Protein AF-V8NLJ4-F1 (afdb_monomer_lite)

Radius of gyration: 92.13 Å; chains: 1; bounding box: 232×98×240 Å

Secondary structure (DSSP, 8-state):
----------------------------------HHHHHHHHHHHHHHHH----HHHHHHHHHHHHHHHHH-PPP---------------------------------------------S-------------------------HHHHHHHHHHHHHHHHHHHHHHHHHHHHHHHHHHHHHHHHHHHHHHHHHHHHHHHHHHHHHHHHHHHHHHHHHHHHHHHHHHHHHHHHHHHHHHHHHHHHHHHHHHHHHHHHHHHHHHHHHHHHHHHHHHHHHHHHS-THHHHHHHHHHHHHHHHHHHHHHHHHHHHHHHHHHHHHHHHHHHHHHHHHHHHHHHHHHHHHHHHHHHHHHHHHHHHHHHHHHHHHHHHHHHHHHHHHHH--

Sequence (386 aa):
MGGFAAVRSSPADSRGRSSLLSRGPESSRASGISSSERLYRAVASVWCKDVPVSPELIHSLLSLFKEEMADFELPVEQDSEETLEPNVAGVGTLSEFNQENVPEFFYMDPIGAQFQQNPEVAGASLGLQDSMTCQDYSAAESQHVDVEDLGERFQQCIEAVEQLEAERDWLIKELTLLRQPALDELQRAHEEILEAYRLHAKVELEKDNLRDEIRQVKQKLFRVTRECVACQYQLETRRYEVTQHVDYRKELENRVGQLSEELSQLRETCEEEKEHFRQRLKAPRHERSSRHLQESRRLSMEFESFVLENRQCLEEHYEPKLMRLLERREASSKALQTTQSEIHRLKETLRPLQGEVSKLLLQNRNLEEQILLIKQKRDEEVLQYK

InterPro domains:
  IPR027702 Syncoilin [PTHR47147] (75-386)
  IPR039008 Intermediate filament, rod domain [PF00038] (146-385)
  IPR039008 Intermediate filament, rod domain [PS51842] (143-386)

Foldseek 3Di:
DDDDDDDDDDDDDDDDDDDDDDDDDPPDDPPCCDPVNVVLVVLCVLCVPPDPDPPVVNVVVVVVVVVVVVVDDDDPDDDDDDDDDDDDDDDDDDDDDDDDDDPDDPPPDPPDPPPPPDPDDDPPPPPPPPPPPDDDDDDDDDPPPDVVNVVVVVVVVVVVVVVVVVVVVVVVVVVCVVCVVVVVVVVVVVVVVVVVVVVVVVVVVVVVVVVVVVVVVSVVVVVVVVVVSVVSVVVVVVVVVVVVVVVVVVVVVVVVVVVVVVVVVVVVVVVVVVVVVVVVVVPPPPVVVVVVVVVVVVVVVVVVVVVVVVVVVVCVVCVVVVVVVVVVVVVVVVVVVVVVVVVVVVVVVVVVVVVVVVVVVVVVVVVVVVVVVVVVVVVVVVVVVD

pLDDT: mean 73.99, std 25.99, range [27.42, 98.75]

Organism: Ophiophagus hannah (NCBI:txid8665)

Structure (mmCIF, N/CA/C/O backbone):
data_AF-V8NLJ4-F1
#
_entry.id   AF-V8NLJ4-F1
#
loop_
_atom_site.group_PDB
_atom_site.id
_atom_site.type_symbol
_atom_site.label_atom_id
_atom_site.label_alt_id
_atom_site.label_comp_id
_atom_site.label_asym_id
_atom_site.label_entity_id
_atom_site.label_seq_id
_atom_site.pdbx_PDB_ins_code
_atom_site.Cartn_x
_atom_site.Cartn_y
_atom_site.Cartn_z
_atom_site.occupancy
_atom_site.B_iso_or_equiv
_atom_site.auth_seq_id
_atom_site.auth_comp_id
_atom_site.auth_asym_id
_atom_site.auth_atom_id
_atom_site.pdbx_PDB_model_num
ATOM 1 N N . MET A 1 1 ? 5.628 -49.639 56.140 1.00 45.34 1 MET A N 1
ATOM 2 C CA . MET A 1 1 ? 6.748 -49.214 55.273 1.00 45.34 1 MET A CA 1
ATOM 3 C C . MET A 1 1 ? 6.342 -47.859 54.712 1.00 45.34 1 MET A C 1
ATOM 5 O O . MET A 1 1 ? 5.399 -47.824 53.946 1.00 45.34 1 MET A O 1
ATOM 9 N N . GLY A 1 2 ? 6.726 -46.718 55.288 1.00 36.97 2 GLY A N 1
ATOM 10 C CA . GLY A 1 2 ? 8.094 -46.221 55.487 1.00 36.97 2 GLY A CA 1
ATOM 11 C C . GLY A 1 2 ? 8.482 -45.446 54.216 1.00 36.97 2 GLY A C 1
ATOM 12 O O . GLY A 1 2 ? 8.573 -46.076 53.178 1.00 36.97 2 GLY A O 1
ATOM 13 N N . GLY A 1 3 ? 8.649 -44.125 54.182 1.00 35.75 3 GLY A N 1
ATOM 14 C CA . GLY A 1 3 ? 8.631 -43.128 55.243 1.00 35.75 3 GLY A CA 1
ATOM 15 C C . GLY A 1 3 ? 8.600 -41.698 54.680 1.00 35.75 3 GLY A C 1
ATOM 16 O O . GLY A 1 3 ? 8.804 -41.462 53.493 1.00 35.75 3 GLY A O 1
ATOM 17 N N . PHE A 1 4 ? 8.314 -40.772 55.591 1.00 42.59 4 PHE A N 1
ATOM 18 C CA . PHE A 1 4 ? 8.502 -39.327 55.499 1.00 42.59 4 PHE A CA 1
ATOM 19 C C . PHE A 1 4 ? 9.963 -38.946 55.212 1.00 42.59 4 PHE A C 1
ATOM 21 O O . PHE A 1 4 ? 10.856 -39.570 55.776 1.00 42.59 4 PHE A O 1
ATOM 28 N N . ALA A 1 5 ? 10.186 -37.829 54.508 1.00 41.62 5 ALA A N 1
ATOM 29 C CA . ALA A 1 5 ? 11.142 -36.799 54.936 1.00 41.62 5 ALA A CA 1
ATOM 30 C C . ALA A 1 5 ? 10.975 -35.502 54.124 1.00 41.62 5 ALA A C 1
ATOM 32 O O . ALA A 1 5 ? 11.255 -35.443 52.931 1.00 41.62 5 ALA A O 1
ATOM 33 N N . ALA A 1 6 ? 10.559 -34.448 54.820 1.00 44.34 6 ALA A N 1
ATOM 34 C CA . ALA A 1 6 ? 10.798 -33.060 54.456 1.00 44.34 6 ALA A CA 1
ATOM 35 C C . ALA A 1 6 ? 12.104 -32.609 55.118 1.00 44.34 6 ALA A C 1
ATOM 37 O O . ALA A 1 6 ? 12.259 -32.896 56.299 1.00 44.34 6 ALA A O 1
ATOM 38 N N . VAL A 1 7 ? 12.965 -31.837 54.443 1.00 40.91 7 VAL A N 1
ATOM 39 C CA . VAL A 1 7 ? 13.899 -30.900 55.101 1.00 40.91 7 VAL A CA 1
ATOM 40 C C . VAL A 1 7 ? 14.161 -29.694 54.187 1.00 40.91 7 VAL A C 1
ATOM 42 O O . VAL A 1 7 ? 14.585 -29.825 53.043 1.00 40.91 7 VAL A O 1
ATOM 45 N N . ARG A 1 8 ? 13.887 -28.510 54.744 1.00 41.91 8 ARG A N 1
ATOM 46 C CA . ARG A 1 8 ? 14.288 -27.169 54.292 1.00 41.91 8 ARG A CA 1
ATOM 47 C C . ARG A 1 8 ? 15.795 -26.967 54.481 1.00 41.91 8 ARG A C 1
ATOM 49 O O . ARG A 1 8 ? 16.311 -27.470 55.471 1.00 41.91 8 ARG A O 1
ATOM 56 N N . SER A 1 9 ? 16.436 -26.097 53.696 1.00 35.47 9 SER A N 1
ATOM 57 C CA . SER A 1 9 ? 17.386 -25.069 54.188 1.00 35.47 9 SER A CA 1
ATOM 58 C C . SER A 1 9 ? 17.804 -24.114 53.062 1.00 35.47 9 SER A C 1
ATOM 60 O O . SER A 1 9 ? 18.196 -24.539 51.984 1.00 35.47 9 SER A O 1
ATOM 62 N N . SER A 1 10 ? 17.680 -22.821 53.354 1.00 37.34 10 SER A N 1
ATOM 63 C CA . SER A 1 10 ? 18.146 -21.646 52.598 1.00 37.34 10 SER A CA 1
ATOM 64 C C . SER A 1 10 ? 19.564 -21.255 53.109 1.00 37.34 10 SER A C 1
ATOM 66 O O . SER A 1 10 ? 20.112 -22.002 53.919 1.00 37.34 10 SER A O 1
ATOM 68 N N . PRO A 1 11 ? 20.091 -20.036 52.888 1.00 59.22 11 PRO A N 1
ATOM 69 C CA . PRO A 1 11 ? 20.731 -19.458 51.699 1.00 59.22 11 PRO A CA 1
ATOM 70 C C . PRO A 1 11 ? 22.237 -19.158 51.930 1.00 59.22 11 PRO A C 1
ATOM 72 O O . PRO A 1 11 ? 22.696 -19.104 53.069 1.00 59.22 11 PRO A O 1
ATOM 75 N N . ALA A 1 12 ? 23.007 -18.859 50.875 1.00 36.72 12 ALA A N 1
ATOM 76 C CA . ALA A 1 12 ? 24.290 -18.165 51.031 1.00 36.72 12 ALA A CA 1
ATOM 77 C C . ALA A 1 12 ? 24.629 -17.271 49.828 1.00 36.72 12 ALA A C 1
ATOM 79 O O . ALA A 1 12 ? 24.696 -17.700 48.680 1.00 36.72 12 ALA A O 1
ATOM 80 N N . ASP A 1 13 ? 24.822 -16.011 50.187 1.00 40.56 13 ASP A N 1
ATOM 81 C CA . ASP A 1 13 ? 25.265 -14.836 49.453 1.00 40.56 13 ASP A CA 1
ATOM 82 C C . ASP A 1 13 ? 26.708 -15.010 48.931 1.00 40.56 13 ASP A C 1
ATOM 84 O O . ASP A 1 13 ? 27.584 -15.463 49.668 1.00 40.56 13 ASP A O 1
ATOM 88 N N . SER A 1 14 ? 26.998 -14.598 47.693 1.00 41.72 14 SER A N 1
ATOM 89 C CA . SER A 1 14 ? 28.359 -14.174 47.341 1.00 41.72 14 SER A CA 1
ATOM 90 C C . SER A 1 14 ? 28.343 -13.061 46.297 1.00 41.72 14 SER A C 1
ATOM 92 O O . SER A 1 14 ? 27.939 -13.195 45.145 1.00 41.72 14 SER A O 1
ATOM 94 N N . ARG A 1 15 ? 28.791 -11.909 46.789 1.00 40.75 15 ARG A N 1
ATOM 95 C CA . ARG A 1 15 ? 29.065 -10.670 46.079 1.00 40.75 15 ARG A CA 1
ATOM 96 C C . ARG A 1 15 ? 30.162 -10.892 45.041 1.00 40.75 15 ARG A C 1
ATOM 98 O O . ARG A 1 15 ? 31.260 -11.315 45.385 1.00 40.75 15 ARG A O 1
ATOM 105 N N . GLY A 1 16 ? 29.899 -10.458 43.815 1.00 35.09 16 GLY A N 1
ATOM 106 C CA . GLY A 1 16 ? 30.901 -10.256 42.773 1.00 35.09 16 GLY A CA 1
ATOM 107 C C . GLY A 1 16 ? 30.633 -8.945 42.048 1.00 35.09 16 GLY A C 1
ATOM 108 O O . GLY A 1 16 ? 30.065 -8.932 40.964 1.00 35.09 16 GLY A O 1
ATOM 109 N N . ARG A 1 17 ? 31.005 -7.823 42.675 1.00 42.97 17 ARG A N 1
ATOM 110 C CA . ARG A 1 17 ? 31.150 -6.533 41.988 1.00 42.97 17 ARG A CA 1
ATOM 111 C C . ARG A 1 17 ? 32.276 -6.658 40.969 1.00 42.97 17 ARG A C 1
ATOM 113 O O . ARG A 1 17 ? 33.380 -7.010 41.370 1.00 42.97 17 ARG A O 1
ATOM 120 N N . SER A 1 18 ? 32.042 -6.274 39.717 1.00 36.72 18 SER A N 1
ATOM 121 C CA . SER A 1 18 ? 33.092 -5.769 38.824 1.00 36.72 18 SER A CA 1
ATOM 122 C C . SER A 1 18 ? 32.507 -4.924 37.689 1.00 36.72 18 SER A C 1
ATOM 124 O O . SER A 1 18 ? 31.821 -5.423 36.806 1.00 36.72 18 SER A O 1
ATOM 126 N N . SER A 1 19 ? 32.812 -3.627 37.777 1.00 37.66 19 SER A N 1
ATOM 127 C CA . SER A 1 19 ? 33.042 -2.666 36.687 1.00 37.66 19 SER A CA 1
ATOM 128 C C . SER A 1 19 ? 32.003 -2.522 35.569 1.00 37.66 19 SER A C 1
ATOM 130 O O . SER A 1 19 ? 32.145 -3.067 34.476 1.00 37.66 19 SER A O 1
ATOM 132 N N . LEU A 1 20 ? 31.075 -1.592 35.796 1.00 36.66 20 LEU A N 1
ATOM 133 C CA . LEU A 1 20 ? 30.581 -0.700 34.751 1.00 36.66 20 LEU A CA 1
ATOM 134 C C . LEU A 1 20 ? 31.760 0.146 34.240 1.00 36.66 20 LEU A C 1
ATOM 136 O O . LEU A 1 20 ? 32.183 1.092 34.904 1.00 36.66 20 LEU A O 1
ATOM 140 N N . LEU A 1 21 ? 32.309 -0.215 33.082 1.00 39.09 21 LEU A N 1
ATOM 141 C CA . LEU A 1 21 ? 33.130 0.679 32.271 1.00 39.09 21 LEU A CA 1
ATOM 142 C C . LEU A 1 21 ? 32.247 1.222 31.151 1.00 39.09 21 LEU A C 1
ATOM 144 O O . LEU A 1 21 ? 31.942 0.529 30.182 1.00 39.09 21 LEU A O 1
ATOM 148 N N . SER A 1 22 ? 31.836 2.477 31.321 1.00 37.97 22 SER A N 1
ATOM 149 C CA . SER A 1 22 ? 31.304 3.329 30.267 1.00 37.97 22 SER A CA 1
ATOM 150 C C . SER A 1 22 ? 32.277 3.350 29.092 1.00 37.97 22 SER A C 1
ATOM 152 O O . SER A 1 22 ? 33.316 4.009 29.144 1.00 37.97 22 SER A O 1
ATOM 154 N N . ARG A 1 23 ? 31.940 2.634 28.021 1.00 35.09 23 ARG A N 1
ATOM 155 C CA . ARG A 1 23 ? 32.541 2.845 26.707 1.00 35.09 23 ARG A CA 1
ATOM 156 C C . ARG A 1 23 ? 31.650 3.854 25.990 1.00 35.09 23 ARG A C 1
ATOM 158 O O . ARG A 1 23 ? 30.488 3.572 25.712 1.00 35.09 23 ARG A O 1
ATOM 165 N N . GLY A 1 24 ? 32.178 5.066 25.833 1.00 30.89 24 GLY A N 1
ATOM 166 C CA . GLY A 1 24 ? 31.519 6.166 25.139 1.00 30.89 24 GLY A CA 1
ATOM 167 C C . GLY A 1 24 ? 31.183 5.824 23.683 1.00 30.89 24 GLY A C 1
ATOM 168 O O . GLY A 1 24 ? 31.627 4.794 23.170 1.00 30.89 24 GLY A O 1
ATOM 169 N N . PRO A 1 25 ? 30.401 6.685 23.014 1.00 36.16 25 PRO A N 1
ATOM 170 C CA . PRO A 1 25 ? 30.037 6.483 21.625 1.00 36.16 25 PRO A CA 1
ATOM 171 C C . PRO A 1 25 ? 31.320 6.517 20.797 1.00 36.16 25 PRO A C 1
ATOM 173 O O . PRO A 1 25 ? 32.032 7.524 20.770 1.00 36.16 25 PRO A O 1
ATOM 176 N N . GLU A 1 26 ? 31.643 5.401 20.149 1.00 32.53 26 GLU A N 1
ATOM 177 C CA . GLU A 1 26 ? 32.667 5.389 19.119 1.00 32.53 26 GLU A CA 1
ATOM 178 C C . GLU A 1 26 ? 32.209 6.338 18.011 1.00 32.53 26 GLU A C 1
ATOM 180 O O . GLU A 1 26 ? 31.291 6.056 17.241 1.00 32.53 26 GLU A O 1
ATOM 185 N N . SER A 1 27 ? 32.856 7.503 17.993 1.00 42.50 27 SER A N 1
ATOM 186 C CA . SER A 1 27 ? 32.918 8.440 16.882 1.00 42.50 27 SER A CA 1
ATOM 187 C C . SER A 1 27 ? 33.430 7.691 15.653 1.00 42.50 27 SER A C 1
ATOM 189 O O . SER A 1 27 ? 34.627 7.636 15.366 1.00 42.50 27 SER A O 1
ATOM 191 N N . SER A 1 28 ? 32.509 7.042 14.946 1.00 37.34 28 SER A N 1
ATOM 192 C CA . SER A 1 28 ? 32.760 6.504 13.622 1.00 37.34 28 SER A CA 1
ATOM 193 C C . SER A 1 28 ? 32.661 7.666 12.655 1.00 37.34 28 SER A C 1
ATOM 195 O O . SER A 1 28 ? 31.572 8.148 12.350 1.00 37.34 28 SER A O 1
ATOM 197 N N . ARG A 1 29 ? 33.841 8.139 12.239 1.00 37.62 29 ARG A N 1
ATOM 198 C CA . ARG A 1 29 ? 34.083 8.987 11.069 1.00 37.62 29 ARG A CA 1
ATOM 199 C C . ARG A 1 29 ? 32.948 8.844 10.054 1.00 37.62 29 ARG A C 1
ATOM 201 O O . ARG A 1 29 ? 32.855 7.827 9.370 1.00 37.62 29 ARG A O 1
ATOM 208 N N . ALA A 1 30 ? 32.123 9.879 9.944 1.00 38.81 30 ALA A N 1
ATOM 209 C CA . ALA A 1 30 ? 31.279 10.087 8.785 1.00 38.81 30 ALA A CA 1
ATOM 210 C C . ALA A 1 30 ? 32.212 10.324 7.591 1.00 38.81 30 ALA A C 1
ATOM 212 O O . ALA A 1 30 ? 32.619 11.451 7.314 1.00 38.81 30 ALA A O 1
ATOM 213 N N . SER A 1 31 ? 32.620 9.248 6.917 1.00 44.38 31 SER A N 1
ATOM 214 C CA . SER A 1 31 ? 33.029 9.366 5.528 1.00 44.38 31 SER A CA 1
ATOM 215 C C . SER A 1 31 ? 31.806 9.870 4.772 1.00 44.38 31 SER A C 1
ATOM 217 O O . SER A 1 31 ? 30.698 9.360 4.952 1.00 44.38 31 SER A O 1
ATOM 219 N N . GLY A 1 32 ? 31.995 10.933 3.994 1.00 42.78 32 GLY A N 1
ATOM 220 C CA . GLY A 1 32 ? 30.983 11.481 3.104 1.00 42.78 32 GLY A CA 1
ATOM 221 C C . GLY A 1 32 ? 30.618 10.452 2.043 1.00 42.78 32 GLY A C 1
ATOM 222 O O . GLY A 1 32 ? 31.119 10.499 0.930 1.00 42.78 32 GLY A O 1
ATOM 223 N N . ILE A 1 33 ? 29.767 9.501 2.412 1.00 44.12 33 ILE A N 1
ATOM 224 C CA . ILE A 1 33 ? 29.104 8.599 1.486 1.00 44.12 33 ILE A CA 1
ATOM 225 C C . ILE A 1 33 ? 28.063 9.471 0.791 1.00 44.12 33 ILE A C 1
ATOM 227 O O . ILE A 1 33 ? 27.050 9.858 1.397 1.00 44.12 33 ILE A O 1
ATOM 231 N N . SER A 1 34 ? 28.376 9.837 -0.454 1.00 54.00 34 SER A N 1
ATOM 232 C CA . SER A 1 34 ? 27.493 10.587 -1.344 1.00 54.00 34 SER A CA 1
ATOM 233 C C . SER A 1 34 ? 26.095 9.965 -1.327 1.00 54.00 34 SER A C 1
ATOM 235 O O . SER A 1 34 ? 25.948 8.747 -1.193 1.00 54.00 34 SER A O 1
ATOM 237 N N . SER A 1 35 ? 25.043 10.775 -1.455 1.00 47.81 35 SER A N 1
ATOM 238 C CA . SER A 1 35 ? 23.662 10.279 -1.554 1.00 47.81 35 SER A CA 1
ATOM 239 C C . SER A 1 35 ? 23.509 9.204 -2.643 1.00 47.81 35 SER A C 1
ATOM 241 O O . SER A 1 35 ? 22.711 8.280 -2.479 1.00 47.81 35 SER A O 1
ATOM 243 N N . SER A 1 36 ? 24.349 9.246 -3.687 1.00 45.25 36 SER A N 1
ATOM 244 C CA . SER A 1 36 ? 24.427 8.208 -4.719 1.00 45.25 36 SER A CA 1
ATOM 245 C C . SER A 1 36 ? 24.875 6.853 -4.162 1.00 45.25 36 SER A C 1
ATOM 247 O O . SER A 1 36 ? 24.298 5.830 -4.495 1.00 45.25 36 SER A O 1
ATOM 249 N N . GLU A 1 37 ? 25.827 6.822 -3.236 1.00 46.44 37 GLU A N 1
ATOM 250 C CA . GLU A 1 37 ? 26.418 5.616 -2.643 1.00 46.44 37 GLU A CA 1
ATOM 251 C C . GLU A 1 37 ? 25.508 4.933 -1.610 1.00 46.44 37 GLU A C 1
ATOM 253 O O . GLU A 1 37 ? 25.554 3.711 -1.439 1.00 46.44 37 GLU A O 1
ATOM 258 N N . ARG A 1 38 ? 24.568 5.685 -1.025 1.00 53.62 38 ARG A N 1
ATOM 259 C CA . ARG A 1 38 ? 23.439 5.121 -0.265 1.00 53.62 38 ARG A CA 1
ATOM 260 C C . ARG A 1 38 ? 22.379 4.494 -1.171 1.00 53.62 38 ARG A C 1
ATOM 262 O O . ARG A 1 38 ? 21.929 3.389 -0.873 1.00 53.62 38 ARG A O 1
ATOM 269 N N . LEU A 1 39 ? 22.040 5.143 -2.286 1.00 49.78 39 LEU A N 1
ATOM 270 C CA . LEU A 1 39 ? 21.152 4.571 -3.305 1.00 49.78 39 LEU A CA 1
ATOM 271 C C . LEU A 1 39 ? 21.776 3.323 -3.952 1.00 49.78 39 LEU A C 1
ATOM 273 O O . LEU A 1 39 ? 21.092 2.313 -4.091 1.00 49.78 39 LEU A O 1
ATOM 277 N N . TYR A 1 40 ? 23.086 3.330 -4.222 1.00 54.97 40 TYR A N 1
ATOM 278 C CA . TYR A 1 40 ? 23.833 2.176 -4.735 1.00 54.97 40 TYR A CA 1
ATOM 279 C C . TYR A 1 40 ? 23.734 0.958 -3.805 1.00 54.97 40 TYR A C 1
ATOM 281 O O . TYR A 1 40 ? 23.449 -0.147 -4.268 1.00 54.97 40 TYR A O 1
ATOM 289 N N . ARG A 1 41 ? 23.911 1.139 -2.487 1.00 55.31 41 ARG A N 1
ATOM 290 C CA . ARG A 1 41 ? 23.756 0.034 -1.521 1.00 55.31 41 ARG A CA 1
ATOM 291 C C . ARG A 1 41 ? 22.309 -0.438 -1.398 1.00 55.31 41 ARG A C 1
ATOM 293 O O . ARG A 1 41 ? 22.090 -1.638 -1.263 1.00 55.31 41 ARG A O 1
ATOM 300 N N . ALA A 1 42 ? 21.339 0.472 -1.467 1.00 55.16 42 ALA A N 1
ATOM 301 C CA . ALA A 1 42 ? 19.922 0.126 -1.410 1.00 55.16 42 ALA A CA 1
ATOM 302 C C . ALA A 1 42 ? 19.499 -0.706 -2.632 1.00 55.16 42 ALA A C 1
ATOM 304 O O . ALA A 1 42 ? 18.951 -1.792 -2.460 1.00 55.16 42 ALA A O 1
ATOM 305 N N . VAL A 1 43 ? 19.845 -0.271 -3.848 1.00 55.66 43 VAL A N 1
ATOM 306 C CA . VAL A 1 43 ? 19.520 -0.980 -5.099 1.00 55.66 43 VAL A CA 1
ATOM 307 C C . VAL A 1 43 ? 20.209 -2.346 -5.158 1.00 55.66 43 VAL A C 1
ATOM 309 O O . VAL A 1 43 ? 19.544 -3.347 -5.426 1.00 55.66 43 VAL A O 1
ATOM 312 N N . ALA A 1 44 ? 21.498 -2.429 -4.805 1.00 56.16 44 ALA A N 1
ATOM 313 C CA . ALA A 1 44 ? 22.214 -3.705 -4.737 1.00 56.16 44 ALA A CA 1
ATOM 314 C C . ALA A 1 44 ? 21.609 -4.664 -3.693 1.00 56.16 44 ALA A C 1
ATOM 316 O O . ALA A 1 44 ? 21.521 -5.866 -3.929 1.00 56.16 44 ALA A O 1
ATOM 317 N N . SER A 1 45 ? 21.140 -4.147 -2.551 1.00 57.16 45 SER A N 1
ATOM 318 C CA . SER A 1 45 ? 20.518 -4.970 -1.503 1.00 57.16 45 SER A CA 1
ATOM 319 C C . SER A 1 45 ? 19.134 -5.513 -1.876 1.00 57.16 45 SER A C 1
ATOM 321 O O . SER A 1 45 ? 18.736 -6.556 -1.358 1.00 57.16 45 SER A O 1
ATOM 323 N N . VAL A 1 46 ? 18.419 -4.819 -2.768 1.00 54.72 46 VAL A N 1
ATOM 324 C CA . VAL A 1 46 ? 17.086 -5.204 -3.257 1.00 54.72 46 VAL A CA 1
ATOM 325 C C . VAL A 1 46 ? 17.204 -6.203 -4.409 1.00 54.72 46 VAL A C 1
ATOM 327 O O . VAL A 1 46 ? 16.457 -7.172 -4.454 1.00 54.72 46 VAL A O 1
ATOM 330 N N . TRP A 1 47 ? 18.178 -6.027 -5.305 1.00 55.00 47 TRP A N 1
ATOM 331 C CA . TRP A 1 47 ? 18.381 -6.927 -6.445 1.00 55.00 47 TRP A CA 1
ATOM 332 C C . TRP A 1 47 ? 19.030 -8.264 -6.057 1.00 55.00 47 TRP A C 1
ATOM 334 O O . TRP A 1 47 ? 18.704 -9.290 -6.646 1.00 55.00 47 TRP A O 1
ATOM 344 N N . CYS A 1 48 ? 19.894 -8.290 -5.035 1.00 54.75 48 CYS A N 1
ATOM 345 C CA . CYS A 1 48 ? 20.593 -9.512 -4.616 1.00 54.75 48 CYS A CA 1
ATOM 346 C C . CYS A 1 48 ? 19.745 -10.506 -3.801 1.00 54.75 48 CYS A C 1
ATOM 348 O O . CYS A 1 48 ? 20.248 -11.585 -3.490 1.00 54.75 48 CYS A O 1
ATOM 350 N N . LYS A 1 49 ? 18.510 -10.167 -3.403 1.00 54.28 49 LYS A N 1
ATOM 351 C CA . LYS A 1 49 ? 17.709 -11.047 -2.532 1.00 54.28 49 LYS A CA 1
ATOM 352 C C . LYS A 1 49 ? 16.848 -12.062 -3.280 1.00 54.28 49 LYS A C 1
ATOM 354 O O . LYS A 1 49 ? 16.722 -13.171 -2.777 1.00 54.28 49 LYS A O 1
ATOM 359 N N . ASP A 1 50 ? 16.349 -11.740 -4.475 1.00 48.47 50 ASP A N 1
ATOM 360 C CA . ASP A 1 50 ? 15.327 -12.577 -5.131 1.00 48.47 50 ASP A CA 1
ATOM 361 C C . ASP A 1 50 ? 15.560 -12.859 -6.627 1.00 48.47 50 ASP A C 1
ATOM 363 O O . ASP A 1 50 ? 14.780 -13.586 -7.242 1.00 48.47 50 ASP A O 1
ATOM 367 N N . VAL A 1 51 ? 16.641 -12.350 -7.234 1.00 47.00 51 VAL A N 1
ATOM 368 C CA . VAL A 1 51 ? 16.995 -12.655 -8.631 1.00 47.00 51 VAL A CA 1
ATOM 369 C C . VAL A 1 51 ? 18.490 -12.984 -8.712 1.00 47.00 51 VAL A C 1
ATOM 371 O O . VAL A 1 51 ? 19.306 -12.158 -8.301 1.00 47.00 51 VAL A O 1
ATOM 374 N N . PRO A 1 52 ? 18.901 -14.153 -9.248 1.00 46.00 52 PRO A N 1
ATOM 375 C CA . PRO A 1 52 ? 20.307 -14.463 -9.474 1.00 46.00 52 PRO A CA 1
ATOM 376 C C . PRO A 1 52 ? 20.778 -13.687 -10.709 1.00 46.00 52 PRO A C 1
ATOM 378 O O . PRO A 1 52 ? 20.970 -14.237 -11.790 1.00 46.00 52 PRO A O 1
ATOM 381 N N . VAL A 1 53 ? 20.901 -12.371 -10.571 1.00 53.69 53 VAL A N 1
ATOM 382 C CA . VAL A 1 53 ? 21.525 -11.528 -11.585 1.00 53.69 53 VAL A CA 1
ATOM 383 C C . VAL A 1 53 ? 23.032 -11.711 -11.436 1.00 53.69 53 VAL A C 1
ATOM 385 O O . VAL A 1 53 ? 23.568 -11.541 -10.341 1.00 53.69 53 VAL A O 1
ATOM 388 N N . SER A 1 54 ? 23.719 -12.091 -12.520 1.00 54.09 54 SER A N 1
ATOM 389 C CA . SER A 1 54 ? 25.182 -12.214 -12.510 1.00 54.09 54 SER A CA 1
ATOM 390 C C . SER A 1 54 ? 25.800 -10.919 -11.958 1.00 54.09 54 SER A C 1
ATOM 392 O O . SER A 1 54 ? 25.401 -9.835 -12.403 1.00 54.09 54 SER A O 1
ATOM 394 N N . PRO A 1 55 ? 26.773 -10.992 -11.028 1.00 55.81 55 PRO A N 1
ATOM 395 C CA . PRO A 1 55 ? 27.483 -9.821 -10.514 1.00 55.81 55 PRO A CA 1
ATOM 396 C C . PRO A 1 55 ? 28.031 -8.924 -11.631 1.00 55.81 55 PRO A C 1
ATOM 398 O O . PRO A 1 55 ? 28.094 -7.709 -11.470 1.00 55.81 55 PRO A O 1
ATOM 401 N N . GLU A 1 56 ? 28.358 -9.509 -12.786 1.00 51.22 56 GLU A N 1
ATOM 402 C CA . GLU A 1 56 ? 28.822 -8.806 -13.983 1.00 51.22 56 GLU A CA 1
ATOM 403 C C . GLU A 1 56 ? 27.740 -7.917 -14.615 1.00 51.22 56 GLU A C 1
ATOM 405 O O . GLU A 1 56 ? 28.038 -6.810 -15.055 1.00 51.22 56 GLU A O 1
ATOM 410 N N . LEU A 1 57 ? 26.473 -8.346 -14.603 1.00 53.19 57 LEU A N 1
ATOM 411 C CA . LEU A 1 57 ? 25.349 -7.571 -15.139 1.00 53.19 57 LEU A CA 1
ATOM 412 C C . LEU A 1 57 ? 25.008 -6.394 -14.217 1.00 53.19 57 LEU A C 1
ATOM 414 O O . LEU A 1 57 ? 24.741 -5.292 -14.687 1.00 53.19 57 LEU A O 1
ATOM 418 N N . ILE A 1 58 ? 25.086 -6.613 -12.899 1.00 61.47 58 ILE A N 1
ATOM 419 C CA . ILE A 1 58 ? 24.940 -5.556 -11.892 1.00 61.47 58 ILE A CA 1
ATOM 420 C C . ILE A 1 58 ? 26.073 -4.540 -12.063 1.00 61.47 58 ILE A C 1
ATOM 422 O O . ILE A 1 58 ? 25.816 -3.346 -12.140 1.00 61.47 58 ILE A O 1
ATOM 426 N N . HIS A 1 59 ? 27.321 -4.994 -12.197 1.00 61.59 59 HIS A N 1
ATOM 427 C CA . HIS A 1 59 ? 28.470 -4.108 -12.376 1.00 61.59 59 HIS A CA 1
ATOM 428 C C . HIS A 1 59 ? 28.442 -3.355 -13.720 1.00 61.59 59 HIS A C 1
ATOM 430 O O . HIS A 1 59 ? 28.860 -2.200 -13.778 1.00 61.59 59 HIS A O 1
ATOM 436 N N . SER A 1 60 ? 27.909 -3.968 -14.783 1.00 62.31 60 SER A N 1
ATOM 437 C CA . SER A 1 60 ? 27.722 -3.340 -16.098 1.00 62.31 60 SER A CA 1
ATOM 438 C C . SER A 1 60 ? 26.605 -2.287 -16.084 1.00 62.31 60 SER A C 1
ATOM 440 O O . SER A 1 60 ? 26.825 -1.165 -16.535 1.00 62.31 60 SER A O 1
ATOM 442 N N . LEU A 1 61 ? 25.456 -2.583 -15.462 1.00 57.22 61 LEU A N 1
ATOM 443 C CA . LEU A 1 61 ? 24.373 -1.614 -15.238 1.00 57.22 61 LEU A CA 1
ATOM 444 C C . LEU A 1 61 ? 24.819 -0.454 -14.335 1.00 57.22 61 LEU A C 1
ATOM 446 O O . LEU A 1 61 ? 24.466 0.693 -14.585 1.00 57.22 61 LEU A O 1
ATOM 450 N N . LEU A 1 62 ? 25.636 -0.736 -13.318 1.00 61.62 62 LEU A N 1
ATOM 451 C CA . LEU A 1 62 ? 26.232 0.273 -12.438 1.00 61.62 62 LEU A CA 1
ATOM 452 C C . LEU A 1 62 ? 27.267 1.148 -13.156 1.00 61.62 62 LEU A C 1
ATOM 454 O O . LEU A 1 62 ? 27.389 2.327 -12.831 1.00 61.62 62 LEU A O 1
ATOM 458 N N . SER A 1 63 ? 28.014 0.586 -14.109 1.00 63.66 63 SER A N 1
ATOM 459 C CA . SER A 1 63 ? 28.955 1.343 -14.941 1.00 63.66 63 SER A CA 1
ATOM 460 C C . SER A 1 63 ? 28.211 2.263 -15.908 1.00 63.66 63 SER A C 1
ATOM 462 O O . SER A 1 63 ? 28.552 3.437 -15.990 1.00 63.66 63 SER A O 1
ATOM 464 N N . LEU A 1 64 ? 27.139 1.765 -16.537 1.00 59.66 64 LEU A N 1
ATOM 465 C CA . LEU A 1 64 ? 26.232 2.556 -17.378 1.00 59.66 64 LEU A CA 1
ATOM 466 C C . LEU A 1 64 ? 25.582 3.702 -16.588 1.00 59.66 64 LEU A C 1
ATOM 468 O O . LEU A 1 64 ? 25.589 4.838 -17.045 1.00 59.66 64 LEU A O 1
ATOM 472 N N . PHE A 1 65 ? 25.113 3.439 -15.363 1.00 60.38 65 PHE A N 1
ATOM 473 C CA . PHE A 1 65 ? 24.574 4.477 -14.475 1.00 60.38 65 PHE A CA 1
ATOM 474 C C . PHE A 1 65 ? 25.615 5.533 -14.072 1.00 60.38 65 PHE A C 1
ATOM 476 O O . PHE A 1 65 ? 25.254 6.685 -13.861 1.00 60.38 65 PHE A O 1
ATOM 483 N N . LYS A 1 66 ? 26.896 5.169 -13.928 1.00 64.62 66 LYS A N 1
ATOM 484 C CA . LYS A 1 66 ? 27.963 6.127 -13.587 1.00 64.62 66 LYS A CA 1
ATOM 485 C C . LYS A 1 66 ? 28.407 6.977 -14.775 1.00 64.62 66 LYS A C 1
ATOM 487 O O . LYS A 1 66 ? 28.693 8.149 -14.562 1.00 64.62 66 LYS A O 1
ATOM 492 N N . GLU A 1 67 ? 28.473 6.404 -15.975 1.00 61.03 67 GLU A N 1
ATOM 493 C CA . GLU A 1 67 ? 28.783 7.139 -17.210 1.00 61.03 67 GLU A CA 1
ATOM 494 C C . GLU A 1 67 ? 27.654 8.110 -17.574 1.00 61.03 67 GLU A C 1
ATOM 496 O O . GLU A 1 67 ? 27.909 9.276 -17.841 1.00 61.03 67 GLU A O 1
ATOM 501 N N . GLU A 1 68 ? 26.395 7.677 -17.498 1.00 55.78 68 GLU A N 1
ATOM 502 C CA . GLU A 1 68 ? 25.261 8.502 -17.930 1.00 55.78 68 GLU A CA 1
ATOM 503 C C . GLU A 1 68 ? 24.932 9.624 -16.927 1.00 55.78 68 GLU A C 1
ATOM 505 O O . GLU A 1 68 ? 24.545 10.715 -17.329 1.00 55.78 68 GLU A O 1
ATOM 510 N N . MET A 1 69 ? 25.180 9.423 -15.624 1.00 47.41 69 MET A N 1
ATOM 511 C CA . MET A 1 69 ? 25.044 10.483 -14.606 1.00 47.41 69 MET A CA 1
ATOM 512 C C . MET A 1 69 ? 26.185 11.516 -14.642 1.00 47.41 69 MET A C 1
ATOM 514 O O . MET A 1 69 ? 26.093 12.525 -13.946 1.00 47.41 69 MET A O 1
ATOM 518 N N . ALA A 1 70 ? 27.260 11.273 -15.405 1.00 54.19 70 ALA A N 1
ATOM 519 C CA . ALA A 1 70 ? 28.306 12.267 -15.652 1.00 54.19 70 ALA A CA 1
ATOM 520 C C . ALA A 1 70 ? 27.940 13.224 -16.804 1.00 54.19 70 ALA A C 1
ATOM 522 O O . ALA A 1 70 ? 28.384 14.369 -16.788 1.00 54.19 70 ALA A O 1
ATOM 523 N N . ASP A 1 71 ? 27.086 12.781 -17.734 1.00 41.69 71 ASP A N 1
ATOM 524 C CA . ASP A 1 71 ? 26.666 13.549 -18.917 1.00 41.69 71 ASP A CA 1
ATOM 525 C C . ASP A 1 71 ? 25.264 14.182 -18.777 1.00 41.69 71 ASP A C 1
ATOM 527 O O . ASP A 1 71 ? 24.858 14.986 -19.616 1.00 41.69 71 ASP A O 1
ATOM 531 N N . PHE A 1 72 ? 24.513 13.850 -17.720 1.00 40.94 72 PHE A N 1
ATOM 532 C CA . PHE A 1 72 ? 23.174 14.389 -17.454 1.00 40.94 72 PHE A CA 1
ATOM 533 C C . PHE A 1 72 ? 23.193 15.392 -16.287 1.00 40.94 72 PHE A C 1
ATOM 535 O O . PHE A 1 72 ? 22.967 15.035 -15.128 1.00 40.94 72 PHE A O 1
ATOM 542 N N . GLU A 1 73 ? 23.408 16.677 -16.585 1.00 38.59 73 GLU A N 1
ATOM 543 C CA . GLU A 1 73 ? 22.919 17.736 -15.696 1.00 38.59 73 GLU A CA 1
ATOM 544 C C . GLU A 1 73 ? 21.382 17.730 -15.735 1.00 38.59 73 GLU A C 1
ATOM 546 O O . GLU A 1 73 ? 20.756 17.856 -16.787 1.00 38.59 73 GLU A O 1
ATOM 551 N N . LEU A 1 74 ? 20.770 17.505 -14.572 1.00 34.69 74 LEU A N 1
ATOM 552 C CA . LEU A 1 74 ? 19.322 17.402 -14.399 1.00 34.69 74 LEU A CA 1
ATOM 553 C C . LEU A 1 74 ? 18.617 18.715 -14.782 1.00 34.69 74 LEU A C 1
ATOM 555 O O . LEU A 1 74 ? 18.902 19.745 -14.165 1.00 34.69 74 LEU A O 1
ATOM 559 N N . PRO A 1 75 ? 17.597 18.692 -15.659 1.00 36.34 75 PRO A N 1
ATOM 560 C CA . PRO A 1 75 ? 16.550 19.695 -15.611 1.00 36.34 75 PRO A CA 1
ATOM 561 C C . PRO A 1 75 ? 15.789 19.505 -14.297 1.00 36.34 75 PRO A C 1
ATOM 563 O O . PRO A 1 75 ? 15.307 18.415 -13.984 1.00 36.34 75 PRO A O 1
ATOM 566 N N . VAL A 1 76 ? 15.716 20.568 -13.504 1.00 34.88 76 VAL A N 1
ATOM 567 C CA . VAL A 1 76 ? 14.833 20.646 -12.342 1.00 34.88 76 VAL A CA 1
ATOM 568 C C . VAL A 1 76 ? 13.395 20.589 -12.858 1.00 34.88 76 VAL A C 1
ATOM 570 O O . VAL A 1 76 ? 12.883 21.575 -13.378 1.00 34.88 76 VAL A O 1
ATOM 573 N N . GLU A 1 77 ? 12.756 19.427 -12.741 1.00 33.31 77 GLU A N 1
ATOM 574 C CA . GLU A 1 77 ? 11.307 19.279 -12.893 1.00 33.31 77 GLU A CA 1
ATOM 575 C C . GLU A 1 77 ? 10.636 20.083 -11.767 1.00 33.31 77 GLU A C 1
ATOM 577 O O . GLU A 1 77 ? 10.743 19.742 -10.586 1.00 33.31 77 GLU A O 1
ATOM 582 N N . GLN A 1 78 ? 10.005 21.203 -12.126 1.00 35.00 78 GLN A N 1
ATOM 583 C CA . GLN A 1 78 ? 9.041 21.880 -11.268 1.00 35.00 78 GLN A CA 1
ATOM 584 C C . GLN A 1 78 ? 7.684 21.208 -11.472 1.00 35.00 78 GLN A C 1
ATOM 586 O O . GLN A 1 78 ? 7.032 21.410 -12.493 1.00 35.00 78 GLN A O 1
ATOM 591 N N . ASP A 1 79 ? 7.262 20.434 -10.477 1.00 34.31 79 ASP A N 1
ATOM 592 C CA . ASP A 1 79 ? 5.872 20.016 -10.323 1.00 34.31 79 ASP A CA 1
ATOM 593 C C . ASP A 1 79 ? 4.970 21.260 -10.235 1.00 34.31 79 ASP A C 1
ATOM 595 O O . ASP A 1 79 ? 5.218 22.171 -9.438 1.00 34.31 79 ASP A O 1
ATOM 599 N N . SER A 1 80 ? 3.901 21.317 -11.028 1.00 35.88 80 SER A N 1
ATOM 600 C CA . SER A 1 80 ? 2.764 22.215 -10.791 1.00 35.88 80 SER A CA 1
ATOM 601 C C . SER A 1 80 ? 1.482 21.583 -11.329 1.00 35.88 80 SER A C 1
ATOM 603 O O . SER A 1 80 ? 1.357 21.306 -12.519 1.00 35.88 80 SER A O 1
ATOM 605 N N . GLU A 1 81 ? 0.570 21.333 -10.393 1.00 34.72 81 GLU A N 1
ATOM 606 C CA . GLU A 1 81 ? -0.745 20.709 -10.528 1.00 34.72 81 GLU A CA 1
ATOM 607 C C . GLU A 1 81 ? -1.698 21.413 -11.512 1.00 34.72 81 GLU A C 1
ATOM 609 O O . GLU A 1 81 ? -1.643 22.621 -11.741 1.00 34.72 81 GLU A O 1
ATOM 614 N N . GLU A 1 82 ? -2.630 20.613 -12.034 1.00 34.03 82 GLU A N 1
ATOM 615 C CA . GLU A 1 82 ? -3.799 20.987 -12.830 1.00 34.03 82 GLU A CA 1
ATOM 616 C C . GLU A 1 82 ? -4.686 22.059 -12.169 1.00 34.03 82 GLU A C 1
ATOM 618 O O . GLU A 1 82 ? -5.073 21.936 -11.008 1.00 34.03 82 GLU A O 1
ATOM 623 N N . THR A 1 83 ? -5.179 23.030 -12.950 1.00 28.09 83 THR A N 1
ATOM 624 C CA . THR A 1 83 ? -6.545 23.569 -12.787 1.00 28.09 83 THR A CA 1
ATOM 625 C C . THR A 1 83 ? -7.102 24.055 -14.138 1.00 28.09 83 THR A C 1
ATOM 627 O O . THR A 1 83 ? -6.386 24.621 -14.958 1.00 28.09 83 THR A O 1
ATOM 630 N N . LEU A 1 84 ? -8.387 23.775 -14.361 1.00 33.03 84 LEU A N 1
ATOM 631 C CA . LEU A 1 84 ? -9.152 23.794 -15.616 1.00 33.03 84 LEU A CA 1
ATOM 632 C C . LEU A 1 84 ? -9.622 25.189 -16.118 1.00 33.03 84 LEU A C 1
ATOM 634 O O . LEU A 1 84 ? -10.233 25.923 -15.347 1.00 33.03 84 LEU A O 1
ATOM 638 N N . GLU A 1 85 ? -9.477 25.399 -17.447 1.00 29.81 85 GLU A N 1
ATOM 639 C CA . GLU A 1 85 ? -10.335 26.134 -18.434 1.00 29.81 85 GLU A CA 1
ATOM 640 C C . GLU A 1 85 ? -10.531 27.680 -18.340 1.00 29.81 85 GLU A C 1
ATOM 642 O O . GLU A 1 85 ? -10.433 28.237 -17.249 1.00 29.81 85 GLU A O 1
ATOM 647 N N . PRO A 1 86 ? -10.958 28.419 -19.412 1.00 41.09 86 PRO A N 1
ATOM 648 C CA . PRO A 1 86 ? -10.967 28.160 -20.870 1.00 41.09 86 PRO A CA 1
ATOM 649 C C . PRO A 1 86 ? -10.437 29.328 -21.773 1.00 41.09 86 PRO A C 1
ATOM 651 O O . PRO A 1 86 ? -10.424 30.496 -21.398 1.00 41.09 86 PRO A O 1
ATOM 654 N N . ASN A 1 87 ? -10.080 28.980 -23.020 1.00 32.22 87 ASN A N 1
ATOM 655 C CA . ASN A 1 87 ? -10.016 29.756 -24.287 1.00 32.22 87 ASN A CA 1
ATOM 656 C C . ASN A 1 87 ? -9.957 31.307 -24.303 1.00 32.22 87 ASN A C 1
ATOM 658 O O . ASN A 1 87 ? -10.973 31.950 -24.054 1.00 32.22 87 ASN A O 1
ATOM 662 N N . VAL A 1 88 ? -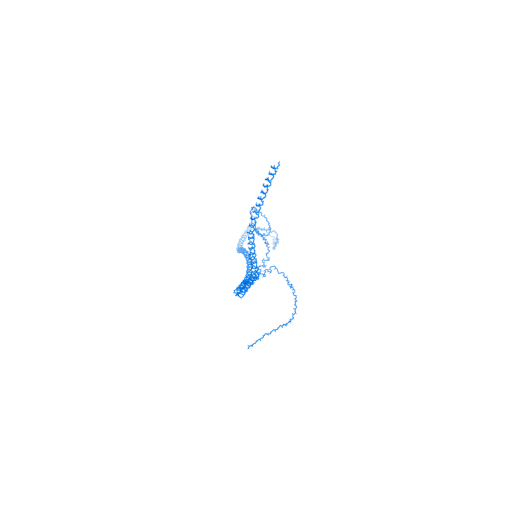8.897 31.871 -24.916 1.00 31.31 88 VAL A N 1
ATOM 663 C CA . VAL A 1 88 ? -8.987 32.981 -25.902 1.00 31.31 88 VAL A CA 1
ATOM 664 C C . VAL A 1 88 ? -7.870 32.846 -26.952 1.00 31.31 88 VAL A C 1
ATOM 666 O O . VAL A 1 88 ? -6.712 32.598 -26.633 1.00 31.31 88 VAL A O 1
ATOM 669 N N . ALA A 1 89 ? -8.256 33.006 -28.216 1.00 30.62 89 ALA A N 1
ATOM 670 C CA . ALA A 1 89 ? -7.419 32.984 -29.408 1.00 30.62 89 ALA A CA 1
ATOM 671 C C . ALA A 1 89 ? -6.360 34.099 -29.464 1.00 30.62 89 ALA A C 1
ATOM 673 O O . ALA A 1 89 ? -6.607 35.217 -29.018 1.00 30.62 89 ALA A O 1
ATOM 674 N N . GLY A 1 90 ? -5.275 33.843 -30.201 1.00 27.84 90 GLY A N 1
ATOM 675 C CA . GLY A 1 90 ? -4.630 34.898 -30.979 1.00 27.84 90 GLY A CA 1
ATOM 676 C C . GLY A 1 90 ? -3.107 34.902 -30.991 1.00 27.84 90 GLY A C 1
ATOM 677 O O . GLY A 1 90 ? -2.477 35.164 -29.979 1.00 27.84 90 GLY A O 1
ATOM 678 N N . VAL A 1 91 ? -2.593 34.799 -32.219 1.00 28.70 91 VAL A N 1
ATOM 679 C CA . VAL A 1 91 ? -1.422 35.523 -32.734 1.00 28.70 91 VAL A CA 1
ATOM 680 C C . VAL A 1 91 ? -0.060 35.017 -32.263 1.00 28.70 91 VAL A C 1
ATOM 682 O O . VAL A 1 91 ? 0.332 35.119 -31.108 1.00 28.70 91 VAL A O 1
ATOM 685 N N . GLY A 1 92 ? 0.680 34.489 -33.239 1.00 33.12 92 GLY A N 1
ATOM 686 C CA . GLY A 1 92 ? 2.074 34.133 -33.074 1.00 33.12 92 GLY A CA 1
ATOM 687 C C . GLY A 1 92 ? 2.974 35.347 -32.896 1.00 33.12 92 GLY A C 1
ATOM 688 O O . GLY A 1 92 ? 2.727 36.415 -33.451 1.00 33.12 92 GLY A O 1
ATOM 689 N N . THR A 1 93 ? 4.083 35.106 -32.213 1.00 29.27 93 THR A N 1
ATOM 690 C CA . THR A 1 93 ? 5.297 35.897 -32.360 1.00 29.27 93 THR A CA 1
ATOM 691 C C . THR A 1 93 ? 6.488 35.003 -32.049 1.00 29.27 93 THR A C 1
ATOM 693 O O . THR A 1 93 ? 6.597 34.423 -30.973 1.00 29.27 93 THR A O 1
ATOM 696 N N . LEU A 1 94 ? 7.355 34.887 -33.050 1.00 33.41 94 LEU A N 1
ATOM 697 C CA . LEU A 1 94 ? 8.762 34.534 -32.925 1.00 33.41 94 LEU A CA 1
ATOM 698 C C . LEU A 1 94 ? 9.466 35.501 -31.958 1.00 33.41 94 LEU A C 1
ATOM 700 O O . LEU A 1 94 ? 9.284 36.708 -32.087 1.00 33.41 94 LEU A O 1
ATOM 704 N N . SER A 1 95 ? 10.303 34.969 -31.067 1.00 29.48 95 SER A N 1
ATOM 705 C CA . SER A 1 95 ? 11.514 35.621 -30.533 1.00 29.48 95 SER A CA 1
ATOM 706 C C . SER A 1 95 ? 12.352 34.526 -29.863 1.00 29.48 95 SER A C 1
ATOM 708 O O . SER A 1 95 ? 11.895 33.885 -28.925 1.00 29.48 95 SER A O 1
ATOM 710 N N . GLU A 1 96 ? 13.402 34.064 -30.541 1.00 29.94 96 GLU A N 1
ATOM 711 C CA . GLU A 1 96 ? 14.807 34.375 -30.223 1.00 29.94 96 GLU A CA 1
ATOM 712 C C . GLU A 1 96 ? 15.316 33.708 -28.942 1.00 29.94 96 GLU A C 1
ATOM 714 O O . GLU A 1 96 ? 14.957 34.117 -27.848 1.00 29.94 96 GLU A O 1
ATOM 719 N N . PHE A 1 97 ? 16.227 32.740 -29.097 1.00 27.42 97 PHE A N 1
ATOM 720 C CA . PHE A 1 97 ? 17.568 32.837 -28.516 1.00 27.42 97 PHE A CA 1
ATOM 721 C C . PHE A 1 97 ? 18.525 31.787 -29.122 1.00 27.42 97 PHE A C 1
ATOM 723 O O . PHE A 1 97 ? 18.213 30.604 -29.199 1.00 27.42 97 PHE A O 1
ATOM 730 N N . ASN A 1 98 ? 19.706 32.296 -29.483 1.00 33.28 98 ASN A N 1
ATOM 731 C CA . ASN A 1 98 ? 21.025 31.660 -29.597 1.00 33.28 98 ASN A CA 1
ATOM 732 C C . ASN A 1 98 ? 21.369 30.747 -30.788 1.00 33.28 98 ASN A C 1
ATOM 734 O O . ASN A 1 98 ? 21.189 29.535 -30.788 1.00 33.28 98 ASN A O 1
ATOM 738 N N . GLN A 1 99 ? 21.992 31.417 -31.764 1.00 41.25 99 GLN A N 1
ATOM 739 C CA . GLN A 1 99 ? 23.260 31.058 -32.410 1.00 41.25 99 GLN A CA 1
ATOM 740 C C . GLN A 1 99 ? 24.101 30.013 -31.658 1.00 41.25 99 GLN A C 1
ATOM 742 O O . GLN A 1 99 ? 24.581 30.295 -30.568 1.00 41.25 99 GLN A O 1
ATOM 747 N N . GLU A 1 100 ? 24.358 28.871 -32.297 1.00 40.34 100 GLU A N 1
ATOM 748 C CA . GLU A 1 100 ? 25.703 28.376 -32.635 1.00 40.34 100 GLU A CA 1
ATOM 749 C C . GLU A 1 100 ? 25.595 27.052 -33.411 1.00 40.34 100 GLU A C 1
ATOM 751 O O . GLU A 1 100 ? 24.661 26.280 -33.218 1.00 40.34 100 GLU A O 1
ATOM 756 N N . ASN A 1 101 ? 26.581 26.805 -34.279 1.00 35.69 101 ASN A N 1
ATOM 757 C CA . ASN A 1 101 ? 26.782 25.623 -35.131 1.00 35.69 101 ASN A CA 1
ATOM 758 C C . ASN A 1 101 ? 25.974 25.546 -36.435 1.00 35.69 101 ASN A C 1
ATOM 760 O O . ASN A 1 101 ? 25.072 24.730 -36.612 1.00 35.69 101 ASN A O 1
ATOM 764 N N . VAL A 1 102 ? 26.417 26.343 -37.410 1.00 33.31 102 VAL A N 1
ATOM 765 C CA . VAL A 1 102 ? 26.259 26.029 -38.836 1.00 33.31 102 VAL A CA 1
ATOM 766 C C . VAL A 1 102 ? 27.439 25.140 -39.253 1.00 33.31 102 VAL A C 1
ATOM 768 O O . VAL A 1 102 ? 28.580 25.579 -39.106 1.00 33.31 102 VAL A O 1
ATOM 771 N N . PRO A 1 103 ? 27.219 23.920 -39.777 1.00 38.75 103 PRO A N 1
ATOM 772 C CA . PRO A 1 103 ? 28.262 23.172 -40.462 1.00 38.75 103 PRO A CA 1
ATOM 773 C C . PRO A 1 103 ? 28.656 23.905 -41.743 1.00 38.75 103 PRO A C 1
ATOM 775 O O . PRO A 1 103 ? 27.811 24.239 -42.576 1.00 38.75 103 PRO A O 1
ATOM 778 N N . GLU A 1 104 ? 29.950 24.165 -41.856 1.00 35.91 104 GLU A N 1
ATOM 779 C CA . GLU A 1 104 ? 30.642 24.741 -42.999 1.00 35.91 104 GLU A CA 1
ATOM 780 C C . GLU A 1 104 ? 30.193 24.053 -44.301 1.00 35.91 104 GLU A C 1
ATOM 782 O O . GLU A 1 104 ? 30.488 22.888 -44.569 1.00 35.91 104 GLU A O 1
ATOM 787 N N . PHE A 1 105 ? 29.399 24.774 -45.094 1.00 33.19 105 PHE A N 1
ATOM 788 C CA . PHE A 1 105 ? 29.043 24.382 -46.451 1.00 33.19 105 PHE A CA 1
ATOM 789 C C . PHE A 1 105 ? 30.339 24.357 -47.269 1.00 33.19 105 PHE A C 1
ATOM 791 O O . PHE A 1 105 ? 30.937 25.407 -47.505 1.00 33.19 105 PHE A O 1
ATOM 798 N N . PHE A 1 106 ? 30.772 23.177 -47.717 1.00 37.16 106 PHE A N 1
ATOM 799 C CA . PHE A 1 106 ? 31.840 23.061 -48.708 1.00 37.16 106 PHE A CA 1
ATOM 800 C C . PHE A 1 106 ? 31.367 23.689 -50.022 1.00 37.16 106 PHE A C 1
ATOM 802 O O . PHE A 1 106 ? 30.699 23.058 -50.842 1.00 37.16 106 PHE A O 1
ATOM 809 N N . TYR A 1 107 ? 31.707 24.962 -50.206 1.00 35.38 107 TYR A N 1
ATOM 810 C CA . TYR A 1 107 ? 31.680 25.626 -51.497 1.00 35.38 107 TYR A CA 1
ATOM 811 C C . TYR A 1 107 ? 32.761 24.955 -52.352 1.00 35.38 107 TYR A C 1
ATOM 813 O O . TYR A 1 107 ? 33.956 25.143 -52.132 1.00 35.38 107 TYR A O 1
ATOM 821 N N . MET A 1 108 ? 32.351 24.087 -53.274 1.00 43.78 108 MET A N 1
ATOM 822 C CA . MET A 1 108 ? 33.238 23.624 -54.336 1.00 43.78 108 MET A CA 1
ATOM 823 C C . MET A 1 108 ? 33.425 24.793 -55.297 1.00 43.78 108 MET A C 1
ATOM 825 O O . MET A 1 108 ? 32.532 25.098 -56.088 1.00 43.78 108 MET A O 1
ATOM 829 N N . ASP A 1 109 ? 34.572 25.462 -55.196 1.00 35.12 109 ASP A N 1
ATOM 830 C CA . ASP A 1 109 ? 35.013 26.397 -56.222 1.00 35.12 109 ASP A CA 1
ATOM 831 C C . ASP A 1 109 ? 35.055 25.661 -57.571 1.00 35.12 109 ASP A C 1
ATOM 833 O O . ASP A 1 109 ? 35.656 24.583 -57.674 1.00 35.12 109 ASP A O 1
ATOM 837 N N . PRO A 1 110 ? 34.438 26.205 -58.633 1.00 41.78 110 PRO A N 1
ATOM 838 C CA . PRO A 1 110 ? 34.664 25.684 -59.963 1.00 41.78 110 PRO A CA 1
ATOM 839 C C . PRO A 1 110 ? 36.132 25.940 -60.301 1.00 41.78 110 PRO A C 1
ATOM 841 O O . PRO A 1 110 ? 36.595 27.080 -60.255 1.00 41.78 110 PRO A O 1
ATOM 844 N N . ILE A 1 111 ? 36.863 24.879 -60.653 1.00 39.00 111 ILE A N 1
ATOM 845 C CA . ILE A 1 111 ? 38.202 24.970 -61.241 1.00 39.00 111 ILE A CA 1
ATOM 846 C C . ILE A 1 111 ? 38.055 25.722 -62.568 1.00 39.00 111 ILE A C 1
ATOM 848 O O . ILE A 1 111 ? 37.846 25.149 -63.636 1.00 39.00 111 ILE A O 1
ATOM 852 N N . GLY A 1 112 ? 38.099 27.048 -62.481 1.00 35.31 112 GLY A N 1
ATOM 853 C CA . GLY A 1 112 ? 38.307 27.930 -63.602 1.00 35.31 112 GLY A CA 1
ATOM 854 C C . GLY A 1 112 ? 39.717 27.685 -64.104 1.00 35.31 112 GLY A C 1
ATOM 855 O O . GLY A 1 112 ? 40.681 27.796 -63.349 1.00 35.31 112 GLY A O 1
ATOM 856 N N . ALA A 1 113 ? 39.821 27.340 -65.383 1.00 47.34 113 ALA A N 1
ATOM 857 C CA . ALA A 1 113 ? 41.059 27.357 -66.135 1.00 47.34 113 ALA A CA 1
ATOM 858 C C . ALA A 1 113 ? 41.701 28.750 -66.024 1.00 47.34 113 ALA A C 1
ATOM 860 O O . ALA A 1 113 ? 41.407 29.657 -66.801 1.00 47.34 113 ALA A O 1
ATOM 861 N N . GLN A 1 114 ? 42.569 28.929 -65.033 1.00 35.19 114 GLN A N 1
ATOM 862 C CA . GLN A 1 114 ? 43.472 30.061 -64.964 1.00 35.19 114 GLN A CA 1
ATOM 863 C C . GLN A 1 114 ? 44.729 29.669 -65.732 1.00 35.19 114 GLN A C 1
ATOM 865 O O . GLN A 1 114 ? 45.625 28.999 -65.223 1.00 35.19 114 GLN A O 1
ATOM 870 N N . PHE A 1 115 ? 44.769 30.087 -66.997 1.00 36.03 115 PHE A N 1
ATOM 871 C CA . PHE A 1 115 ? 46.023 30.304 -67.702 1.00 36.03 115 PHE A CA 1
ATOM 872 C C . PHE A 1 115 ? 46.819 31.344 -66.918 1.00 36.03 115 PHE A C 1
ATOM 874 O O . PHE A 1 115 ? 46.657 32.550 -67.095 1.00 36.03 115 PHE A O 1
ATOM 881 N N . GLN A 1 116 ? 47.668 30.862 -66.021 1.00 33.22 116 GLN A N 1
ATOM 882 C CA . GLN A 1 116 ? 48.658 31.678 -65.356 1.00 33.22 116 GLN A CA 1
ATOM 883 C C . GLN A 1 116 ? 49.799 31.911 -66.347 1.00 33.22 116 GLN A C 1
ATOM 885 O O . GLN A 1 116 ? 50.706 31.095 -66.504 1.00 33.22 116 GLN A O 1
ATOM 890 N N . GLN A 1 117 ? 49.715 33.031 -67.065 1.00 40.12 117 GLN A N 1
ATOM 891 C CA . GLN A 1 117 ? 50.887 33.659 -67.658 1.00 40.12 117 GLN A CA 1
ATOM 892 C C . GLN A 1 117 ? 51.811 34.060 -66.503 1.00 40.12 117 GLN A C 1
ATOM 894 O O . GLN A 1 117 ? 51.597 35.081 -65.857 1.00 40.12 117 GLN A O 1
ATOM 899 N N . ASN A 1 118 ? 52.815 33.232 -66.221 1.00 31.56 118 ASN A N 1
ATOM 900 C CA . ASN A 1 118 ? 54.001 33.665 -65.493 1.00 31.56 118 ASN A CA 1
ATOM 901 C C . ASN A 1 118 ? 54.964 34.290 -66.513 1.00 31.56 118 ASN A C 1
ATOM 903 O O . ASN A 1 118 ? 55.468 33.563 -67.374 1.00 31.56 118 ASN A O 1
ATOM 907 N N . PRO A 1 119 ? 55.238 35.604 -66.454 1.00 46.72 119 PRO A N 1
ATOM 908 C CA . PRO A 1 119 ? 56.446 36.150 -67.033 1.00 46.72 119 PRO A CA 1
ATOM 909 C C . PRO A 1 119 ? 57.603 35.899 -66.053 1.00 46.72 119 PRO A C 1
ATOM 911 O O . PRO A 1 119 ? 57.417 35.884 -64.841 1.00 46.72 119 PRO A O 1
ATOM 914 N N . GLU A 1 120 ? 58.799 35.724 -66.605 1.00 40.75 120 GLU A N 1
ATOM 915 C CA . GLU A 1 120 ? 60.077 35.770 -65.886 1.00 40.75 120 GLU A CA 1
ATOM 916 C C . GLU A 1 120 ? 60.393 34.600 -64.945 1.00 40.75 120 GLU A C 1
ATOM 918 O O . GLU A 1 120 ? 60.294 34.714 -63.733 1.00 40.75 120 GLU A O 1
ATOM 923 N N . VAL A 1 121 ? 60.968 33.528 -65.499 1.00 33.19 121 VAL A N 1
ATOM 924 C CA . VAL A 1 121 ? 62.248 32.998 -65.000 1.00 33.19 121 VAL A CA 1
ATOM 925 C C . VAL A 1 121 ? 63.031 32.449 -66.190 1.00 33.19 121 VAL A C 1
ATOM 927 O O . VAL A 1 121 ? 62.513 31.691 -67.002 1.00 33.19 121 VAL A O 1
ATOM 930 N N . ALA A 1 122 ? 64.307 32.827 -66.230 1.00 39.00 122 ALA A N 1
ATOM 931 C CA . ALA A 1 122 ? 65.350 32.304 -67.096 1.00 39.00 122 ALA A CA 1
ATOM 932 C C . ALA A 1 122 ? 65.191 32.636 -68.586 1.00 39.00 122 ALA A C 1
ATOM 934 O O . ALA A 1 122 ? 64.995 31.775 -69.441 1.00 39.00 122 ALA A O 1
ATOM 935 N N . GLY A 1 123 ? 65.520 33.894 -68.900 1.00 37.34 123 GLY A N 1
ATOM 936 C CA . GLY A 1 123 ? 66.470 34.153 -69.980 1.00 37.34 123 GLY A CA 1
ATOM 937 C C . GLY A 1 123 ? 67.745 33.348 -69.720 1.00 37.34 123 GLY A C 1
ATOM 938 O O . GLY A 1 123 ? 68.737 33.859 -69.204 1.00 37.34 123 GLY A O 1
ATOM 939 N N . ALA A 1 124 ? 67.683 32.050 -70.016 1.00 37.72 124 ALA A N 1
ATOM 940 C CA . ALA A 1 124 ? 68.842 31.217 -70.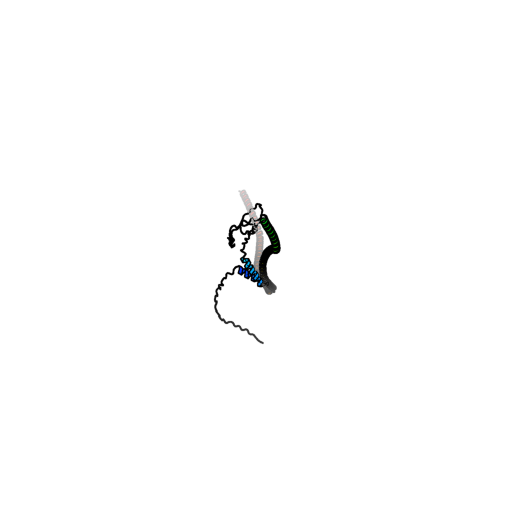204 1.00 37.72 124 ALA A CA 1
ATOM 941 C C . ALA A 1 124 ? 69.497 31.746 -71.472 1.00 37.72 124 ALA A C 1
ATOM 943 O O . ALA A 1 124 ? 69.093 31.448 -72.594 1.00 37.72 124 ALA A O 1
ATOM 944 N N . SER A 1 125 ? 70.478 32.610 -71.237 1.00 44.12 125 SER A N 1
ATOM 945 C CA . SER A 1 125 ? 71.580 32.898 -72.130 1.00 44.12 125 SER A CA 1
ATOM 946 C C . SER A 1 125 ? 72.212 31.566 -72.541 1.00 44.12 125 SER A C 1
ATOM 948 O O . SER A 1 125 ? 73.190 31.106 -71.960 1.00 44.12 125 SER A O 1
ATOM 950 N N . LEU A 1 126 ? 71.606 30.894 -73.515 1.00 39.03 126 LEU A N 1
ATOM 951 C CA . LEU A 1 126 ? 72.296 29.937 -74.353 1.00 39.03 126 LEU A CA 1
ATOM 952 C C . LEU A 1 126 ? 72.919 30.774 -75.455 1.00 39.03 126 LEU A C 1
ATOM 954 O O . LEU A 1 126 ? 72.381 30.925 -76.550 1.00 39.03 126 LEU A O 1
ATOM 958 N N . GLY A 1 127 ? 74.066 31.359 -75.105 1.00 36.66 127 GLY A N 1
ATOM 959 C CA . GLY A 1 127 ? 75.093 31.627 -76.085 1.00 36.66 127 GLY A CA 1
ATOM 960 C C . GLY A 1 127 ? 75.343 30.321 -76.823 1.00 36.66 127 GLY A C 1
ATOM 961 O O . GLY A 1 127 ? 76.046 29.441 -76.326 1.00 36.66 127 GLY A O 1
ATOM 962 N N . LEU A 1 128 ? 74.724 30.190 -77.993 1.00 40.00 128 LEU A N 1
ATOM 963 C CA . LEU A 1 128 ? 75.276 29.389 -79.063 1.00 40.00 128 LEU A CA 1
ATOM 964 C C . LEU A 1 128 ? 76.657 29.984 -79.311 1.00 40.00 128 LEU A C 1
ATOM 966 O O . LEU A 1 128 ? 76.813 31.050 -79.902 1.00 40.00 128 LEU A O 1
ATOM 970 N N . GLN A 1 129 ? 77.649 29.329 -78.717 1.00 38.81 129 GLN A N 1
ATOM 971 C CA . GLN A 1 129 ? 79.024 29.427 -79.146 1.00 38.81 129 GLN A CA 1
ATOM 972 C C . GLN A 1 129 ? 79.014 29.048 -80.623 1.00 38.81 129 GLN A C 1
ATOM 974 O O . GLN A 1 129 ? 78.961 27.869 -80.968 1.00 38.81 129 GLN A O 1
ATOM 979 N N . ASP A 1 130 ? 79.037 30.062 -81.481 1.00 36.88 130 ASP A N 1
ATOM 980 C CA . ASP A 1 130 ? 79.539 29.948 -82.840 1.00 36.88 130 ASP A CA 1
ATOM 981 C C . ASP A 1 130 ? 81.017 29.555 -82.722 1.00 36.88 130 ASP A C 1
ATOM 983 O O . ASP A 1 130 ? 81.933 30.374 -82.689 1.00 36.88 130 ASP A O 1
ATOM 987 N N . SER A 1 131 ? 81.245 28.257 -82.553 1.00 43.72 131 SER A N 1
ATOM 988 C CA . SER A 1 131 ? 82.538 27.621 -82.727 1.00 43.72 131 SER A CA 1
ATOM 989 C C . SER A 1 131 ? 82.560 27.032 -84.129 1.00 43.72 131 SER A C 1
ATOM 991 O O . SER A 1 131 ? 82.562 25.815 -84.300 1.00 43.72 131 SER A O 1
ATOM 993 N N . MET A 1 132 ? 82.589 27.903 -85.139 1.00 38.09 132 MET A N 1
ATOM 994 C CA . MET A 1 132 ? 83.017 27.516 -86.479 1.00 38.09 132 MET A CA 1
ATOM 995 C C . MET A 1 132 ? 84.416 28.077 -86.714 1.00 38.09 132 MET A C 1
ATOM 997 O O . MET A 1 132 ? 84.625 29.150 -87.271 1.00 38.09 132 MET A O 1
ATOM 1001 N N . THR A 1 133 ? 85.400 27.320 -86.235 1.00 40.44 133 THR A N 1
ATOM 1002 C CA . THR A 1 133 ? 86.757 27.377 -86.765 1.00 40.44 133 THR A CA 1
ATOM 1003 C C . THR A 1 133 ? 86.728 26.742 -88.150 1.00 40.44 133 THR A C 1
ATOM 1005 O O . THR A 1 133 ? 86.822 25.527 -88.280 1.00 40.44 133 THR A O 1
ATOM 1008 N N . CYS A 1 134 ? 86.618 27.556 -89.196 1.00 38.31 134 CYS A N 1
ATOM 1009 C CA . CYS A 1 134 ? 87.040 27.143 -90.528 1.00 38.31 134 CYS A CA 1
ATOM 1010 C C . CYS A 1 134 ? 88.016 28.176 -91.077 1.00 38.31 134 CYS A C 1
ATOM 1012 O O . CYS A 1 134 ? 87.685 29.332 -91.317 1.00 38.31 134 CYS A O 1
ATOM 1014 N N . GLN A 1 135 ? 89.246 27.687 -91.170 1.00 40.53 135 GLN A N 1
ATOM 1015 C CA . GLN A 1 135 ? 90.439 28.279 -91.741 1.00 40.53 135 GLN A CA 1
ATOM 1016 C C . GLN A 1 135 ? 90.188 29.091 -93.010 1.00 40.53 135 GLN A C 1
ATOM 1018 O O . GLN A 1 135 ? 89.422 28.697 -93.888 1.00 40.53 135 GLN A O 1
ATOM 1023 N N . ASP A 1 136 ? 90.954 30.173 -93.089 1.00 35.72 136 ASP A N 1
ATOM 1024 C CA . ASP A 1 136 ? 91.398 30.862 -94.292 1.00 35.72 136 ASP A CA 1
ATOM 1025 C C . ASP A 1 136 ? 91.375 29.983 -95.554 1.00 35.72 136 ASP A C 1
ATOM 1027 O O . ASP A 1 136 ? 92.238 29.128 -95.751 1.00 35.72 136 ASP A O 1
ATOM 1031 N N . TYR A 1 137 ? 90.448 30.275 -96.464 1.00 47.03 137 TYR A N 1
ATOM 1032 C CA . TYR A 1 137 ? 90.656 30.052 -97.890 1.00 47.03 137 TYR A CA 1
ATOM 1033 C C . TYR A 1 137 ? 90.397 31.367 -98.618 1.00 47.03 137 TYR A C 1
ATOM 1035 O O . TYR A 1 137 ? 89.270 31.793 -98.840 1.00 47.03 137 TYR A O 1
ATOM 1043 N N . SER A 1 138 ? 91.520 32.034 -98.875 1.00 36.88 138 SER A N 1
ATOM 1044 C CA . SER A 1 138 ? 91.821 32.919 -99.998 1.00 36.88 138 SER A CA 1
ATOM 1045 C C . SER A 1 138 ? 90.654 33.388 -100.872 1.00 36.88 138 SER A C 1
ATOM 1047 O O . SER A 1 138 ? 90.019 32.606 -101.576 1.00 36.88 138 SER A O 1
ATOM 1049 N N . ALA A 1 139 ? 90.521 34.710 -100.942 1.00 44.31 139 ALA A N 1
ATOM 1050 C CA . ALA A 1 139 ? 89.828 35.425 -101.998 1.00 44.31 139 ALA A CA 1
ATOM 1051 C C . ALA A 1 139 ? 90.214 34.918 -103.400 1.00 44.31 139 ALA A C 1
ATOM 1053 O O . ALA A 1 139 ? 91.369 35.048 -103.806 1.00 44.31 139 ALA A O 1
ATOM 1054 N N . ALA A 1 140 ? 89.225 34.426 -104.144 1.00 40.22 140 ALA A N 1
ATOM 1055 C CA . ALA A 1 140 ? 89.184 34.461 -105.598 1.00 40.22 140 ALA A CA 1
ATOM 1056 C C . ALA A 1 140 ? 87.741 34.208 -106.073 1.00 40.22 140 ALA A C 1
ATOM 1058 O O . ALA A 1 140 ? 87.136 33.206 -105.716 1.00 40.22 140 ALA A O 1
ATOM 1059 N N . GLU A 1 141 ? 87.254 35.124 -106.913 1.00 37.84 141 GLU A N 1
ATOM 1060 C CA . GLU A 1 141 ? 86.258 34.894 -107.970 1.00 37.84 141 GLU A CA 1
ATOM 1061 C C . GLU A 1 141 ? 84.764 34.849 -107.597 1.00 37.84 141 GLU A C 1
ATOM 1063 O O . GLU A 1 141 ? 84.254 33.991 -106.886 1.00 37.84 141 GLU A O 1
ATOM 1068 N N . SER A 1 142 ? 84.036 35.800 -108.184 1.00 51.78 142 SER A N 1
ATOM 1069 C CA . SER A 1 142 ? 82.585 35.839 -108.311 1.00 51.78 142 SER A CA 1
ATOM 1070 C C . SER A 1 142 ? 82.029 34.516 -108.856 1.00 51.78 142 SER A C 1
ATOM 1072 O O . SER A 1 142 ? 82.031 34.294 -110.066 1.00 51.78 142 SER A O 1
ATOM 1074 N N . GLN A 1 143 ? 81.492 33.659 -107.988 1.00 51.25 143 GLN A N 1
ATOM 1075 C CA . GLN A 1 143 ? 80.593 32.589 -108.410 1.00 51.25 143 GLN A CA 1
ATOM 1076 C C . GLN A 1 143 ? 79.187 33.179 -108.522 1.00 51.25 143 GLN A C 1
ATOM 1078 O O . GLN A 1 143 ? 78.473 33.335 -107.533 1.00 51.25 143 GLN A O 1
ATOM 1083 N N . HIS A 1 144 ? 78.796 33.544 -109.742 1.00 48.31 144 HIS A N 1
ATOM 1084 C CA . HIS A 1 144 ? 77.386 33.535 -110.106 1.00 48.31 144 HIS A CA 1
ATOM 1085 C C . HIS A 1 144 ? 76.887 32.104 -109.870 1.00 48.31 144 HIS A C 1
ATOM 1087 O O . HIS A 1 144 ? 77.116 31.238 -110.707 1.00 48.31 144 HIS A O 1
ATOM 1093 N N . VAL A 1 145 ? 76.284 31.841 -108.707 1.00 58.94 145 VAL A N 1
ATOM 1094 C CA . VAL A 1 145 ? 75.450 30.648 -108.531 1.00 58.94 145 VAL A CA 1
ATOM 1095 C C . VAL A 1 145 ? 74.348 30.783 -109.567 1.00 58.94 145 VAL A C 1
ATOM 1097 O O . VAL A 1 145 ? 73.664 31.813 -109.599 1.00 58.94 145 VAL A O 1
ATOM 1100 N N . ASP A 1 146 ? 74.241 29.801 -110.455 1.00 74.88 146 ASP A N 1
ATOM 1101 C CA . ASP A 1 146 ? 73.180 29.792 -111.445 1.00 74.88 146 ASP A CA 1
ATOM 1102 C C . ASP A 1 146 ? 71.835 29.799 -110.706 1.00 74.88 146 ASP A C 1
ATOM 1104 O O . ASP A 1 146 ? 71.674 29.164 -109.659 1.00 74.88 146 ASP A O 1
ATOM 1108 N N . VAL A 1 147 ? 70.865 30.566 -111.199 1.00 81.25 147 VAL A N 1
ATOM 1109 C CA . VAL A 1 147 ? 69.537 30.652 -110.563 1.00 81.25 147 VAL A CA 1
ATOM 1110 C C . VAL A 1 147 ? 68.892 29.261 -110.510 1.00 81.25 147 VAL A C 1
ATOM 1112 O O . VAL A 1 147 ? 68.130 28.966 -109.589 1.00 81.25 147 VAL A O 1
ATOM 1115 N N . GLU A 1 148 ? 69.261 28.400 -111.458 1.00 83.69 148 GLU A N 1
ATOM 1116 C CA . GLU A 1 148 ? 68.892 26.989 -111.535 1.00 83.69 148 GLU A CA 1
ATOM 1117 C C . GLU A 1 148 ? 69.460 26.180 -110.349 1.00 83.69 148 GLU A C 1
ATOM 1119 O O . GLU A 1 148 ? 68.680 25.560 -109.626 1.00 83.69 148 GLU A O 1
ATOM 1124 N N . ASP A 1 149 ? 70.759 26.291 -110.035 1.00 86.12 149 ASP A N 1
ATOM 1125 C CA . ASP A 1 149 ? 71.392 25.619 -108.881 1.00 86.12 149 ASP A CA 1
ATOM 1126 C C . ASP A 1 149 ? 70.782 26.053 -107.537 1.00 86.12 149 ASP A C 1
ATOM 1128 O O . ASP A 1 149 ? 70.637 25.263 -106.597 1.00 86.12 149 ASP A O 1
ATOM 1132 N N . LEU A 1 150 ? 70.440 27.339 -107.411 1.00 88.81 150 LEU A N 1
ATOM 1133 C CA . LEU A 1 150 ? 69.769 27.860 -106.221 1.00 88.81 150 LEU A CA 1
ATOM 1134 C C . LEU A 1 150 ? 68.332 27.323 -106.114 1.00 88.81 150 LEU A C 1
ATOM 1136 O O . LEU A 1 150 ? 67.885 26.981 -105.017 1.00 88.81 150 LEU A O 1
ATOM 1140 N N . GLY A 1 151 ? 67.628 27.219 -107.244 1.00 89.00 151 GLY A N 1
ATOM 1141 C CA . GLY A 1 151 ? 66.305 26.607 -107.337 1.00 89.00 151 GLY A CA 1
ATOM 1142 C C . GLY A 1 151 ? 66.306 25.137 -106.913 1.00 89.00 151 GLY A C 1
ATOM 1143 O O . GLY A 1 151 ? 65.464 24.740 -106.111 1.00 89.00 151 GLY A O 1
ATOM 1144 N N . GLU A 1 152 ? 67.288 24.350 -107.360 1.00 91.38 152 GLU A N 1
ATOM 1145 C CA . GLU A 1 152 ? 67.448 22.946 -106.956 1.00 91.38 152 GLU A CA 1
ATOM 1146 C C . GLU A 1 152 ? 67.705 22.798 -105.452 1.00 91.38 152 GLU A C 1
ATOM 1148 O O . GLU A 1 152 ? 67.119 21.931 -104.804 1.00 91.38 152 GLU A O 1
ATOM 1153 N N . ARG A 1 153 ? 68.522 23.678 -104.860 1.00 92.69 153 ARG A N 1
ATOM 1154 C CA . ARG A 1 153 ? 68.746 23.693 -103.405 1.00 92.69 153 ARG A CA 1
ATOM 1155 C C . ARG A 1 153 ? 67.472 24.026 -102.633 1.00 92.69 153 ARG A C 1
ATOM 1157 O O . ARG A 1 153 ? 67.203 23.391 -101.618 1.00 92.69 153 ARG A O 1
ATOM 1164 N N . PHE A 1 154 ? 66.678 24.993 -103.096 1.00 95.38 154 PHE A N 1
ATOM 1165 C CA . PHE A 1 154 ? 65.382 25.282 -102.476 1.00 95.38 154 PHE A CA 1
ATOM 1166 C C . PHE A 1 154 ? 64.418 24.106 -102.603 1.00 95.38 154 PHE A C 1
ATOM 1168 O O . PHE A 1 154 ? 63.756 23.778 -101.623 1.00 95.38 154 PHE A O 1
ATOM 1175 N N . GLN A 1 155 ? 64.381 23.439 -103.756 1.00 95.94 155 GLN A N 1
ATOM 1176 C CA . GLN A 1 155 ? 63.550 22.258 -103.961 1.00 95.94 155 GLN A CA 1
ATOM 1177 C C . GLN A 1 155 ? 63.954 21.108 -103.023 1.00 95.94 155 GLN A C 1
ATOM 1179 O O . GLN A 1 155 ? 63.096 20.540 -102.354 1.00 95.94 155 GLN A O 1
ATOM 1184 N N . GLN A 1 156 ? 65.255 20.838 -102.875 1.00 95.56 156 GLN A N 1
ATOM 1185 C CA . GLN A 1 156 ? 65.774 19.857 -101.912 1.00 95.56 156 GLN A CA 1
ATOM 1186 C C . GLN A 1 156 ? 65.405 20.216 -100.465 1.00 95.56 156 GLN A C 1
ATOM 1188 O O . GLN A 1 156 ? 65.040 19.341 -99.682 1.00 95.56 156 GLN A O 1
ATOM 1193 N N . CYS A 1 157 ? 65.466 21.501 -100.100 1.00 96.81 157 CYS A N 1
ATOM 1194 C CA . CYS A 1 157 ? 65.031 21.966 -98.784 1.00 96.81 157 CYS A CA 1
ATOM 1195 C C . CYS A 1 157 ? 63.522 21.783 -98.572 1.00 96.81 157 CYS A C 1
ATOM 1197 O O . CYS A 1 157 ? 63.118 21.384 -97.484 1.00 96.81 157 CYS A O 1
ATOM 1199 N N . ILE A 1 158 ? 62.694 22.063 -99.583 1.00 96.44 158 ILE A N 1
ATOM 1200 C CA . ILE A 1 158 ? 61.238 21.871 -99.515 1.00 96.44 158 ILE A CA 1
ATOM 1201 C C . ILE A 1 158 ? 60.920 20.390 -99.305 1.00 96.44 158 ILE A C 1
ATOM 1203 O O . ILE A 1 158 ? 60.217 20.055 -98.359 1.00 96.44 158 ILE A O 1
ATOM 1207 N N . GLU A 1 159 ? 61.506 19.502 -100.108 1.00 97.12 159 GLU A N 1
ATOM 1208 C CA . GLU A 1 159 ? 61.306 18.052 -99.986 1.00 97.12 159 GLU A CA 1
ATOM 1209 C C . GLU A 1 159 ? 61.781 17.512 -98.629 1.00 97.12 159 GLU A C 1
ATOM 1211 O O . GLU A 1 159 ? 61.118 16.667 -98.029 1.00 97.12 159 GLU A O 1
ATOM 1216 N N . ALA A 1 160 ? 62.901 18.021 -98.105 1.00 97.00 160 ALA A N 1
ATOM 1217 C CA . ALA A 1 160 ? 63.384 17.656 -96.776 1.00 97.00 160 ALA A CA 1
ATOM 1218 C C . ALA A 1 160 ? 62.425 18.117 -95.666 1.00 97.00 160 ALA A C 1
ATOM 1220 O O . ALA A 1 160 ? 62.174 17.373 -94.719 1.00 97.00 160 ALA A O 1
ATOM 1221 N N . VAL A 1 161 ? 61.860 19.323 -95.778 1.00 97.88 161 VAL A N 1
ATOM 1222 C CA . VAL A 1 161 ? 60.852 19.812 -94.828 1.00 97.88 161 VAL A CA 1
ATOM 1223 C C . VAL A 1 161 ? 59.577 18.976 -94.921 1.00 97.88 161 VAL A C 1
ATOM 1225 O O . VAL A 1 161 ? 59.084 18.546 -93.886 1.00 97.88 161 VAL A O 1
ATOM 1228 N N . GLU A 1 162 ? 59.087 18.662 -96.121 1.00 97.12 162 GLU A N 1
ATOM 1229 C CA . GLU A 1 162 ? 57.911 17.799 -96.309 1.00 97.12 162 GLU A CA 1
ATOM 1230 C C . GLU A 1 162 ? 58.104 16.410 -95.675 1.00 97.12 162 GLU A C 1
ATOM 1232 O O . GLU A 1 162 ? 57.205 15.895 -95.005 1.00 97.12 162 GLU A O 1
ATOM 1237 N N . GLN A 1 163 ? 59.294 15.814 -95.820 1.00 97.44 163 GLN A N 1
ATOM 1238 C CA . GLN A 1 163 ? 59.638 14.550 -95.160 1.00 97.44 163 GLN A CA 1
ATOM 1239 C C . GLN A 1 163 ? 59.624 14.683 -93.632 1.00 97.44 163 GLN A C 1
ATOM 1241 O O . GLN A 1 163 ? 59.026 13.850 -92.952 1.00 97.44 163 GLN A O 1
ATOM 1246 N N . LEU A 1 164 ? 60.206 15.753 -93.085 1.00 97.88 164 LEU A N 1
ATOM 1247 C CA . LEU A 1 164 ? 60.196 16.014 -91.642 1.00 97.88 164 LEU A CA 1
ATOM 1248 C C . LEU A 1 164 ? 58.784 16.268 -91.098 1.00 97.88 164 LEU A C 1
ATOM 1250 O O . LEU A 1 164 ? 58.475 15.875 -89.973 1.00 97.88 164 LEU A O 1
ATOM 1254 N N . GLU A 1 165 ? 57.906 16.910 -91.867 1.00 97.81 165 GLU A N 1
ATOM 1255 C CA . GLU A 1 165 ? 56.504 17.086 -91.489 1.00 97.81 165 GLU A CA 1
ATOM 1256 C C . GLU A 1 165 ? 55.759 15.752 -91.459 1.00 97.81 165 GLU A C 1
ATOM 1258 O O . GLU A 1 165 ? 55.039 15.480 -90.495 1.00 97.81 165 GLU A O 1
ATOM 1263 N N . ALA A 1 166 ? 55.995 14.887 -92.448 1.00 97.56 166 ALA A N 1
ATOM 1264 C CA . ALA A 1 166 ? 55.436 13.541 -92.471 1.00 97.56 166 ALA A CA 1
ATOM 1265 C C . ALA A 1 166 ? 55.937 12.688 -91.291 1.00 97.56 166 ALA A C 1
ATOM 1267 O O . ALA A 1 166 ? 55.138 12.008 -90.640 1.00 97.56 166 ALA A O 1
ATOM 1268 N N . GLU A 1 167 ? 57.233 12.753 -90.972 1.00 97.69 167 GLU A N 1
ATOM 1269 C CA . GLU A 1 167 ? 57.820 12.082 -89.806 1.00 97.69 167 GLU A CA 1
ATOM 1270 C C . GLU A 1 167 ? 57.246 12.621 -88.493 1.00 97.69 167 GLU A C 1
ATOM 1272 O O . GLU A 1 167 ? 56.872 11.845 -87.615 1.00 97.69 167 GLU A O 1
ATOM 1277 N N . ARG A 1 168 ? 57.101 13.942 -88.361 1.00 97.94 168 ARG A N 1
ATOM 1278 C CA . ARG A 1 168 ? 56.486 14.576 -87.189 1.00 97.94 168 ARG A CA 1
ATOM 1279 C C . ARG A 1 168 ? 55.034 14.140 -87.016 1.00 97.94 168 ARG A C 1
ATOM 1281 O O . ARG A 1 168 ? 54.642 13.788 -85.906 1.00 97.94 168 ARG A O 1
ATOM 1288 N N . ASP A 1 169 ? 54.244 14.117 -88.083 1.00 98.25 169 ASP A N 1
ATOM 1289 C CA . ASP A 1 169 ? 52.850 13.672 -88.026 1.00 98.25 169 ASP A CA 1
ATOM 1290 C C . ASP A 1 169 ? 52.736 12.177 -87.694 1.00 98.25 169 ASP A C 1
ATOM 1292 O O . ASP A 1 169 ? 51.808 11.761 -86.992 1.00 98.25 169 ASP A O 1
ATOM 1296 N N . TRP A 1 170 ? 53.685 11.359 -88.156 1.00 98.12 170 TRP A N 1
ATOM 1297 C CA . TRP A 1 170 ? 53.783 9.951 -87.778 1.00 98.12 170 TRP A CA 1
ATOM 1298 C C . TRP A 1 170 ? 54.140 9.786 -86.294 1.00 98.12 170 TRP A C 1
ATOM 1300 O O . TRP A 1 170 ? 53.430 9.081 -85.575 1.00 98.12 170 TRP A O 1
ATOM 1310 N N . LEU A 1 171 ? 55.151 10.511 -85.807 1.00 97.81 171 LEU A N 1
ATOM 1311 C CA . LEU A 1 171 ? 55.552 10.513 -84.398 1.00 97.81 171 LEU A CA 1
ATOM 1312 C C . LEU A 1 171 ? 54.431 11.014 -83.482 1.00 97.81 171 LEU A C 1
ATOM 1314 O O . LEU A 1 171 ? 54.233 10.466 -82.401 1.00 97.81 171 LEU A O 1
ATOM 1318 N N . ILE A 1 172 ? 53.652 12.016 -83.902 1.00 97.38 172 ILE A N 1
ATOM 1319 C CA . ILE A 1 172 ? 52.477 12.480 -83.151 1.00 97.38 172 ILE A CA 1
ATOM 1320 C C . ILE A 1 172 ? 51.451 11.351 -83.016 1.00 97.38 172 ILE A C 1
ATOM 1322 O O . ILE A 1 172 ? 50.942 11.135 -81.918 1.00 97.38 172 ILE A O 1
ATOM 1326 N N . LYS A 1 173 ? 51.163 10.613 -84.095 1.00 97.38 173 LYS A N 1
ATOM 1327 C CA . LYS A 1 173 ? 50.224 9.477 -84.065 1.00 97.38 173 LYS A CA 1
ATOM 1328 C C . LYS A 1 173 ? 50.729 8.332 -83.192 1.00 97.38 173 LYS A C 1
ATOM 1330 O O . LYS A 1 173 ? 49.951 7.745 -82.447 1.00 97.38 173 LYS A O 1
ATOM 1335 N N . GLU A 1 174 ? 52.014 8.002 -83.263 1.00 97.38 174 GLU A N 1
ATOM 1336 C CA . GLU A 1 174 ? 52.587 6.961 -82.410 1.00 97.38 174 GLU A CA 1
ATOM 1337 C C . GLU A 1 174 ? 52.558 7.380 -80.934 1.00 97.38 174 GLU A C 1
ATOM 1339 O O . GLU A 1 174 ? 52.119 6.613 -80.079 1.00 97.38 174 GLU A O 1
ATOM 1344 N N . LEU A 1 175 ? 52.927 8.628 -80.626 1.00 97.56 175 LEU A N 1
ATOM 1345 C CA . LEU A 1 175 ? 52.874 9.157 -79.264 1.00 97.56 175 LEU A CA 1
ATOM 1346 C C . LEU A 1 175 ? 51.452 9.196 -78.700 1.00 97.56 175 LEU A C 1
ATOM 1348 O O . LEU A 1 175 ? 51.274 8.924 -77.512 1.00 97.56 175 LEU A O 1
ATOM 1352 N N . THR A 1 176 ? 50.435 9.526 -79.500 1.00 96.50 176 THR A N 1
ATOM 1353 C CA . THR A 1 176 ? 49.042 9.472 -79.031 1.00 96.50 176 THR A CA 1
ATOM 1354 C C . THR A 1 176 ? 48.600 8.036 -78.776 1.00 96.50 176 THR A C 1
ATOM 1356 O O . THR A 1 176 ? 48.026 7.775 -77.722 1.00 96.50 176 THR A O 1
ATOM 1359 N N . LEU A 1 177 ? 48.942 7.092 -79.660 1.00 96.75 177 LEU A N 1
ATOM 1360 C CA . LEU A 1 177 ? 48.647 5.668 -79.465 1.00 96.75 177 LEU A CA 1
ATOM 1361 C C . LEU A 1 177 ? 49.330 5.090 -78.220 1.00 96.75 177 LEU A C 1
ATOM 1363 O O . LEU A 1 177 ? 48.702 4.337 -77.484 1.00 96.75 177 LEU A O 1
ATOM 1367 N N . LEU A 1 178 ? 50.583 5.465 -77.947 1.00 96.69 178 LEU A N 1
ATOM 1368 C CA . LEU A 1 178 ? 51.309 5.015 -76.756 1.00 96.69 178 LEU A CA 1
ATOM 1369 C C . LEU A 1 178 ? 50.776 5.645 -75.460 1.00 96.69 178 LEU A C 1
ATOM 1371 O O . LEU A 1 178 ? 50.831 5.013 -74.407 1.00 96.69 178 LEU A O 1
ATOM 1375 N N . ARG A 1 179 ? 50.257 6.880 -75.512 1.00 96.94 179 ARG A N 1
ATOM 1376 C CA . ARG A 1 179 ? 49.692 7.578 -74.340 1.00 96.94 179 ARG A CA 1
ATOM 1377 C C . ARG A 1 179 ? 48.256 7.170 -74.023 1.00 96.94 179 ARG A C 1
ATOM 1379 O O . ARG A 1 179 ? 47.873 7.236 -72.857 1.00 96.94 179 ARG A O 1
ATOM 1386 N N . GLN A 1 180 ? 47.473 6.762 -75.022 1.00 96.88 180 GLN A N 1
ATOM 1387 C CA . GLN A 1 180 ? 46.051 6.461 -74.850 1.00 96.88 180 GLN A CA 1
ATOM 1388 C C . GLN A 1 180 ? 45.767 5.424 -73.741 1.00 96.88 180 GLN A C 1
ATOM 1390 O O . GLN A 1 180 ? 44.926 5.718 -72.895 1.00 96.88 180 GLN A O 1
ATOM 1395 N N . PRO A 1 181 ? 46.498 4.293 -73.625 1.00 96.44 181 PRO A N 1
ATOM 1396 C CA . PRO A 1 181 ? 46.250 3.313 -72.565 1.00 96.44 181 PRO A CA 1
ATOM 1397 C C . PRO A 1 181 ? 46.424 3.890 -71.156 1.00 96.44 181 PRO A C 1
ATOM 1399 O O . PRO A 1 181 ? 45.617 3.613 -70.274 1.00 96.44 181 PRO A O 1
ATOM 1402 N N . ALA A 1 182 ? 47.438 4.738 -70.954 1.00 96.12 182 ALA A N 1
ATOM 1403 C CA . ALA A 1 182 ? 47.681 5.383 -69.666 1.00 96.12 182 ALA A CA 1
ATOM 1404 C C . ALA A 1 182 ? 46.579 6.398 -69.314 1.00 96.12 182 ALA A C 1
ATOM 1406 O O . ALA A 1 182 ? 46.212 6.533 -68.148 1.00 96.12 182 ALA A O 1
ATOM 1407 N N . LEU A 1 183 ? 46.024 7.097 -70.313 1.00 96.88 183 LEU A N 1
ATOM 1408 C CA . LEU A 1 183 ? 44.881 7.993 -70.114 1.00 96.88 183 LEU A CA 1
ATOM 1409 C C . LEU A 1 183 ? 43.600 7.214 -69.783 1.00 96.88 183 LEU A C 1
ATOM 1411 O O . LEU A 1 183 ? 42.884 7.606 -68.864 1.00 96.88 183 LEU A O 1
ATOM 1415 N N . ASP A 1 184 ? 43.342 6.098 -70.466 1.00 97.38 184 ASP A N 1
ATOM 1416 C CA . ASP A 1 184 ? 42.179 5.242 -70.204 1.00 97.38 184 ASP A CA 1
ATOM 1417 C C . ASP A 1 184 ? 42.268 4.565 -68.822 1.00 97.38 184 ASP A C 1
ATOM 1419 O O . ASP A 1 184 ? 41.261 4.371 -68.141 1.00 97.38 184 ASP A O 1
ATOM 1423 N N . GLU A 1 185 ? 43.471 4.183 -68.383 1.00 97.69 185 GLU A N 1
ATOM 1424 C CA . GLU A 1 185 ? 43.726 3.704 -67.017 1.00 97.69 185 GLU A CA 1
ATOM 1425 C C . GLU A 1 185 ? 43.488 4.798 -65.975 1.00 97.69 185 GLU A C 1
ATOM 1427 O O . GLU A 1 185 ? 42.829 4.541 -64.968 1.00 97.69 185 GLU A O 1
ATOM 1432 N N . LEU A 1 186 ? 43.961 6.023 -66.229 1.00 97.88 186 LEU A N 1
ATOM 1433 C CA . LEU A 1 186 ? 43.739 7.157 -65.334 1.00 97.88 186 LEU A CA 1
ATOM 1434 C C . LEU A 1 186 ? 42.247 7.491 -65.196 1.00 97.88 186 LEU A C 1
ATOM 1436 O O . LEU A 1 186 ? 41.782 7.753 -64.088 1.00 97.88 186 LEU A O 1
ATOM 1440 N N . GLN A 1 187 ? 41.494 7.459 -66.298 1.00 98.00 187 GLN A N 1
ATOM 1441 C CA . GLN A 1 187 ? 40.047 7.685 -66.288 1.00 98.00 187 GLN A CA 1
ATOM 1442 C C . GLN A 1 187 ? 39.312 6.603 -65.492 1.00 98.00 187 GLN A C 1
ATOM 1444 O O . GLN A 1 187 ? 38.530 6.936 -64.605 1.00 98.00 187 GLN A O 1
ATOM 1449 N N . ARG A 1 188 ? 39.623 5.322 -65.728 1.00 98.31 188 ARG A N 1
ATOM 1450 C CA . ARG A 1 188 ? 39.038 4.211 -64.959 1.00 98.31 188 ARG A CA 1
ATOM 1451 C C . ARG A 1 188 ? 39.355 4.312 -63.470 1.00 98.31 188 ARG A C 1
ATOM 1453 O O . ARG A 1 188 ? 38.452 4.203 -62.650 1.00 98.31 188 ARG A O 1
ATOM 1460 N N . ALA A 1 189 ? 40.608 4.593 -63.111 1.00 98.31 189 ALA A N 1
ATOM 1461 C CA . ALA A 1 189 ? 40.994 4.786 -61.716 1.00 98.31 189 ALA A CA 1
ATOM 1462 C C . ALA A 1 189 ? 40.250 5.972 -61.076 1.00 98.31 189 ALA A C 1
ATOM 1464 O O . ALA A 1 189 ? 39.838 5.897 -59.921 1.00 98.31 189 ALA A O 1
ATOM 1465 N N . HIS A 1 190 ? 40.040 7.061 -61.820 1.00 98.44 190 HIS A N 1
ATOM 1466 C CA . HIS A 1 190 ? 39.259 8.198 -61.340 1.00 98.44 190 HIS A CA 1
ATOM 1467 C C . HIS A 1 190 ? 37.792 7.824 -61.077 1.00 98.44 190 HIS A C 1
ATOM 1469 O O . HIS A 1 190 ? 37.259 8.162 -60.021 1.00 98.44 190 HIS A O 1
ATOM 1475 N N . GLU A 1 191 ? 37.154 7.089 -61.990 1.00 98.50 191 GLU A N 1
ATOM 1476 C CA . GLU A 1 191 ? 35.786 6.581 -61.814 1.00 98.50 191 GLU A CA 1
ATOM 1477 C C . GLU A 1 191 ? 35.676 5.634 -60.609 1.00 98.50 191 GLU A C 1
ATOM 1479 O O . GLU A 1 191 ? 34.759 5.771 -59.796 1.00 98.50 191 GLU A O 1
ATOM 1484 N N . GLU A 1 192 ? 36.640 4.726 -60.440 1.00 98.50 192 GLU A N 1
ATOM 1485 C CA . GLU A 1 192 ? 36.717 3.822 -59.286 1.00 98.50 192 GLU A CA 1
ATOM 1486 C C . GLU A 1 192 ? 36.858 4.592 -57.964 1.00 98.50 192 GLU A C 1
ATOM 1488 O O . GLU A 1 192 ? 36.192 4.261 -56.981 1.00 98.50 192 GLU A O 1
ATOM 1493 N N . ILE A 1 193 ? 37.671 5.653 -57.938 1.00 98.50 193 ILE A N 1
ATOM 1494 C CA . ILE A 1 193 ? 37.821 6.531 -56.770 1.00 98.50 193 ILE A CA 1
ATOM 1495 C C . ILE A 1 193 ? 36.497 7.233 -56.445 1.00 98.50 193 ILE A C 1
ATOM 1497 O O . ILE A 1 193 ? 36.095 7.267 -55.281 1.00 98.50 193 ILE A O 1
ATOM 1501 N N . LEU A 1 194 ? 35.799 7.776 -57.447 1.00 98.56 194 LEU A N 1
ATOM 1502 C CA . LEU A 1 194 ? 34.507 8.437 -57.239 1.00 98.56 194 LEU A CA 1
ATOM 1503 C C . LEU A 1 194 ? 33.454 7.469 -56.689 1.00 98.56 194 LEU A C 1
ATOM 1505 O O . LEU A 1 194 ? 32.735 7.810 -55.745 1.00 98.56 194 LEU A O 1
ATOM 1509 N N . GLU A 1 195 ? 33.387 6.251 -57.226 1.00 98.56 195 GLU A N 1
ATOM 1510 C CA . GLU A 1 195 ? 32.465 5.228 -56.732 1.00 98.56 195 GLU A CA 1
ATOM 1511 C C . GLU A 1 195 ? 32.825 4.787 -55.306 1.00 98.56 195 GLU A C 1
ATOM 1513 O O . GLU A 1 195 ? 31.939 4.653 -54.456 1.00 98.56 195 GLU A O 1
ATOM 1518 N N . ALA A 1 196 ? 34.117 4.652 -54.995 1.00 98.50 196 ALA A N 1
ATOM 1519 C CA . ALA A 1 196 ? 34.580 4.377 -53.639 1.00 98.50 196 ALA A CA 1
ATOM 1520 C C . ALA A 1 196 ? 34.176 5.491 -52.657 1.00 98.50 196 ALA A C 1
ATOM 1522 O O . ALA A 1 196 ? 33.675 5.188 -51.571 1.00 98.50 196 ALA A O 1
ATOM 1523 N N . TYR A 1 197 ? 34.307 6.768 -53.035 1.00 98.56 197 TYR A N 1
ATOM 1524 C CA . TYR A 1 197 ? 33.845 7.894 -52.214 1.00 98.56 197 TYR A CA 1
ATOM 1525 C C . TYR A 1 197 ? 32.329 7.877 -52.001 1.00 98.56 197 TYR A C 1
ATOM 1527 O O . TYR A 1 197 ? 31.862 8.101 -50.882 1.00 98.56 197 TYR A O 1
ATOM 1535 N N . ARG A 1 198 ? 31.549 7.565 -53.042 1.00 98.62 198 ARG A N 1
ATOM 1536 C CA . ARG A 1 198 ? 30.086 7.455 -52.947 1.00 98.62 198 ARG A CA 1
ATOM 1537 C C . ARG A 1 198 ? 29.667 6.348 -51.979 1.00 98.62 198 ARG A C 1
ATOM 1539 O O . ARG A 1 198 ? 28.779 6.550 -51.149 1.00 98.62 198 ARG A O 1
ATOM 1546 N N . LEU A 1 199 ? 30.305 5.182 -52.075 1.00 98.69 199 LEU A N 1
ATOM 1547 C CA . LEU A 1 199 ? 30.061 4.060 -51.170 1.00 98.69 199 LEU A CA 1
ATOM 1548 C C . LEU A 1 199 ? 30.492 4.389 -49.739 1.00 98.69 199 LEU A C 1
ATOM 1550 O O . LEU A 1 199 ? 29.749 4.095 -48.804 1.00 98.69 199 LEU A O 1
ATOM 1554 N N . HIS A 1 200 ? 31.639 5.047 -49.560 1.00 98.50 200 HIS A N 1
ATOM 1555 C CA . HIS A 1 200 ? 32.112 5.471 -48.246 1.00 98.50 200 HIS A CA 1
ATOM 1556 C C . HIS A 1 200 ? 31.134 6.443 -47.575 1.00 98.50 200 HIS A C 1
ATOM 1558 O O . HIS A 1 200 ? 30.734 6.207 -46.438 1.00 98.50 200 HIS A O 1
ATOM 1564 N N . ALA A 1 201 ? 30.668 7.467 -48.295 1.00 98.50 201 ALA A N 1
ATOM 1565 C CA . ALA A 1 201 ? 29.675 8.409 -47.784 1.00 98.50 201 ALA A CA 1
ATOM 1566 C C . ALA A 1 201 ? 28.374 7.706 -47.360 1.00 98.50 201 ALA A C 1
ATOM 1568 O O . ALA A 1 201 ? 27.798 8.030 -46.323 1.00 98.50 201 ALA A O 1
ATOM 1569 N N . LYS A 1 202 ? 27.928 6.698 -48.122 1.00 98.62 202 LYS A N 1
ATOM 1570 C CA . LYS A 1 202 ? 26.751 5.898 -47.763 1.00 98.62 202 LYS A CA 1
ATOM 1571 C C . LYS A 1 202 ? 26.960 5.116 -46.460 1.00 98.62 202 LYS A C 1
ATOM 1573 O O . LYS A 1 202 ? 26.087 5.141 -45.598 1.00 98.62 202 LYS A O 1
ATOM 1578 N N . VAL A 1 203 ? 28.102 4.446 -46.310 1.00 98.75 203 VAL A N 1
ATOM 1579 C CA . VAL A 1 203 ? 28.426 3.677 -45.095 1.00 98.75 203 VAL A CA 1
ATOM 1580 C C . VAL A 1 203 ? 28.551 4.591 -43.875 1.00 98.75 203 VAL A C 1
ATOM 1582 O O . VAL A 1 203 ? 28.098 4.227 -42.793 1.00 98.75 203 VAL A O 1
ATOM 1585 N N . GLU A 1 204 ? 29.121 5.785 -44.034 1.00 98.44 204 GLU A N 1
ATOM 1586 C CA . GLU A 1 204 ? 29.217 6.768 -42.951 1.00 98.44 204 GLU A CA 1
ATOM 1587 C C . GLU A 1 204 ? 27.831 7.222 -42.466 1.00 98.44 204 GLU A C 1
ATOM 1589 O O . GLU A 1 204 ? 27.581 7.219 -41.261 1.00 98.44 204 GLU A O 1
ATOM 1594 N N . LEU A 1 205 ? 26.893 7.486 -43.383 1.00 98.50 205 LEU A N 1
ATOM 1595 C CA . LEU A 1 205 ? 25.504 7.801 -43.025 1.00 98.50 205 LEU A CA 1
ATOM 1596 C C . LEU A 1 205 ? 24.797 6.632 -42.323 1.00 98.50 205 LEU A C 1
ATOM 1598 O O . LEU A 1 205 ? 24.093 6.840 -41.337 1.00 98.50 205 LEU A O 1
ATOM 1602 N N . GLU A 1 206 ? 24.984 5.398 -42.800 1.00 98.44 206 GLU A N 1
ATOM 1603 C CA . GLU A 1 206 ? 24.418 4.205 -42.153 1.00 98.44 206 GLU A CA 1
ATOM 1604 C C . GLU A 1 206 ? 24.995 4.001 -40.744 1.00 98.44 206 GLU A C 1
ATOM 1606 O O . GLU A 1 206 ? 24.256 3.685 -39.810 1.00 98.44 206 GLU A O 1
ATOM 1611 N N . LYS A 1 207 ? 26.298 4.236 -40.561 1.00 98.38 207 LYS A N 1
ATOM 1612 C CA . LYS A 1 207 ? 26.958 4.187 -39.251 1.00 98.38 207 LYS A CA 1
ATOM 1613 C C . LYS A 1 207 ? 26.368 5.216 -38.291 1.00 98.38 207 LYS A C 1
ATOM 1615 O O . LYS A 1 207 ? 26.117 4.876 -37.134 1.00 98.38 207 LYS A O 1
ATOM 1620 N N . ASP A 1 208 ? 26.155 6.448 -38.740 1.00 98.19 208 ASP A N 1
ATOM 1621 C CA . ASP A 1 208 ? 25.578 7.493 -37.895 1.00 98.19 208 ASP A CA 1
ATOM 1622 C C . ASP A 1 208 ? 24.104 7.213 -37.571 1.00 98.19 208 ASP A C 1
ATOM 1624 O O . ASP A 1 208 ? 23.711 7.316 -36.409 1.00 98.19 208 ASP A O 1
ATOM 1628 N N . ASN A 1 209 ? 23.320 6.700 -38.525 1.00 98.38 209 ASN A N 1
ATOM 1629 C CA . ASN A 1 209 ? 21.955 6.244 -38.252 1.00 98.38 209 ASN A CA 1
ATOM 1630 C C . ASN A 1 209 ? 21.917 5.124 -37.192 1.00 98.38 209 ASN A C 1
ATOM 1632 O O . ASN A 1 209 ? 21.144 5.186 -36.237 1.00 98.38 209 ASN A O 1
ATOM 1636 N N . LEU A 1 210 ? 22.801 4.125 -37.296 1.00 98.31 210 LEU A N 1
ATOM 1637 C CA . LEU A 1 210 ? 22.901 3.056 -36.296 1.00 98.31 210 LEU A CA 1
ATOM 1638 C C . LEU A 1 210 ? 23.343 3.580 -34.923 1.00 98.31 210 LEU A C 1
ATOM 1640 O O . LEU A 1 210 ? 22.862 3.102 -33.895 1.00 98.31 210 LEU A O 1
ATOM 1644 N N . ARG A 1 211 ? 24.243 4.570 -34.871 1.00 98.00 211 ARG A N 1
ATOM 1645 C CA . ARG A 1 211 ? 24.628 5.227 -33.609 1.00 98.00 211 ARG A CA 1
ATOM 1646 C C . ARG A 1 211 ? 23.426 5.896 -32.949 1.00 98.00 211 ARG A C 1
ATOM 1648 O O . ARG A 1 211 ? 23.276 5.791 -31.731 1.00 98.00 211 ARG A O 1
ATOM 1655 N N . ASP A 1 212 ? 22.557 6.526 -33.728 1.00 97.94 212 ASP A N 1
ATOM 1656 C CA . ASP A 1 212 ? 21.349 7.184 -33.230 1.00 97.94 212 ASP A CA 1
ATOM 1657 C C . ASP A 1 212 ? 20.320 6.179 -32.722 1.00 97.94 212 ASP A C 1
ATOM 1659 O O . ASP A 1 212 ? 19.800 6.337 -31.614 1.00 97.94 212 ASP A O 1
ATOM 1663 N N . GLU A 1 213 ? 20.092 5.097 -33.464 1.00 98.38 213 GLU A N 1
ATOM 1664 C CA . GLU A 1 213 ? 19.242 3.989 -33.027 1.00 98.38 213 GLU A CA 1
ATOM 1665 C C . GLU A 1 213 ? 19.751 3.377 -31.713 1.00 98.38 213 GLU A C 1
ATOM 1667 O O . GLU A 1 213 ? 18.975 3.186 -30.773 1.00 98.38 213 GLU A O 1
ATOM 1672 N N . ILE A 1 214 ? 21.065 3.149 -31.590 1.00 96.69 214 ILE A N 1
ATOM 1673 C CA . ILE A 1 214 ? 21.682 2.656 -30.351 1.00 96.69 214 ILE A CA 1
ATOM 1674 C C . ILE A 1 214 ? 21.443 3.636 -29.197 1.00 96.69 214 ILE A C 1
ATOM 1676 O O . ILE A 1 214 ? 21.074 3.202 -28.103 1.00 96.69 214 ILE A O 1
ATOM 1680 N N . ARG A 1 215 ? 21.622 4.947 -29.411 1.00 97.31 215 ARG A N 1
ATOM 1681 C CA . ARG A 1 215 ? 21.351 5.966 -28.381 1.00 97.31 215 ARG A CA 1
ATOM 1682 C C . ARG A 1 215 ? 19.889 5.930 -27.931 1.00 97.31 215 ARG A C 1
ATOM 1684 O O . ARG A 1 215 ? 19.626 5.907 -26.731 1.00 97.31 215 ARG A O 1
ATOM 1691 N N . GLN A 1 216 ? 18.943 5.844 -28.863 1.00 98.06 216 GLN A N 1
ATOM 1692 C CA . GLN A 1 216 ? 17.516 5.764 -28.540 1.00 98.06 216 GLN A CA 1
ATOM 1693 C C . GLN A 1 216 ? 17.159 4.485 -27.773 1.00 98.06 216 GLN A C 1
ATOM 1695 O O . GLN A 1 216 ? 16.386 4.531 -26.815 1.00 98.06 216 GLN A O 1
ATOM 1700 N N . VAL A 1 217 ? 17.714 3.336 -28.172 1.00 97.38 217 VAL A N 1
ATOM 1701 C CA . VAL A 1 217 ? 17.502 2.063 -27.467 1.00 97.38 217 VAL A CA 1
ATOM 1702 C C . VAL A 1 217 ? 18.066 2.135 -26.049 1.00 97.38 217 VAL A C 1
ATOM 1704 O O . VAL A 1 217 ? 17.375 1.730 -25.115 1.00 97.38 217 VAL A O 1
ATOM 1707 N N . LYS A 1 218 ? 19.264 2.705 -25.861 1.00 92.31 218 LYS A N 1
ATOM 1708 C CA . LYS A 1 218 ? 19.852 2.926 -24.529 1.00 92.31 218 LYS A CA 1
ATOM 1709 C C . LYS A 1 218 ? 18.947 3.786 -23.645 1.00 92.31 218 LYS A C 1
ATOM 1711 O O . LYS A 1 218 ? 18.608 3.361 -22.544 1.00 92.31 218 LYS A O 1
ATOM 1716 N N . GLN A 1 219 ? 18.467 4.922 -24.151 1.00 95.06 219 GLN A N 1
ATOM 1717 C CA . GLN A 1 219 ? 17.556 5.807 -23.413 1.00 95.06 219 GLN A CA 1
ATOM 1718 C C . GLN A 1 219 ? 16.242 5.110 -23.029 1.00 95.06 219 GLN A C 1
ATOM 1720 O O . GLN A 1 219 ? 15.769 5.234 -21.896 1.00 95.06 219 GLN A O 1
ATOM 1725 N N . LYS A 1 220 ? 15.644 4.347 -23.956 1.00 97.62 220 LYS A N 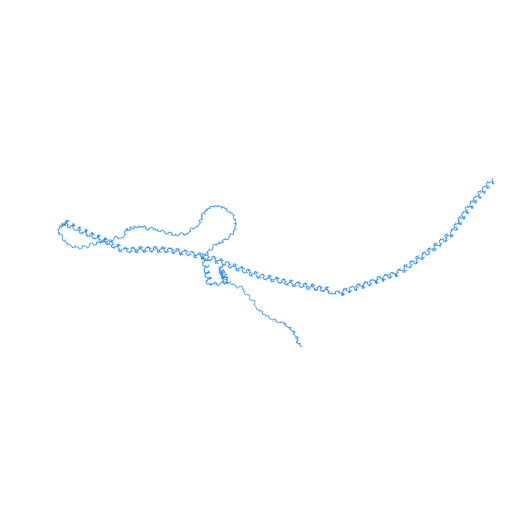1
ATOM 1726 C CA . LYS A 1 220 ? 14.431 3.558 -23.682 1.00 97.62 220 LYS A CA 1
ATOM 1727 C C . LYS A 1 220 ? 14.690 2.499 -22.612 1.00 97.62 220 LYS A C 1
ATOM 1729 O O . LYS A 1 220 ? 13.887 2.365 -21.691 1.00 97.62 220 LYS A O 1
ATOM 1734 N N . LEU A 1 221 ? 15.814 1.788 -22.700 1.00 95.50 221 LEU A N 1
ATOM 1735 C CA . LEU A 1 221 ? 16.203 0.782 -21.717 1.00 95.50 221 LEU A CA 1
ATOM 1736 C C . LEU A 1 221 ? 16.417 1.404 -20.334 1.00 95.50 221 LEU A C 1
ATOM 1738 O O . LEU A 1 221 ? 15.943 0.845 -19.346 1.00 95.50 221 LEU A O 1
ATOM 1742 N N . PHE A 1 222 ? 17.067 2.566 -20.256 1.00 92.50 222 PHE A N 1
ATOM 1743 C CA . PHE A 1 222 ? 17.265 3.285 -19.000 1.00 92.50 222 PHE A CA 1
ATOM 1744 C C . PHE A 1 222 ? 15.931 3.697 -18.368 1.00 92.50 222 PHE A C 1
ATOM 1746 O O . PHE A 1 222 ? 15.703 3.434 -17.186 1.00 92.50 222 PHE A O 1
ATOM 1753 N N . ARG A 1 223 ? 15.009 4.264 -19.161 1.00 96.62 223 ARG A N 1
ATOM 1754 C CA . ARG A 1 223 ? 13.663 4.637 -18.697 1.00 96.62 223 ARG A CA 1
ATOM 1755 C C . ARG A 1 223 ? 12.907 3.436 -18.126 1.00 96.62 223 ARG A C 1
ATOM 1757 O O . ARG A 1 223 ? 12.469 3.493 -16.981 1.00 96.62 223 ARG A O 1
ATOM 1764 N N . VAL A 1 224 ? 12.825 2.342 -18.885 1.00 94.94 224 VAL A N 1
ATOM 1765 C CA . VAL A 1 224 ? 12.141 1.115 -18.442 1.00 94.94 224 VAL A CA 1
ATOM 1766 C C . VAL A 1 224 ? 12.819 0.533 -17.202 1.00 94.94 224 VAL A C 1
ATOM 1768 O O . VAL A 1 224 ? 12.142 0.156 -16.255 1.00 94.94 224 VAL A O 1
ATOM 1771 N N . THR A 1 225 ? 14.153 0.515 -17.148 1.00 92.25 225 THR A N 1
ATOM 1772 C CA . THR A 1 225 ? 14.892 0.019 -15.975 1.00 92.25 225 THR A CA 1
ATOM 1773 C C . THR A 1 225 ? 14.593 0.862 -14.734 1.00 92.25 225 THR A C 1
ATOM 1775 O O . THR A 1 225 ? 14.337 0.309 -13.664 1.00 92.25 225 THR A O 1
ATOM 1778 N N . ARG A 1 226 ? 14.566 2.195 -14.864 1.00 93.50 226 ARG A N 1
ATOM 1779 C CA . ARG A 1 226 ? 14.199 3.116 -13.780 1.00 93.50 226 ARG A CA 1
ATOM 1780 C C . ARG A 1 226 ? 12.772 2.863 -13.289 1.00 93.50 226 ARG A C 1
ATOM 1782 O O . ARG A 1 226 ? 12.559 2.780 -12.081 1.00 93.50 226 ARG A O 1
ATOM 1789 N N . GLU A 1 227 ? 11.816 2.715 -14.204 1.00 93.94 227 GLU A N 1
ATOM 1790 C CA . GLU A 1 227 ? 10.422 2.391 -13.880 1.00 93.94 227 GLU A CA 1
ATOM 1791 C C . GLU A 1 227 ? 10.312 1.027 -13.182 1.00 93.94 227 GLU A C 1
ATOM 1793 O O . GLU A 1 227 ? 9.685 0.931 -12.128 1.00 93.94 227 GLU A O 1
ATOM 1798 N N . CYS A 1 228 ? 11.000 -0.008 -13.675 1.00 91.38 228 CYS A N 1
ATOM 1799 C CA . CYS A 1 228 ? 11.041 -1.325 -13.036 1.00 91.38 228 CYS A CA 1
ATOM 1800 C C . CYS A 1 228 ? 11.597 -1.262 -11.608 1.00 91.38 228 CYS A C 1
ATOM 1802 O O . CYS A 1 228 ? 11.030 -1.876 -10.706 1.00 91.38 228 CYS A O 1
ATOM 1804 N N . VAL A 1 229 ? 12.675 -0.505 -11.375 1.00 92.81 229 VAL A N 1
ATOM 1805 C CA . VAL A 1 229 ? 13.236 -0.313 -10.026 1.00 92.81 229 VAL A CA 1
ATOM 1806 C C . VAL A 1 229 ? 12.236 0.404 -9.113 1.00 92.81 229 VAL A C 1
ATOM 1808 O O . VAL A 1 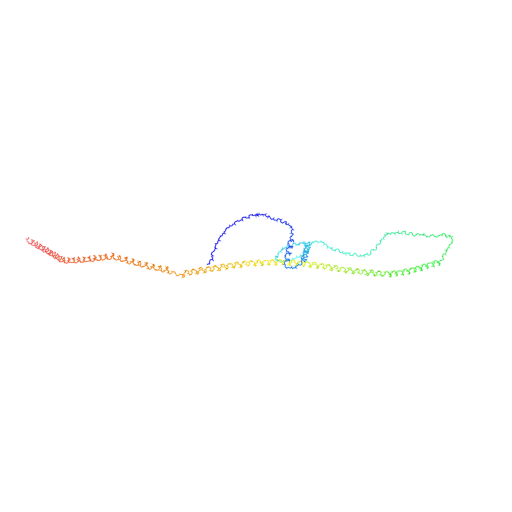229 ? 12.062 -0.009 -7.965 1.00 92.81 229 VAL A O 1
ATOM 1811 N N . ALA A 1 230 ? 11.542 1.433 -9.609 1.00 88.75 230 ALA A N 1
ATOM 1812 C CA . ALA A 1 230 ? 10.512 2.137 -8.847 1.00 88.75 230 ALA A CA 1
ATOM 1813 C C . ALA A 1 230 ? 9.331 1.215 -8.490 1.00 88.75 230 ALA A C 1
ATOM 1815 O O . ALA A 1 230 ? 8.912 1.171 -7.332 1.00 88.75 230 ALA A O 1
ATOM 1816 N N . CYS A 1 231 ? 8.839 0.425 -9.448 1.00 93.38 231 CYS A N 1
ATOM 1817 C CA . CYS A 1 231 ? 7.789 -0.565 -9.215 1.00 93.38 231 CYS A CA 1
ATOM 1818 C C . CYS A 1 231 ? 8.226 -1.641 -8.212 1.00 93.38 231 CYS A C 1
ATOM 1820 O O . CYS A 1 231 ? 7.453 -1.989 -7.321 1.00 93.38 231 CYS A O 1
ATOM 1822 N N . GLN A 1 232 ? 9.465 -2.134 -8.306 1.00 91.19 232 GLN A N 1
ATOM 1823 C CA . GLN A 1 232 ? 10.002 -3.121 -7.367 1.00 91.19 232 GLN A CA 1
ATOM 1824 C C . GLN A 1 232 ? 10.063 -2.562 -5.943 1.00 91.19 232 GLN A C 1
ATOM 1826 O O . GLN A 1 232 ? 9.656 -3.228 -4.994 1.00 91.19 232 GLN A O 1
ATOM 1831 N N . TYR A 1 233 ? 10.523 -1.320 -5.787 1.00 94.06 233 TYR A N 1
ATOM 1832 C CA . TYR A 1 233 ? 10.544 -0.652 -4.489 1.00 94.06 233 TYR A CA 1
ATOM 1833 C C . TYR A 1 233 ? 9.136 -0.506 -3.891 1.00 94.06 233 TYR A C 1
ATOM 1835 O O . TYR A 1 233 ? 8.921 -0.805 -2.712 1.00 94.06 233 TYR A O 1
ATOM 1843 N N . GLN A 1 234 ? 8.159 -0.090 -4.702 1.00 95.38 234 GLN A N 1
ATOM 1844 C CA . GLN A 1 234 ? 6.766 0.018 -4.264 1.00 95.38 234 GLN A CA 1
ATOM 1845 C C . GLN A 1 234 ? 6.195 -1.345 -3.860 1.00 95.38 234 GLN A C 1
ATOM 1847 O O . GLN A 1 234 ? 5.553 -1.446 -2.816 1.00 95.38 234 GLN A O 1
ATOM 1852 N N . LEU A 1 235 ? 6.460 -2.400 -4.635 1.00 97.31 235 LEU A N 1
ATOM 1853 C CA . LEU A 1 235 ? 6.012 -3.756 -4.325 1.00 97.31 235 LEU A CA 1
ATOM 1854 C C . LEU A 1 235 ? 6.565 -4.244 -2.983 1.00 97.31 235 LEU A C 1
ATOM 1856 O O . LEU A 1 235 ? 5.801 -4.747 -2.161 1.00 97.31 235 LEU A O 1
ATOM 1860 N N . GLU A 1 236 ? 7.863 -4.070 -2.738 1.00 94.75 236 GLU A N 1
ATOM 1861 C CA . GLU A 1 236 ? 8.480 -4.471 -1.470 1.00 94.75 236 GLU A CA 1
ATOM 1862 C C . GLU A 1 236 ? 7.946 -3.664 -0.284 1.00 94.75 236 GLU A C 1
ATOM 1864 O O . GLU A 1 236 ? 7.673 -4.223 0.779 1.00 94.75 236 GLU A O 1
ATOM 1869 N N . THR A 1 237 ? 7.689 -2.371 -0.483 1.00 96.00 237 THR A N 1
ATOM 1870 C CA . THR A 1 237 ? 7.045 -1.531 0.536 1.00 96.00 237 THR A CA 1
ATOM 1871 C C . THR A 1 237 ? 5.648 -2.059 0.876 1.00 96.00 237 THR A C 1
ATOM 1873 O O . THR A 1 237 ? 5.331 -2.259 2.047 1.00 96.00 237 THR A O 1
ATOM 1876 N N . ARG A 1 238 ? 4.831 -2.382 -0.137 1.00 97.69 238 ARG A N 1
ATOM 1877 C CA . ARG A 1 238 ? 3.494 -2.966 0.070 1.00 97.69 238 ARG A CA 1
ATOM 1878 C C . ARG A 1 238 ? 3.551 -4.343 0.727 1.00 97.69 238 ARG A C 1
ATOM 1880 O O . ARG A 1 238 ? 2.732 -4.632 1.594 1.00 97.69 238 ARG A O 1
ATOM 1887 N N . ARG A 1 239 ? 4.509 -5.198 0.352 1.00 97.38 239 ARG A N 1
ATOM 1888 C CA . ARG A 1 239 ? 4.722 -6.507 0.997 1.00 97.38 239 ARG A CA 1
ATOM 1889 C C . ARG A 1 239 ? 5.015 -6.338 2.482 1.00 97.38 239 ARG A C 1
ATOM 1891 O O . ARG A 1 239 ? 4.399 -7.019 3.297 1.00 97.38 239 ARG A O 1
ATOM 1898 N N . TYR A 1 240 ? 5.890 -5.398 2.827 1.00 97.88 240 TYR A N 1
ATOM 1899 C CA . TYR A 1 240 ? 6.198 -5.078 4.214 1.00 97.88 240 TYR A CA 1
ATOM 1900 C C . TYR A 1 240 ? 4.960 -4.590 4.984 1.00 97.88 240 TYR A C 1
ATOM 1902 O O . TYR A 1 240 ? 4.649 -5.139 6.040 1.00 97.88 240 TYR A O 1
ATOM 1910 N N . GLU A 1 241 ? 4.191 -3.645 4.434 1.00 98.25 241 GLU A N 1
ATOM 1911 C CA . GLU A 1 241 ? 2.925 -3.184 5.033 1.00 98.25 241 GLU A CA 1
ATOM 1912 C C . GLU A 1 241 ? 1.952 -4.348 5.284 1.00 98.25 241 GLU A C 1
ATOM 1914 O O . GLU A 1 241 ? 1.390 -4.476 6.371 1.00 98.25 241 GLU A O 1
ATOM 1919 N N . VAL A 1 242 ? 1.788 -5.247 4.307 1.00 98.62 242 VAL A N 1
ATOM 1920 C CA . VAL A 1 242 ? 0.931 -6.434 4.449 1.00 98.62 242 VAL A CA 1
ATOM 1921 C C . VAL A 1 242 ? 1.425 -7.342 5.574 1.00 98.62 242 VAL A C 1
ATOM 1923 O O . VAL A 1 242 ? 0.611 -7.788 6.381 1.00 98.62 242 VAL A O 1
ATOM 1926 N N . THR A 1 243 ? 2.735 -7.596 5.674 1.00 98.12 243 THR A N 1
ATOM 1927 C CA . THR A 1 243 ? 3.282 -8.410 6.775 1.00 98.12 243 THR A CA 1
ATOM 1928 C C . THR A 1 243 ? 3.019 -7.777 8.140 1.00 98.12 243 THR A C 1
ATOM 1930 O O . THR A 1 243 ? 2.538 -8.465 9.037 1.00 98.12 243 THR A O 1
ATOM 1933 N N . GLN A 1 244 ? 3.197 -6.458 8.272 1.00 98.31 244 GLN A N 1
ATOM 1934 C CA . GLN A 1 244 ? 2.865 -5.745 9.505 1.00 98.31 244 GLN A CA 1
ATOM 1935 C C . GLN A 1 244 ? 1.377 -5.860 9.851 1.00 98.31 244 GLN A C 1
ATOM 1937 O O . GLN A 1 244 ? 1.024 -6.103 11.001 1.00 98.31 244 GLN A O 1
ATOM 1942 N N . HIS A 1 245 ? 0.483 -5.720 8.869 1.00 98.44 245 HIS A N 1
ATOM 1943 C CA . HIS A 1 245 ? -0.955 -5.875 9.097 1.00 98.44 245 HIS A CA 1
ATOM 1944 C C . HIS A 1 245 ? -1.341 -7.289 9.537 1.00 98.44 245 HIS A C 1
ATOM 1946 O O . HIS A 1 245 ? -2.249 -7.438 10.356 1.00 98.44 245 HIS A O 1
ATOM 1952 N N . VAL A 1 246 ? -0.668 -8.322 9.024 1.00 98.69 246 VAL A N 1
ATOM 1953 C CA . VAL A 1 246 ? -0.860 -9.705 9.480 1.00 98.69 246 VAL A CA 1
ATOM 1954 C C . VAL A 1 246 ? -0.444 -9.853 10.944 1.00 98.69 246 VAL A C 1
ATOM 1956 O O . VAL A 1 246 ? -1.195 -10.445 11.723 1.00 98.69 246 VAL A O 1
ATOM 1959 N N . ASP A 1 247 ? 0.687 -9.267 11.340 1.00 98.56 247 ASP A N 1
ATOM 1960 C CA . ASP A 1 247 ? 1.149 -9.283 12.731 1.00 98.56 247 ASP A CA 1
ATOM 1961 C C . ASP A 1 247 ? 0.168 -8.551 13.661 1.00 98.56 247 ASP A C 1
ATOM 1963 O O . ASP A 1 247 ? -0.297 -9.131 14.644 1.00 98.56 247 ASP A O 1
ATOM 1967 N N . TYR A 1 248 ? -0.260 -7.334 13.304 1.00 98.44 248 TYR A N 1
ATOM 1968 C CA . TYR A 1 248 ? -1.264 -6.583 14.072 1.00 98.44 248 TYR A CA 1
ATOM 1969 C C . TYR A 1 248 ? -2.601 -7.319 14.179 1.00 98.44 248 TYR A C 1
ATOM 1971 O O . TYR A 1 248 ? -3.242 -7.328 15.232 1.00 98.44 248 TYR A O 1
ATOM 1979 N N . ARG A 1 249 ? -3.045 -7.961 13.094 1.00 98.62 249 ARG A N 1
ATOM 1980 C CA . ARG A 1 249 ? -4.266 -8.768 13.109 1.00 98.62 249 ARG A CA 1
ATOM 1981 C C . ARG A 1 249 ? -4.137 -9.932 14.087 1.00 98.62 249 ARG A C 1
ATOM 1983 O O . ARG A 1 249 ? -5.069 -10.179 14.847 1.00 98.62 249 ARG A O 1
ATOM 1990 N N . LYS A 1 250 ? -2.993 -10.615 14.100 1.00 98.75 250 LYS A N 1
ATOM 1991 C CA . LYS A 1 250 ? -2.719 -11.712 15.032 1.00 98.75 250 LYS A CA 1
ATOM 1992 C C . LYS A 1 250 ? -2.713 -11.234 16.486 1.00 98.75 250 LYS A C 1
ATOM 1994 O O . LYS A 1 250 ? -3.263 -11.910 17.350 1.00 98.75 250 LYS A O 1
ATOM 1999 N N . GLU A 1 251 ? -2.134 -10.068 16.771 1.00 98.69 251 GLU A N 1
ATOM 2000 C CA . GLU A 1 251 ? -2.195 -9.455 18.105 1.00 98.69 251 GLU A CA 1
ATOM 2001 C C . GLU A 1 251 ? -3.639 -9.181 18.542 1.00 98.69 251 GLU A C 1
ATOM 2003 O O . GLU A 1 251 ? -4.020 -9.495 19.674 1.00 98.69 251 GLU A O 1
ATOM 2008 N N . LEU A 1 252 ? -4.464 -8.655 17.634 1.00 98.69 252 LEU A N 1
ATOM 2009 C CA . LEU A 1 252 ? -5.874 -8.398 17.907 1.00 98.69 252 LEU A CA 1
ATOM 2010 C C . LEU A 1 252 ? -6.663 -9.697 18.121 1.00 98.69 252 LEU A C 1
ATOM 2012 O O . LEU A 1 252 ? -7.443 -9.782 19.066 1.00 98.69 252 LEU A O 1
ATOM 2016 N N . GLU A 1 253 ? -6.437 -10.718 17.293 1.00 98.75 253 GLU A N 1
ATOM 2017 C CA . GLU A 1 253 ? -7.041 -12.047 17.447 1.00 98.75 253 GLU A CA 1
ATOM 2018 C C . GLU A 1 253 ? -6.664 -12.676 18.797 1.00 98.75 253 GLU A C 1
ATOM 2020 O O . GLU A 1 253 ? -7.542 -13.172 19.503 1.00 98.75 253 GLU A O 1
ATOM 2025 N N . ASN A 1 254 ? -5.400 -12.562 19.220 1.00 98.62 254 ASN A N 1
ATOM 2026 C CA . ASN A 1 254 ? -4.962 -13.003 20.546 1.00 98.62 254 ASN A CA 1
ATOM 2027 C C . ASN A 1 254 ? -5.693 -12.248 21.665 1.00 98.62 254 ASN A C 1
ATOM 2029 O O . ASN A 1 254 ? -6.123 -12.861 22.642 1.00 98.62 254 ASN A O 1
ATOM 2033 N N . ARG A 1 255 ? -5.865 -10.925 21.537 1.00 98.62 255 ARG A N 1
ATOM 2034 C CA . ARG A 1 255 ? -6.571 -10.117 22.544 1.00 98.62 255 ARG A CA 1
ATOM 2035 C C . ARG A 1 255 ? -8.055 -10.463 22.621 1.00 98.62 255 ARG A C 1
ATOM 2037 O O . ARG A 1 255 ? -8.605 -10.531 23.718 1.00 98.62 255 ARG A O 1
ATOM 2044 N N . VAL A 1 256 ? -8.696 -10.696 21.479 1.00 98.75 256 VAL A N 1
ATOM 2045 C CA . VAL A 1 256 ? -10.083 -11.176 21.413 1.00 98.75 256 VAL A CA 1
ATOM 2046 C C . VAL A 1 256 ? -10.196 -12.558 22.055 1.00 98.75 256 VAL A C 1
ATOM 2048 O O . VAL A 1 256 ? -11.107 -12.767 22.854 1.00 98.75 256 VAL A O 1
ATOM 2051 N N . GLY A 1 257 ? -9.250 -13.461 21.779 1.00 98.69 257 GLY A N 1
ATOM 2052 C CA . GLY A 1 257 ? -9.147 -14.767 22.432 1.00 98.69 257 GLY A CA 1
ATOM 2053 C C . GLY A 1 257 ? -9.090 -14.643 23.956 1.00 98.69 257 GLY A C 1
ATOM 2054 O O . GLY A 1 257 ? -9.969 -15.165 24.638 1.00 98.69 257 GLY A O 1
ATOM 2055 N N . GLN A 1 258 ? -8.154 -13.847 24.484 1.00 98.69 258 GLN A N 1
ATOM 2056 C CA . GLN A 1 258 ? -8.020 -13.581 25.926 1.00 98.69 258 GLN A CA 1
ATOM 2057 C C . GLN A 1 258 ? -9.313 -13.044 26.551 1.00 98.69 258 GLN A C 1
ATOM 2059 O O . GLN A 1 258 ? -9.783 -13.568 27.554 1.00 98.69 258 GLN A O 1
ATOM 2064 N N . LEU A 1 259 ? -9.926 -12.024 25.943 1.00 98.69 259 LEU A N 1
ATOM 2065 C CA . LEU A 1 259 ? -11.174 -11.446 26.451 1.00 98.69 259 LEU A CA 1
ATOM 2066 C C . LEU A 1 259 ? -12.334 -12.448 26.397 1.00 98.69 259 LEU A C 1
ATOM 2068 O O . LEU A 1 259 ? -13.199 -12.440 27.269 1.00 98.69 259 LEU A O 1
ATOM 2072 N N . SER A 1 260 ? -12.371 -13.318 25.385 1.00 98.69 260 SER A N 1
ATOM 2073 C CA . SER A 1 260 ? -13.387 -14.367 25.292 1.00 98.69 260 SER A CA 1
ATOM 2074 C C . SER A 1 260 ? -13.229 -15.420 26.393 1.00 98.69 260 SER A C 1
ATOM 2076 O O . SER A 1 260 ? -14.229 -15.833 26.984 1.00 98.69 260 SER A O 1
ATOM 2078 N N . GLU A 1 261 ? -11.989 -15.785 26.728 1.00 98.69 261 GLU A N 1
ATOM 2079 C CA . GLU A 1 261 ? -11.671 -16.678 27.841 1.00 98.69 261 GLU A CA 1
ATOM 2080 C C . GLU A 1 261 ? -12.063 -16.039 29.179 1.00 98.69 261 GLU A C 1
ATOM 2082 O O . GLU A 1 261 ? -12.811 -16.650 29.941 1.00 98.69 261 GLU A O 1
ATOM 2087 N N . GLU A 1 262 ? -11.674 -14.784 29.428 1.00 98.62 262 GLU A N 1
ATOM 2088 C CA . GLU A 1 262 ? -12.065 -14.025 30.628 1.00 98.62 262 GLU A CA 1
ATOM 2089 C C . GLU A 1 262 ? -13.595 -13.932 30.773 1.00 98.62 262 GLU A C 1
ATOM 2091 O O . GLU A 1 262 ? -14.143 -14.166 31.852 1.00 98.62 262 GLU A O 1
ATOM 2096 N N . LEU A 1 263 ? -14.317 -13.652 29.681 1.00 98.69 263 LEU A N 1
ATOM 2097 C CA . LEU A 1 263 ? -15.783 -13.623 29.683 1.00 98.69 263 LEU A CA 1
ATOM 2098 C C . LEU A 1 263 ? -16.392 -14.995 29.979 1.00 98.69 263 LEU A C 1
ATOM 2100 O O . LEU A 1 263 ? -17.419 -15.070 30.657 1.00 98.69 263 LEU A O 1
ATOM 2104 N N . SER A 1 264 ? -15.802 -16.074 29.463 1.00 98.56 264 SER A N 1
ATOM 2105 C CA . SER A 1 264 ? -16.275 -17.432 29.736 1.00 98.56 264 SER A CA 1
ATOM 2106 C C . SER A 1 264 ? -16.083 -17.812 31.209 1.00 98.56 264 SER A C 1
ATOM 2108 O O . SER A 1 264 ? -17.038 -18.264 31.840 1.00 98.56 264 SER A O 1
ATOM 2110 N N . GLN A 1 265 ? -14.918 -17.499 31.787 1.00 98.62 265 GLN A N 1
ATOM 2111 C CA . GLN A 1 265 ? -14.611 -17.707 33.206 1.00 98.62 265 GLN A CA 1
ATOM 2112 C C . GLN A 1 265 ? -15.535 -16.881 34.107 1.00 98.62 265 GLN A C 1
ATOM 2114 O O . GLN A 1 265 ? -16.055 -17.373 35.108 1.00 98.62 265 GLN A O 1
ATOM 2119 N N . LEU A 1 266 ? -15.806 -15.624 33.744 1.00 98.50 266 LEU A N 1
ATOM 2120 C CA . LEU A 1 266 ? -16.722 -14.776 34.506 1.00 98.50 266 LEU A CA 1
ATOM 2121 C C . LEU A 1 266 ? -18.165 -15.306 34.466 1.00 98.50 266 LEU A C 1
ATOM 2123 O O . LEU A 1 266 ? -18.886 -15.245 35.459 1.00 98.50 266 LEU A O 1
ATOM 2127 N N . ARG A 1 267 ? -18.605 -15.841 33.321 1.00 98.62 267 ARG A N 1
ATOM 2128 C CA . ARG A 1 267 ? -19.925 -16.477 33.203 1.00 98.62 267 ARG A CA 1
ATOM 2129 C C . ARG A 1 267 ? -20.019 -17.744 34.043 1.00 98.62 267 ARG A C 1
ATOM 2131 O O . ARG A 1 267 ? -21.034 -17.929 34.705 1.00 98.62 267 ARG A O 1
ATOM 2138 N N . GLU A 1 268 ? -18.989 -18.584 34.015 1.00 98.62 268 GLU A N 1
ATOM 2139 C CA . GLU A 1 268 ? -18.920 -19.805 34.820 1.00 98.62 268 GLU A CA 1
ATOM 2140 C C . GLU A 1 268 ? -18.964 -19.481 36.314 1.00 98.62 268 GLU A C 1
ATOM 2142 O O . GLU A 1 268 ? -19.864 -19.949 37.004 1.00 98.62 268 GLU A O 1
ATOM 2147 N N . THR A 1 269 ? -18.098 -18.584 36.791 1.00 98.44 269 THR A N 1
ATOM 2148 C CA . THR A 1 269 ? -18.086 -18.159 38.203 1.00 98.44 269 THR A CA 1
ATOM 2149 C C . THR A 1 269 ? -19.423 -17.547 38.635 1.00 98.44 269 THR A C 1
ATOM 2151 O O . THR A 1 269 ? -19.938 -17.873 39.702 1.00 98.44 269 THR A O 1
ATOM 2154 N N . CYS A 1 270 ? -20.055 -16.724 37.792 1.00 98.06 270 CYS A N 1
ATOM 2155 C CA . CYS A 1 270 ? -21.387 -16.185 38.073 1.00 98.06 270 CYS A CA 1
ATOM 2156 C C . CYS A 1 270 ? -22.467 -17.284 38.144 1.00 98.06 270 CYS A C 1
ATOM 2158 O O . CYS A 1 270 ? -23.352 -17.236 39.003 1.00 98.06 270 CYS A O 1
ATOM 2160 N N . GLU A 1 271 ? -22.412 -18.284 37.261 1.00 98.44 271 GLU A N 1
ATOM 2161 C CA . GLU A 1 271 ? -23.338 -19.420 37.266 1.00 98.44 271 GLU A CA 1
ATOM 2162 C C . GLU A 1 271 ? -23.142 -20.299 38.511 1.00 98.44 271 GLU A C 1
ATOM 2164 O O . GLU A 1 271 ? -24.128 -20.679 39.149 1.00 98.44 271 GLU A O 1
ATOM 2169 N N . GLU A 1 272 ? -21.893 -20.556 38.904 1.00 98.38 272 GLU A N 1
ATOM 2170 C CA . GLU A 1 272 ? -21.531 -21.268 40.133 1.00 98.38 272 GLU A CA 1
ATOM 2171 C C . GLU A 1 272 ? -22.043 -20.541 41.379 1.00 98.38 272 GLU A C 1
ATOM 2173 O O . GLU A 1 272 ? -22.698 -21.149 42.229 1.00 98.38 272 GLU A O 1
ATOM 2178 N N . GLU A 1 273 ? -21.816 -19.228 41.481 1.00 97.94 273 GLU A N 1
ATOM 2179 C CA . GLU A 1 273 ? -22.328 -18.408 42.580 1.00 97.94 273 GLU A CA 1
ATOM 2180 C C . GLU A 1 273 ? -23.859 -18.437 42.631 1.00 97.94 273 GLU A C 1
ATOM 2182 O O . GLU A 1 273 ? -24.455 -18.636 43.699 1.00 97.94 273 GLU A O 1
ATOM 2187 N N . LYS A 1 274 ? -24.516 -18.289 41.473 1.00 98.06 274 LYS A N 1
ATOM 2188 C CA . LYS A 1 274 ? -25.976 -18.362 41.352 1.00 98.06 274 LYS A CA 1
ATOM 2189 C C . LYS A 1 274 ? -26.500 -19.716 41.827 1.00 98.06 274 LYS A C 1
ATOM 2191 O O . LYS A 1 274 ? -27.484 -19.759 42.575 1.00 98.06 274 LYS A O 1
ATOM 2196 N N . GLU A 1 275 ? -25.867 -20.815 41.427 1.00 97.25 275 GLU A N 1
ATOM 2197 C CA . GLU A 1 275 ? -26.281 -22.153 41.843 1.00 97.25 275 GLU A CA 1
ATOM 2198 C C . GLU A 1 275 ? -25.990 -22.401 43.328 1.00 97.25 275 GLU A C 1
ATOM 2200 O O . GLU A 1 275 ? -26.846 -22.937 44.032 1.00 97.25 275 GLU A O 1
ATOM 2205 N N . HIS A 1 276 ? -24.871 -21.904 43.857 1.00 96.69 276 HIS A N 1
ATOM 2206 C CA . HIS A 1 276 ? -24.568 -21.934 45.287 1.00 96.69 276 HIS A CA 1
ATOM 2207 C C . HIS A 1 276 ? -25.643 -21.206 46.118 1.00 96.69 276 HIS A C 1
ATOM 2209 O O . HIS A 1 276 ? -26.149 -21.751 47.107 1.00 96.69 276 HIS A O 1
ATOM 2215 N N . PHE A 1 277 ? -26.079 -20.006 45.714 1.00 94.88 277 PHE A N 1
ATOM 2216 C CA . PHE A 1 277 ? -27.187 -19.314 46.385 1.00 94.88 277 PHE A CA 1
ATOM 2217 C C . PHE A 1 277 ? -28.516 -20.062 46.244 1.00 94.88 277 PHE A C 1
ATOM 2219 O O . PHE A 1 277 ? -29.273 -20.157 47.218 1.00 94.88 277 PHE A O 1
ATOM 2226 N N . ARG A 1 278 ? -28.799 -20.636 45.069 1.00 94.62 278 ARG A N 1
ATOM 2227 C CA . ARG A 1 278 ? -29.997 -21.457 44.848 1.00 94.62 278 ARG A CA 1
ATOM 2228 C C . ARG A 1 278 ? -30.008 -22.681 45.766 1.00 94.62 278 ARG A C 1
ATOM 2230 O O . ARG A 1 278 ? -31.044 -22.971 46.365 1.00 94.62 278 ARG A O 1
ATOM 2237 N N . GLN A 1 279 ? -28.879 -23.364 45.935 1.00 93.00 279 GLN A N 1
ATOM 2238 C CA . GLN A 1 279 ? -28.735 -24.487 46.863 1.00 93.00 279 GLN A CA 1
ATOM 2239 C C . GLN A 1 279 ? -28.924 -24.045 48.320 1.00 93.00 279 GLN A C 1
ATOM 2241 O O . GLN A 1 279 ? -29.689 -24.675 49.048 1.00 93.00 279 GLN A O 1
ATOM 2246 N N . ARG A 1 280 ? -28.334 -22.915 48.738 1.00 90.12 280 ARG A N 1
ATOM 2247 C CA . ARG A 1 280 ? -28.543 -22.341 50.084 1.00 90.12 280 ARG A CA 1
ATOM 2248 C C . ARG A 1 280 ? -30.001 -21.974 50.371 1.00 90.12 280 ARG A C 1
ATOM 2250 O O . ARG A 1 280 ? -30.424 -22.032 51.524 1.00 90.12 280 ARG A O 1
ATOM 2257 N N . LEU A 1 281 ? -30.759 -21.566 49.353 1.00 86.44 281 LEU A N 1
ATOM 2258 C CA . LEU A 1 281 ? -32.195 -21.295 49.472 1.00 86.44 281 LEU A CA 1
ATOM 2259 C C . LEU A 1 281 ? -33.032 -22.580 49.517 1.00 86.44 281 LEU A C 1
ATOM 2261 O O . LEU A 1 281 ? -34.006 -22.629 50.264 1.00 86.44 281 LEU A O 1
ATOM 2265 N N . LYS A 1 282 ? -32.653 -23.606 48.742 1.00 85.06 282 LYS A N 1
ATOM 2266 C CA . LYS A 1 282 ? -33.298 -24.931 48.743 1.00 85.06 282 LYS A CA 1
ATOM 2267 C C . LYS A 1 282 ? -32.989 -25.745 50.006 1.00 85.06 282 LYS A C 1
ATOM 2269 O O . LYS A 1 282 ? -33.784 -26.611 50.362 1.00 85.06 282 LYS A O 1
ATOM 2274 N N . ALA A 1 283 ? -31.866 -25.482 50.681 1.00 78.50 283 ALA A N 1
ATOM 2275 C CA . ALA A 1 283 ? -31.532 -26.108 51.955 1.00 78.50 283 ALA A CA 1
ATOM 2276 C C . ALA A 1 283 ? -32.670 -25.858 52.967 1.00 78.50 283 ALA A C 1
ATOM 2278 O O . ALA A 1 283 ? -33.073 -24.701 53.143 1.00 78.50 283 ALA A O 1
ATOM 2279 N N . PRO A 1 284 ? -33.216 -26.898 53.628 1.00 66.81 284 PRO A N 1
ATOM 2280 C CA . PRO A 1 284 ? -34.384 -26.745 54.483 1.00 66.81 284 PRO A CA 1
ATOM 2281 C C . PRO A 1 284 ? -34.140 -25.697 55.576 1.00 66.81 284 PRO A C 1
ATOM 2283 O O . PRO A 1 284 ? -33.446 -25.946 56.557 1.00 66.81 284 PRO A O 1
ATOM 2286 N N . ARG A 1 285 ? -34.790 -24.529 55.481 1.00 65.19 285 ARG A N 1
ATOM 2287 C CA . ARG A 1 285 ? -34.868 -23.540 56.581 1.00 65.19 285 ARG A CA 1
ATOM 2288 C C . ARG A 1 285 ? -35.760 -24.022 57.745 1.00 65.19 285 ARG A C 1
ATOM 2290 O O . ARG A 1 285 ? -36.214 -23.219 58.561 1.00 65.19 285 ARG A O 1
ATOM 2297 N N . HIS A 1 286 ? -36.044 -25.324 57.796 1.00 59.03 286 HIS A N 1
ATOM 2298 C CA . HIS A 1 286 ? -37.132 -25.927 58.555 1.00 59.03 286 HIS A CA 1
ATOM 2299 C C . HIS A 1 286 ? -36.930 -25.800 60.069 1.00 59.03 286 HIS A C 1
ATOM 2301 O O . HIS A 1 286 ? -37.886 -25.491 60.770 1.00 59.03 286 HIS A O 1
ATOM 2307 N N . GLU A 1 287 ? -35.696 -25.897 60.573 1.00 62.19 287 GLU A N 1
ATOM 2308 C CA . GLU A 1 287 ? -35.433 -25.759 62.015 1.00 62.19 287 GLU A CA 1
ATOM 2309 C C . GLU A 1 287 ? -35.732 -24.355 62.550 1.00 62.19 287 GLU A C 1
ATOM 2311 O O . GLU A 1 287 ? -36.426 -24.214 63.555 1.00 62.19 287 GLU A O 1
ATOM 2316 N N . ARG A 1 288 ? -35.269 -23.297 61.869 1.00 64.06 288 ARG A N 1
ATOM 2317 C CA . ARG A 1 288 ? -35.515 -21.916 62.324 1.00 64.06 288 ARG A CA 1
ATOM 2318 C C . ARG A 1 288 ? -36.987 -21.547 62.190 1.00 64.06 288 ARG A C 1
ATOM 2320 O O . ARG A 1 288 ? -37.564 -20.996 63.119 1.00 64.06 288 ARG A O 1
ATOM 2327 N N . SER A 1 289 ? -37.614 -21.895 61.065 1.00 73.56 289 SER A N 1
ATOM 2328 C CA . SER A 1 289 ? -39.030 -21.586 60.854 1.00 73.56 289 SER A CA 1
ATOM 2329 C C . SER A 1 289 ? -39.947 -22.376 61.794 1.00 73.56 289 SER A C 1
ATOM 2331 O O . SER A 1 289 ? -40.904 -21.804 62.306 1.00 73.56 289 SER A O 1
ATOM 2333 N N . SER A 1 290 ? -39.654 -23.652 62.067 1.00 76.88 290 SER A N 1
ATOM 2334 C CA . SER A 1 290 ? -40.412 -24.461 63.030 1.00 76.88 290 SER A CA 1
ATOM 2335 C C . SER A 1 290 ? -40.249 -23.936 64.456 1.00 76.88 290 SER A C 1
ATOM 2337 O O . SER A 1 290 ? -41.236 -23.814 65.179 1.00 76.88 290 SER A O 1
ATOM 2339 N N . ARG A 1 291 ? -39.028 -23.551 64.850 1.00 83.50 291 ARG A N 1
ATOM 2340 C CA . ARG A 1 291 ? -38.762 -22.974 66.172 1.00 83.50 291 ARG A CA 1
ATOM 2341 C C . ARG A 1 291 ? -39.493 -21.646 66.381 1.00 83.50 291 ARG A C 1
ATOM 2343 O O . ARG A 1 291 ? -40.143 -21.483 67.407 1.00 83.50 291 ARG A O 1
ATOM 2350 N N . HIS A 1 292 ? -39.468 -20.740 65.402 1.00 84.38 292 HIS A N 1
ATOM 2351 C CA . HIS A 1 292 ? -40.213 -19.478 65.485 1.00 84.38 292 HIS A CA 1
ATOM 2352 C C . HIS A 1 292 ? -41.730 -19.696 65.559 1.00 84.38 292 HIS A C 1
ATOM 2354 O O . HIS A 1 292 ? -42.411 -19.025 66.331 1.00 84.38 292 HIS A O 1
ATOM 2360 N N . LEU A 1 293 ? -42.270 -20.662 64.807 1.00 88.00 293 LEU A N 1
ATOM 2361 C CA . LEU A 1 293 ? -43.688 -21.020 64.895 1.00 88.00 293 LEU A CA 1
ATOM 2362 C C . LEU A 1 293 ? -44.047 -21.631 66.259 1.00 88.00 293 LEU A C 1
ATOM 2364 O O . LEU A 1 293 ? -45.131 -21.369 66.775 1.00 88.00 293 LEU A O 1
ATOM 2368 N N . GLN A 1 294 ? -43.159 -22.428 66.855 1.00 88.12 294 GLN A N 1
ATOM 2369 C CA . GLN A 1 294 ? -43.365 -23.010 68.182 1.00 88.12 294 GLN A CA 1
ATOM 2370 C C . GLN A 1 294 ? -43.285 -21.953 69.295 1.00 88.12 294 GLN A C 1
ATOM 2372 O O . GLN A 1 294 ? -44.135 -21.945 70.183 1.00 88.12 294 GLN A O 1
ATOM 2377 N N . GLU A 1 295 ? -42.320 -21.033 69.225 1.00 91.75 295 GLU A N 1
ATOM 2378 C CA . GLU A 1 295 ? -42.196 -19.890 70.143 1.00 91.75 295 GLU A CA 1
ATOM 2379 C C . GLU A 1 295 ? -43.409 -18.956 70.033 1.00 91.75 295 GLU A C 1
ATOM 2381 O O . GLU A 1 295 ? -43.973 -18.565 71.052 1.00 91.75 295 GLU A O 1
ATOM 2386 N N . SER A 1 296 ? -43.878 -18.678 68.811 1.00 91.94 296 SER A N 1
ATOM 2387 C CA . SER A 1 296 ? -45.098 -17.899 68.583 1.00 91.94 296 SER A CA 1
ATOM 2388 C C . SER A 1 296 ? -46.323 -18.559 69.216 1.00 91.94 296 SER A C 1
ATOM 2390 O O . SER A 1 296 ? -47.055 -17.883 69.933 1.00 91.94 296 SER A O 1
ATOM 2392 N N . ARG A 1 297 ? -46.524 -19.873 69.024 1.00 93.38 297 ARG A N 1
ATOM 2393 C CA . ARG A 1 297 ? -47.638 -20.595 69.667 1.00 93.38 297 ARG A CA 1
ATOM 2394 C C . ARG A 1 297 ? -47.552 -20.548 71.189 1.00 93.38 297 ARG A C 1
ATOM 2396 O O . ARG A 1 297 ? -48.570 -20.334 71.837 1.00 93.38 297 ARG A O 1
ATOM 2403 N N . ARG A 1 298 ? -46.356 -20.740 71.753 1.00 96.19 298 ARG A N 1
ATOM 2404 C CA . ARG A 1 298 ? -46.137 -20.693 73.203 1.00 96.19 298 ARG A CA 1
ATOM 2405 C C . ARG A 1 298 ? -46.501 -19.321 73.775 1.00 96.19 298 ARG A C 1
ATOM 2407 O O . ARG A 1 298 ? -47.264 -19.259 74.731 1.00 96.19 298 ARG A O 1
ATOM 2414 N N . LEU A 1 299 ? -46.000 -18.243 73.171 1.00 96.06 299 LEU A N 1
ATOM 2415 C CA . LEU A 1 299 ? -46.301 -16.878 73.611 1.00 96.06 299 LEU A CA 1
ATOM 2416 C C . LEU A 1 299 ? -47.799 -16.574 73.514 1.00 96.06 299 LEU A C 1
ATOM 2418 O O . LEU A 1 299 ? -48.356 -15.979 74.429 1.00 96.06 299 LEU A O 1
ATOM 2422 N N . SER A 1 300 ? -48.470 -17.016 72.445 1.00 95.69 300 SER A N 1
ATOM 2423 C CA . SER A 1 300 ? -49.923 -16.856 72.318 1.00 95.69 300 SER A CA 1
ATOM 2424 C C . SER A 1 300 ? -50.690 -17.521 73.465 1.00 95.69 300 SER A C 1
ATOM 2426 O O . SER A 1 300 ? -51.595 -16.897 74.009 1.00 95.69 300 SER A O 1
ATOM 2428 N N . MET A 1 301 ? -50.305 -18.736 73.874 1.00 95.62 301 MET A N 1
ATOM 2429 C CA . MET A 1 301 ? -50.932 -19.420 75.015 1.00 95.62 301 MET A CA 1
ATOM 2430 C C . MET A 1 301 ? -50.664 -18.701 76.346 1.00 95.62 301 MET A C 1
ATOM 2432 O O . MET A 1 301 ? -51.567 -18.581 77.168 1.00 95.62 301 MET A O 1
ATOM 2436 N N . GLU A 1 302 ? -49.444 -18.193 76.558 1.00 96.75 302 GLU A N 1
ATOM 2437 C CA . GLU A 1 302 ? -49.096 -17.421 77.763 1.00 96.75 302 GLU A CA 1
ATOM 2438 C C . GLU A 1 302 ? -49.924 -16.124 77.855 1.00 96.75 302 GLU A C 1
ATOM 2440 O O . GLU A 1 302 ? -50.451 -15.799 78.920 1.00 96.75 302 GLU A O 1
ATOM 2445 N N . PHE A 1 303 ? -50.117 -15.421 76.732 1.00 97.38 303 PHE A N 1
ATOM 2446 C CA . PHE A 1 303 ? -50.987 -14.242 76.674 1.00 97.38 303 PHE A CA 1
ATOM 2447 C C . PHE A 1 303 ? -52.455 -14.577 76.944 1.00 97.38 303 PHE A C 1
ATOM 2449 O O . PHE A 1 303 ? -53.125 -13.835 77.660 1.00 97.38 303 PHE A O 1
ATOM 2456 N N . GLU A 1 304 ? -52.959 -15.677 76.385 1.00 97.06 304 GLU A N 1
ATOM 2457 C CA . GLU A 1 304 ? -54.335 -16.119 76.614 1.00 97.06 304 GLU A CA 1
ATOM 2458 C C . GLU A 1 304 ? -54.582 -16.442 78.096 1.00 97.06 304 GLU A C 1
ATOM 2460 O O . GLU A 1 304 ? -55.555 -15.946 78.668 1.00 97.06 304 GLU A O 1
ATOM 2465 N N . SER A 1 305 ? -53.664 -17.174 78.743 1.00 96.25 305 SER A N 1
ATOM 2466 C CA . SER A 1 305 ? -53.721 -17.457 80.188 1.00 96.25 305 SER A CA 1
ATOM 2467 C C . SER A 1 305 ? -53.718 -16.170 81.006 1.00 96.25 305 SER A C 1
ATOM 2469 O O . SER A 1 305 ? -54.595 -15.965 81.840 1.00 96.25 305 SER A O 1
ATOM 2471 N N . PHE A 1 306 ? -52.794 -15.252 80.708 1.00 97.50 306 PHE A N 1
ATOM 2472 C CA . PHE A 1 306 ? -52.691 -13.976 81.411 1.00 97.50 306 PHE A CA 1
ATOM 2473 C C . PHE A 1 306 ? -53.977 -13.146 81.304 1.00 97.50 306 PHE A C 1
ATOM 2475 O O . PHE A 1 306 ? -54.441 -12.581 82.295 1.00 97.50 306 PHE A O 1
ATOM 2482 N N . VAL A 1 307 ? -54.585 -13.054 80.118 1.00 97.12 307 VAL A N 1
ATOM 2483 C CA . VAL A 1 307 ? -55.848 -12.319 79.934 1.00 97.12 307 VAL A CA 1
ATOM 2484 C C . VAL A 1 307 ? -56.985 -12.984 80.709 1.00 97.12 307 VAL A C 1
ATOM 2486 O O . VAL A 1 307 ? -57.792 -12.289 81.332 1.00 97.12 307 VAL A O 1
ATOM 2489 N N . LEU A 1 308 ? -57.042 -14.315 80.701 1.00 97.75 308 LEU A N 1
ATOM 2490 C CA . LEU A 1 308 ? -58.058 -15.077 81.415 1.00 97.75 308 LEU A CA 1
ATOM 2491 C C . LEU A 1 308 ? -57.933 -14.909 82.937 1.00 97.75 308 LEU A C 1
ATOM 2493 O O . LEU A 1 308 ? -58.940 -14.644 83.592 1.00 97.75 308 LEU A O 1
ATOM 2497 N N . GLU A 1 309 ? -56.715 -14.970 83.475 1.00 96.88 309 GLU A N 1
ATOM 2498 C CA . GLU A 1 309 ? -56.412 -14.720 84.890 1.00 96.88 309 GLU A CA 1
ATOM 2499 C C . GLU A 1 309 ? -56.773 -13.287 85.305 1.00 96.88 309 GLU A C 1
ATOM 2501 O O . GLU A 1 309 ? -57.436 -13.080 86.319 1.00 96.88 309 GLU A O 1
ATOM 2506 N N . ASN A 1 310 ? -56.412 -12.279 84.502 1.00 96.38 310 ASN A N 1
ATOM 2507 C CA . ASN A 1 310 ? -56.790 -10.890 84.788 1.00 96.38 310 ASN A CA 1
ATOM 2508 C C . ASN A 1 310 ? -58.307 -10.700 84.803 1.00 96.38 310 ASN A C 1
ATOM 2510 O O . ASN A 1 310 ? -58.831 -10.010 85.678 1.00 96.38 310 ASN A O 1
ATOM 2514 N N . ARG A 1 311 ? -59.019 -11.310 83.847 1.00 96.56 311 ARG A N 1
ATOM 2515 C CA . ARG A 1 311 ? -60.483 -11.272 83.813 1.00 96.56 311 ARG A CA 1
ATOM 2516 C C . ARG A 1 311 ? -61.072 -11.879 85.087 1.00 96.56 311 ARG A C 1
ATOM 2518 O O . ARG A 1 311 ? -61.922 -11.241 85.697 1.00 96.56 311 ARG A O 1
ATOM 2525 N N . GLN A 1 312 ? -60.589 -13.048 85.511 1.00 96.94 312 GLN A N 1
ATOM 2526 C CA . GLN A 1 312 ? -61.040 -13.709 86.741 1.00 96.94 312 GLN A CA 1
ATOM 2527 C C . GLN A 1 312 ? -60.766 -12.857 87.989 1.00 96.94 312 GLN A C 1
ATOM 2529 O O . GLN A 1 312 ? -61.686 -12.607 88.758 1.00 96.94 312 GLN A O 1
ATOM 2534 N N . CYS A 1 313 ? -59.556 -12.313 88.153 1.00 96.81 313 CYS A N 1
ATOM 2535 C CA . CYS A 1 313 ? -59.223 -11.423 89.273 1.00 96.81 313 CYS A CA 1
ATOM 2536 C C . CYS A 1 313 ? -60.127 -10.179 89.332 1.00 96.81 313 CYS A C 1
ATOM 2538 O O . CYS A 1 313 ? -60.513 -9.721 90.411 1.00 96.81 313 CYS A O 1
ATOM 2540 N N . LEU A 1 314 ? -60.458 -9.604 88.170 1.00 97.00 314 LEU A N 1
ATOM 2541 C CA . LEU A 1 314 ? -61.388 -8.479 88.089 1.00 97.00 314 LEU A CA 1
ATOM 2542 C C . LEU A 1 314 ? -62.805 -8.901 88.490 1.00 97.00 314 LEU A C 1
ATOM 2544 O O . LEU A 1 314 ? -63.439 -8.199 89.279 1.00 97.00 314 LEU A O 1
ATOM 2548 N N . GLU A 1 315 ? -63.289 -10.033 87.983 1.00 96.19 315 GLU A N 1
ATOM 2549 C CA . GLU A 1 315 ? -64.590 -10.601 88.352 1.00 96.19 315 GLU A CA 1
ATOM 2550 C C . GLU A 1 315 ? -64.670 -10.825 89.871 1.00 96.19 315 GLU A C 1
ATOM 2552 O O . GLU A 1 315 ? -65.530 -10.233 90.526 1.00 96.19 315 GLU A O 1
ATOM 2557 N N . GLU A 1 316 ? -63.696 -11.525 90.457 1.00 96.06 316 GLU A N 1
ATOM 2558 C CA . GLU A 1 316 ? -63.606 -11.783 91.900 1.00 96.06 316 GLU A CA 1
ATOM 2559 C C . 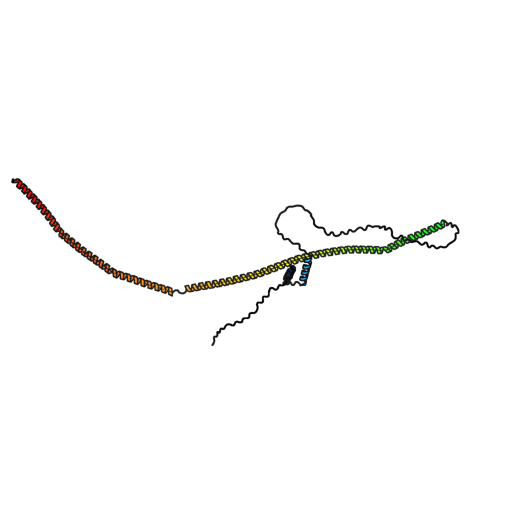GLU A 1 316 ? -63.597 -10.497 92.746 1.00 96.06 316 GLU A C 1
ATOM 2561 O O . GLU A 1 316 ? -64.180 -10.448 93.834 1.00 96.06 316 GLU A O 1
ATOM 2566 N N . HIS A 1 317 ? -62.955 -9.424 92.270 1.00 96.06 317 HIS A N 1
ATOM 2567 C CA . HIS A 1 317 ? -62.857 -8.174 93.025 1.00 96.06 317 HIS A CA 1
ATOM 2568 C C . HIS A 1 317 ? -64.130 -7.316 92.972 1.00 96.06 317 HIS A C 1
ATOM 2570 O O . HIS A 1 317 ? -64.458 -6.616 93.943 1.00 96.06 317 HIS A O 1
ATOM 2576 N N . TYR A 1 318 ? -64.825 -7.308 91.833 1.00 97.50 318 TYR A N 1
ATOM 2577 C CA . TYR A 1 318 ? -65.951 -6.404 91.592 1.00 97.50 318 TYR A CA 1
ATOM 2578 C C . TYR A 1 318 ? -67.316 -7.058 91.799 1.00 97.50 318 TYR A C 1
ATOM 2580 O O . TYR A 1 318 ? -68.228 -6.374 92.272 1.00 97.50 318 TYR A O 1
ATOM 2588 N N . GLU A 1 319 ? -67.463 -8.357 91.544 1.00 97.56 319 GLU A N 1
ATOM 2589 C CA . GLU A 1 319 ? -68.730 -9.074 91.708 1.00 97.56 319 GLU A CA 1
ATOM 2590 C C . GLU A 1 319 ? -69.289 -8.965 93.143 1.00 97.56 319 GLU A C 1
ATOM 2592 O O . GLU A 1 319 ? -70.426 -8.507 93.299 1.00 97.56 319 GLU A O 1
ATOM 2597 N N . PRO A 1 320 ? -68.514 -9.188 94.227 1.00 95.81 320 PRO A N 1
ATOM 2598 C CA . PRO A 1 320 ? -69.031 -9.048 95.592 1.00 95.81 320 PRO A CA 1
ATOM 2599 C C . PRO A 1 320 ? -69.405 -7.606 95.960 1.00 95.81 320 PRO A C 1
ATOM 2601 O O . PRO A 1 320 ? -70.218 -7.365 96.856 1.00 95.81 320 PRO A O 1
ATOM 2604 N N . LYS A 1 321 ? -68.783 -6.608 95.320 1.00 96.06 321 LYS A N 1
ATOM 2605 C CA . LYS A 1 321 ? -69.133 -5.193 95.529 1.00 96.06 321 LYS A CA 1
ATOM 2606 C C . LYS A 1 321 ? -70.453 -4.867 94.844 1.00 96.06 321 LYS A C 1
ATOM 2608 O O . LYS A 1 321 ? -71.286 -4.192 95.446 1.00 96.06 321 LYS A O 1
ATOM 2613 N N . LEU A 1 322 ? -70.648 -5.367 93.624 1.00 96.62 322 LEU A N 1
ATOM 2614 C CA . LEU A 1 322 ? -71.902 -5.223 92.897 1.00 96.62 322 LEU A CA 1
ATOM 2615 C C . LEU A 1 322 ? -73.047 -5.908 93.652 1.00 96.62 322 LEU A C 1
ATOM 2617 O O . LEU A 1 322 ? -74.081 -5.281 93.866 1.00 96.62 322 LEU A O 1
ATOM 2621 N N . MET A 1 323 ? -72.826 -7.128 94.151 1.00 97.19 323 MET A N 1
ATOM 2622 C CA . MET A 1 323 ? -73.809 -7.853 94.962 1.00 97.19 323 MET A CA 1
ATOM 2623 C C . MET A 1 323 ? -74.204 -7.077 96.222 1.00 97.19 323 MET A C 1
ATOM 2625 O O . MET A 1 323 ? -75.389 -6.836 96.441 1.00 97.19 323 MET A O 1
ATOM 2629 N N . ARG A 1 324 ? -73.239 -6.553 96.990 1.00 96.81 324 ARG A N 1
ATOM 2630 C CA . ARG A 1 324 ? -73.539 -5.717 98.171 1.00 96.81 324 ARG A CA 1
ATOM 2631 C C . ARG A 1 324 ? -74.302 -4.432 97.831 1.00 96.81 324 ARG A C 1
ATOM 2633 O O . ARG A 1 324 ? -75.146 -3.989 98.610 1.00 96.81 324 ARG A O 1
ATOM 2640 N N . LEU A 1 325 ? -74.016 -3.804 96.687 1.00 97.19 325 LEU A N 1
ATOM 2641 C CA . LEU A 1 325 ? -74.766 -2.630 96.224 1.00 97.19 325 LEU A CA 1
ATOM 2642 C C . LEU A 1 325 ? -76.210 -2.989 95.855 1.00 97.19 325 LEU A C 1
ATOM 2644 O O . LEU A 1 325 ? -77.124 -2.231 96.187 1.00 97.19 325 LEU A O 1
ATOM 2648 N N . LEU A 1 326 ? -76.421 -4.138 95.209 1.00 97.06 326 LEU A N 1
ATOM 2649 C CA . LEU A 1 326 ? -77.752 -4.649 94.884 1.00 97.06 326 LEU A CA 1
ATOM 2650 C C . LEU A 1 326 ? -78.548 -4.985 96.151 1.00 97.06 326 LEU A C 1
ATOM 2652 O O . LEU A 1 326 ? -79.676 -4.513 96.287 1.00 97.06 326 LEU A O 1
ATOM 2656 N N . GLU A 1 327 ? -77.946 -5.681 97.116 1.00 96.44 327 GLU A N 1
ATOM 2657 C CA . GLU A 1 327 ? -78.563 -5.977 98.416 1.00 96.44 327 GLU A CA 1
ATOM 2658 C C . GLU A 1 327 ? -78.946 -4.695 99.170 1.00 96.44 327 GLU A C 1
ATOM 2660 O O . GLU A 1 327 ? -80.070 -4.558 99.657 1.00 96.44 327 GLU A O 1
ATOM 2665 N N . ARG A 1 328 ? -78.050 -3.696 99.219 1.00 97.00 328 ARG A N 1
ATOM 2666 C CA . ARG A 1 328 ? -78.333 -2.394 99.846 1.00 97.00 328 ARG A CA 1
ATOM 2667 C C . ARG A 1 328 ? -79.475 -1.656 99.149 1.00 97.00 328 ARG A C 1
ATOM 2669 O O . ARG A 1 328 ? -80.298 -1.033 99.829 1.00 97.00 328 ARG A O 1
ATOM 2676 N N . ARG A 1 329 ? -79.5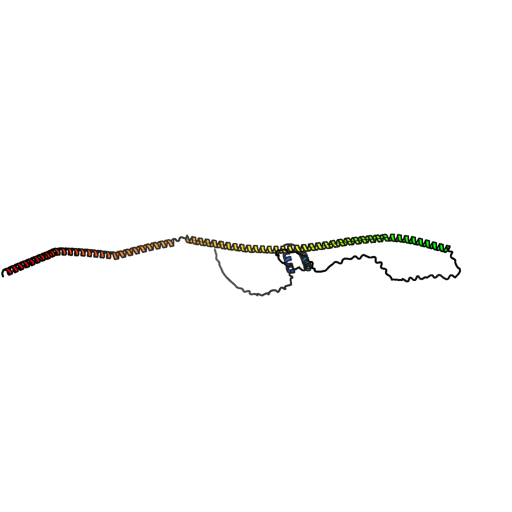28 -1.695 97.813 1.00 96.88 329 ARG A N 1
ATOM 2677 C CA . ARG A 1 329 ? -80.624 -1.110 97.027 1.00 96.88 329 ARG A CA 1
ATOM 2678 C C . ARG A 1 329 ? -81.941 -1.798 97.372 1.00 96.88 329 ARG A C 1
ATOM 2680 O O . ARG A 1 329 ? -82.931 -1.110 97.608 1.00 96.88 329 ARG A O 1
ATOM 2687 N N . GLU A 1 330 ? -81.955 -3.126 97.427 1.00 96.50 330 GLU A N 1
ATOM 2688 C CA . GLU A 1 330 ? -83.151 -3.896 97.762 1.00 96.50 330 GLU A CA 1
ATOM 2689 C C . GLU A 1 330 ? -83.623 -3.612 99.194 1.00 96.50 330 GLU A C 1
ATOM 2691 O O . GLU A 1 330 ? -84.803 -3.336 99.409 1.00 96.50 330 GLU A O 1
ATOM 2696 N N . ALA A 1 331 ? -82.706 -3.574 100.165 1.00 95.88 331 ALA A N 1
ATOM 2697 C CA . ALA A 1 331 ? -83.011 -3.206 101.547 1.00 95.88 331 ALA A CA 1
ATOM 2698 C C . ALA A 1 331 ? -83.591 -1.785 101.652 1.00 95.88 331 ALA A C 1
ATOM 2700 O O . ALA A 1 331 ? -84.610 -1.577 102.309 1.00 95.88 331 ALA A O 1
ATOM 2701 N N . SER A 1 332 ? -82.995 -0.817 100.947 1.00 95.94 332 SER A N 1
ATOM 2702 C CA . SER A 1 332 ? -83.508 0.561 100.868 1.00 95.94 332 SER A CA 1
ATOM 2703 C C . SER A 1 332 ? -84.906 0.613 100.247 1.00 95.94 332 SER A C 1
ATOM 2705 O O . SER A 1 332 ? -85.773 1.331 100.739 1.00 95.94 332 SER A O 1
ATOM 2707 N N . SER A 1 333 ? -85.149 -0.175 99.195 1.00 96.00 333 SER A N 1
ATOM 2708 C CA . SER A 1 333 ? -86.460 -0.276 98.548 1.00 96.00 333 SER A CA 1
ATOM 2709 C C . SER A 1 333 ? -87.515 -0.861 99.491 1.00 96.00 333 SER A C 1
ATOM 2711 O O . SER A 1 333 ? -88.623 -0.333 99.559 1.00 96.00 333 SER A O 1
ATOM 2713 N N . LYS A 1 334 ? -87.176 -1.912 100.252 1.00 95.69 334 LYS A N 1
ATOM 2714 C CA . LYS A 1 334 ? -88.063 -2.506 101.266 1.00 95.69 334 LYS A CA 1
ATOM 2715 C C . LYS A 1 334 ? -88.388 -1.504 102.378 1.00 95.69 334 LYS A C 1
ATOM 2717 O O . LYS A 1 334 ? -89.555 -1.337 102.712 1.00 95.69 334 LYS A O 1
ATOM 2722 N N . ALA A 1 335 ? -87.391 -0.780 102.892 1.00 94.12 335 ALA A N 1
ATOM 2723 C CA . ALA A 1 335 ? -87.596 0.266 103.900 1.00 94.12 335 ALA A CA 1
ATOM 2724 C C . ALA A 1 335 ? -88.447 1.444 103.378 1.00 94.12 335 ALA A C 1
ATOM 2726 O O . ALA A 1 335 ? -89.282 2.001 104.092 1.00 94.12 335 ALA A O 1
ATOM 2727 N N . LEU A 1 336 ? -88.281 1.824 102.108 1.00 95.12 336 LEU A N 1
ATOM 2728 C CA . LEU A 1 336 ? -89.136 2.833 101.485 1.00 95.12 336 LEU A CA 1
ATOM 2729 C C . LEU A 1 336 ? -90.585 2.336 101.363 1.00 95.12 336 LEU A C 1
ATOM 2731 O O . LEU A 1 336 ? -91.519 3.087 101.626 1.00 95.12 336 LEU A O 1
ATOM 2735 N N . GLN A 1 337 ? -90.788 1.065 101.014 1.00 95.00 337 GLN A N 1
ATOM 2736 C CA . GLN A 1 337 ? -92.121 0.473 100.935 1.00 95.00 337 GLN A CA 1
ATOM 2737 C C . GLN A 1 337 ? -92.816 0.431 102.306 1.00 95.00 337 GLN A C 1
ATOM 2739 O O . GLN A 1 337 ? -93.994 0.783 102.399 1.00 95.00 337 GLN A O 1
ATOM 2744 N N . THR A 1 338 ? -92.106 0.059 103.379 1.00 93.44 338 THR A N 1
ATOM 2745 C CA . THR A 1 338 ? -92.681 0.048 104.736 1.00 93.44 338 THR A CA 1
ATOM 2746 C C . THR A 1 338 ? -93.070 1.454 105.181 1.00 93.44 338 THR A C 1
ATOM 2748 O O . THR A 1 338 ? -94.218 1.668 105.566 1.00 93.44 338 THR A O 1
ATOM 2751 N N . THR A 1 339 ? -92.183 2.440 105.030 1.00 92.88 339 THR A N 1
ATOM 2752 C CA . THR A 1 339 ? -92.488 3.841 105.377 1.00 92.88 339 THR A CA 1
ATOM 2753 C C . THR A 1 339 ? -93.650 4.402 104.554 1.00 92.88 339 THR A C 1
ATOM 2755 O O . THR A 1 339 ? -94.526 5.068 105.102 1.00 92.88 339 THR A O 1
ATOM 2758 N N . GLN A 1 340 ? -93.741 4.084 103.258 1.00 94.56 340 GLN A N 1
ATOM 2759 C CA . GLN A 1 340 ? -94.902 4.451 102.442 1.00 94.56 340 GLN A CA 1
ATOM 2760 C C . GLN A 1 340 ? -96.198 3.811 102.952 1.00 94.56 340 GLN A C 1
ATOM 2762 O O . GLN A 1 340 ? -97.226 4.491 102.986 1.00 94.56 340 GLN A O 1
ATOM 2767 N N . SER A 1 341 ? -96.169 2.539 103.362 1.00 92.38 341 SER A N 1
ATOM 2768 C CA . SER A 1 341 ? -97.339 1.863 103.937 1.00 92.38 341 SER A CA 1
ATOM 2769 C C . SER A 1 341 ? -97.758 2.467 105.287 1.00 92.38 341 SER A C 1
ATOM 2771 O O . SER A 1 341 ? -98.945 2.684 105.521 1.00 92.38 341 SER A O 1
ATOM 2773 N N . GLU A 1 342 ? -96.799 2.851 106.134 1.00 93.00 342 GLU A N 1
ATOM 2774 C CA . GLU A 1 342 ? -97.053 3.549 107.399 1.00 93.00 342 GLU A CA 1
ATOM 2775 C C . GLU A 1 342 ? -97.641 4.945 107.171 1.00 93.00 342 GLU A C 1
ATOM 2777 O O . GLU A 1 342 ? -98.611 5.312 107.833 1.00 93.00 342 GLU A O 1
ATOM 2782 N N . ILE A 1 343 ? -97.120 5.704 106.196 1.00 92.81 343 ILE A N 1
ATOM 2783 C CA . ILE A 1 343 ? -97.686 6.998 105.783 1.00 92.81 343 ILE A CA 1
ATOM 2784 C C . ILE A 1 343 ? -99.128 6.822 105.299 1.00 92.81 343 ILE A C 1
ATOM 2786 O O . ILE A 1 343 ? -99.986 7.627 105.661 1.00 92.81 343 ILE A O 1
ATOM 2790 N N . HIS A 1 344 ? -99.420 5.790 104.499 1.00 93.62 344 HIS A N 1
ATOM 2791 C CA . HIS A 1 344 ? -100.792 5.500 104.069 1.00 93.62 344 HIS A CA 1
ATOM 2792 C C . HIS A 1 344 ? -101.697 5.184 105.263 1.00 93.62 344 HIS A C 1
ATOM 2794 O O . HIS A 1 344 ? -102.757 5.796 105.383 1.00 93.62 344 HIS A O 1
ATOM 2800 N N . ARG A 1 345 ? -101.250 4.339 106.200 1.00 91.81 345 ARG A N 1
ATOM 2801 C CA . ARG A 1 345 ? -101.993 4.036 107.433 1.00 91.81 345 ARG A CA 1
ATOM 2802 C C . ARG A 1 345 ? -102.255 5.290 108.271 1.00 91.81 345 ARG A C 1
ATOM 2804 O O . ARG A 1 345 ? -103.372 5.510 108.727 1.00 91.81 345 ARG A O 1
ATOM 2811 N N . LEU A 1 346 ? -101.248 6.146 108.457 1.00 90.88 346 LEU A N 1
ATOM 2812 C CA . LEU A 1 346 ? -101.402 7.408 109.187 1.00 90.88 346 LEU A CA 1
ATOM 2813 C C . LEU A 1 346 ? -102.387 8.350 108.480 1.00 90.88 346 LEU A C 1
ATOM 2815 O O . LEU A 1 346 ? -103.247 8.935 109.138 1.00 90.88 346 LEU A O 1
ATOM 2819 N N . LYS A 1 347 ? -102.332 8.451 107.145 1.00 91.94 347 LYS A N 1
ATOM 2820 C CA . LYS A 1 347 ? -103.319 9.205 106.352 1.00 91.94 347 LYS A CA 1
ATOM 2821 C C . LYS A 1 347 ? -104.740 8.665 106.533 1.00 91.94 347 LYS A C 1
ATOM 2823 O O . LYS A 1 347 ? -105.672 9.459 106.639 1.00 91.94 347 LYS A O 1
ATOM 2828 N N . GLU A 1 348 ? -104.914 7.347 106.592 1.00 89.31 348 GLU A N 1
ATOM 2829 C CA . GLU A 1 348 ? -106.212 6.724 106.873 1.00 89.31 348 GLU A CA 1
ATOM 2830 C C . GLU A 1 348 ? -106.716 7.058 108.280 1.00 89.31 348 GLU A C 1
ATOM 2832 O O . GLU A 1 348 ? -107.882 7.417 108.416 1.00 89.31 348 GLU A O 1
ATOM 2837 N N . THR A 1 349 ? -105.853 7.041 109.304 1.00 89.25 349 THR A N 1
ATOM 2838 C CA . THR A 1 349 ? -106.227 7.453 110.675 1.00 89.25 349 THR A CA 1
ATOM 2839 C C . THR A 1 349 ? -106.502 8.952 110.811 1.00 89.25 349 THR A C 1
ATOM 2841 O O . THR A 1 349 ? -107.333 9.358 111.619 1.00 89.25 349 THR A O 1
ATOM 2844 N N . LEU A 1 350 ? -105.849 9.790 110.002 1.00 90.69 350 LEU A N 1
ATOM 2845 C CA . LEU A 1 350 ? -106.055 11.238 109.999 1.00 90.69 350 LEU A CA 1
ATOM 2846 C C . LEU A 1 350 ? -107.398 11.631 109.357 1.00 90.69 350 LEU A C 1
ATOM 2848 O O . LEU A 1 350 ? -107.998 12.623 109.763 1.00 90.69 350 LEU A O 1
ATOM 2852 N N . ARG A 1 351 ? -107.897 10.858 108.383 1.00 90.56 351 ARG A N 1
ATOM 2853 C CA . ARG A 1 351 ? -109.156 11.126 107.664 1.00 90.56 351 ARG A CA 1
ATOM 2854 C C . ARG A 1 351 ? -110.396 11.255 108.579 1.00 90.56 351 ARG A C 1
ATOM 2856 O O . ARG A 1 351 ? -111.114 12.242 108.417 1.00 90.56 351 ARG A O 1
ATOM 2863 N N . PRO A 1 352 ? -110.688 10.338 109.527 1.00 88.25 352 PRO A N 1
ATOM 2864 C CA . PRO A 1 352 ? -111.816 10.497 110.447 1.00 88.25 352 PRO A CA 1
ATOM 2865 C C . PRO A 1 352 ? -111.619 11.671 111.409 1.00 88.25 352 PRO A C 1
ATOM 2867 O O . PRO A 1 352 ? -112.565 12.420 111.612 1.00 88.25 352 PRO A O 1
ATOM 2870 N N . LEU A 1 353 ? -110.398 11.906 111.909 1.00 86.75 353 LEU A N 1
ATOM 2871 C CA . LEU A 1 353 ? -110.086 13.067 112.756 1.00 86.75 353 LEU A CA 1
ATOM 2872 C C . LEU A 1 353 ? -110.326 14.394 112.015 1.00 86.75 353 LEU A C 1
ATOM 2874 O O . LEU A 1 353 ? -110.920 15.314 112.565 1.00 86.75 353 LEU A O 1
ATOM 2878 N N . GLN A 1 354 ? -109.929 14.495 110.742 1.00 87.19 354 GLN A N 1
ATOM 2879 C CA . GLN A 1 354 ? -110.260 15.645 109.889 1.00 87.19 354 GLN A CA 1
ATOM 2880 C C . GLN A 1 354 ? -111.777 15.798 109.684 1.00 87.19 354 GLN A C 1
ATOM 2882 O O . GLN A 1 354 ? -112.291 16.921 109.672 1.00 87.19 354 GLN A O 1
ATOM 2887 N N . GLY A 1 355 ? -112.503 14.684 109.551 1.00 86.69 355 GLY A N 1
ATOM 2888 C CA . GLY A 1 355 ? -113.966 14.664 109.519 1.00 86.69 355 GLY A CA 1
ATOM 2889 C C . GLY A 1 355 ? -114.597 15.165 110.823 1.00 86.69 355 GLY A C 1
ATOM 2890 O O . GLY A 1 355 ? -115.515 15.984 110.787 1.00 86.69 355 GLY A O 1
ATOM 2891 N N . GLU A 1 356 ? -114.073 14.741 111.974 1.00 87.38 356 GLU A N 1
ATOM 2892 C CA . GLU A 1 356 ? -114.493 15.204 113.300 1.00 87.38 356 GLU A CA 1
ATOM 2893 C C . GLU A 1 356 ? -114.216 16.695 113.500 1.00 87.38 356 GLU A C 1
ATOM 2895 O O . GLU A 1 356 ? -115.114 17.417 113.926 1.00 87.38 356 GLU A O 1
ATOM 2900 N N . VAL A 1 357 ? -113.033 17.189 113.118 1.00 89.00 357 VAL A N 1
ATOM 2901 C CA . VAL A 1 357 ? -112.710 18.627 113.148 1.00 89.00 357 VAL A CA 1
ATOM 2902 C C . VAL A 1 357 ? -113.690 19.419 112.281 1.00 89.00 357 VAL A C 1
ATOM 2904 O O . VAL A 1 357 ? -114.219 20.435 112.727 1.00 89.00 357 VAL A O 1
ATOM 2907 N N . SER A 1 358 ? -114.000 18.942 111.072 1.00 86.94 358 SER A N 1
ATOM 2908 C CA . SER A 1 358 ? -114.968 19.599 110.179 1.00 86.94 358 SER A CA 1
ATOM 2909 C C . SER A 1 358 ? -116.382 19.621 110.774 1.00 86.94 358 SER A C 1
ATOM 2911 O O . SER A 1 358 ? -117.075 20.636 110.694 1.00 86.94 358 SER A O 1
ATOM 2913 N N . LYS A 1 359 ? -116.803 18.525 111.420 1.00 89.94 359 LYS A N 1
ATOM 2914 C CA . LYS A 1 359 ? -118.092 18.426 112.118 1.00 89.94 359 LYS A CA 1
ATOM 2915 C C . LYS A 1 359 ? -118.159 19.369 113.319 1.00 89.94 359 LYS A C 1
ATOM 2917 O O . LYS A 1 359 ? -119.152 20.077 113.465 1.00 89.94 359 LYS A O 1
ATOM 2922 N N . LEU A 1 360 ? -117.118 19.398 114.151 1.00 89.44 360 LEU A N 1
ATOM 2923 C CA . LEU A 1 360 ? -117.020 20.292 115.305 1.00 89.44 360 LEU A CA 1
ATOM 2924 C C . LEU A 1 360 ? -117.034 21.758 114.874 1.00 89.44 360 LEU A C 1
ATOM 2926 O O . LEU A 1 360 ? -117.743 22.545 115.484 1.00 89.44 360 LEU A O 1
ATOM 2930 N N . LEU A 1 361 ? -116.329 22.127 113.800 1.00 91.56 361 LEU A N 1
ATOM 2931 C CA . LEU A 1 361 ? -116.375 23.485 113.246 1.00 91.56 361 LEU A CA 1
ATOM 2932 C C . LEU A 1 361 ? -117.787 23.879 112.788 1.00 91.56 361 LEU A C 1
ATOM 2934 O O . LEU A 1 361 ? -118.217 25.002 113.046 1.00 91.56 361 LEU A O 1
ATOM 2938 N N . LEU A 1 362 ? -118.526 22.970 112.142 1.00 89.75 362 LEU A N 1
ATOM 2939 C CA . LEU A 1 362 ? -119.913 23.219 111.735 1.00 89.75 362 LEU A CA 1
ATOM 2940 C C . LEU A 1 362 ? -120.850 23.339 112.945 1.00 89.75 362 LEU A C 1
ATOM 2942 O O . LEU A 1 362 ? -121.699 24.225 112.974 1.00 89.75 362 LEU A O 1
ATOM 2946 N N . GLN A 1 363 ? -120.681 22.476 113.951 1.00 89.00 363 GLN A N 1
ATOM 2947 C CA . GLN A 1 363 ? -121.418 22.571 115.212 1.00 89.00 363 GLN A CA 1
ATOM 2948 C C . GLN A 1 363 ? -121.123 23.888 115.930 1.00 89.00 363 GLN A C 1
ATOM 2950 O O . GLN A 1 363 ? -122.053 24.526 116.405 1.00 89.00 363 GLN A O 1
ATOM 2955 N N . ASN A 1 364 ? -119.859 24.317 115.968 1.00 90.06 364 ASN A N 1
ATOM 2956 C CA . ASN A 1 364 ? -119.460 25.575 116.587 1.00 90.06 364 ASN A CA 1
ATOM 2957 C C . ASN A 1 364 ? -120.099 26.766 115.859 1.00 90.06 364 ASN A C 1
ATOM 2959 O O . ASN A 1 364 ? -120.730 27.583 116.510 1.00 90.06 364 ASN A O 1
ATOM 2963 N N . ARG A 1 365 ? -120.081 26.793 114.515 1.00 89.81 365 ARG A N 1
ATOM 2964 C CA . ARG A 1 365 ? -120.816 27.802 113.725 1.00 89.81 365 ARG A CA 1
ATOM 2965 C C . ARG A 1 365 ? -122.323 27.789 113.987 1.00 89.81 365 ARG A C 1
ATOM 2967 O O . ARG A 1 365 ? -122.919 28.847 114.124 1.00 89.81 365 ARG A O 1
ATOM 2974 N N . ASN A 1 366 ? -122.948 26.614 114.084 1.00 87.31 366 ASN A N 1
ATOM 2975 C CA . ASN A 1 366 ? -124.386 26.512 114.355 1.00 87.31 366 ASN A CA 1
ATOM 2976 C C . ASN A 1 366 ? -124.740 27.007 115.768 1.00 87.31 366 ASN A C 1
ATOM 2978 O O . ASN A 1 366 ? -125.733 27.704 115.952 1.00 87.31 366 ASN A O 1
ATOM 2982 N N . LEU A 1 367 ? -123.904 26.688 116.761 1.00 89.75 367 LEU A N 1
ATOM 2983 C CA . LEU A 1 367 ? -124.032 27.206 118.122 1.00 89.75 367 LEU A CA 1
ATOM 2984 C C . LEU A 1 367 ? -123.774 28.716 118.176 1.00 89.75 367 LEU A C 1
ATOM 2986 O O . LEU A 1 367 ? -124.508 29.421 118.860 1.00 89.75 367 LEU A O 1
ATOM 2990 N N . GLU A 1 368 ? -122.779 29.228 117.447 1.00 88.94 368 GLU A N 1
ATOM 2991 C CA . GLU A 1 368 ? -122.520 30.664 117.288 1.00 88.94 368 GLU A CA 1
ATOM 2992 C C . GLU A 1 368 ? -123.737 31.380 116.679 1.00 88.94 368 GLU A C 1
ATOM 2994 O O . GLU A 1 368 ? -124.173 32.394 117.225 1.00 88.94 368 GLU A O 1
ATOM 2999 N N . GLU A 1 369 ? -124.342 30.830 115.621 1.00 85.56 369 GLU A N 1
ATOM 3000 C CA . GLU A 1 369 ? -125.578 31.337 115.008 1.00 85.56 369 GLU A CA 1
ATOM 3001 C C . GLU A 1 369 ? -126.780 31.248 115.964 1.00 85.56 369 GLU A C 1
ATOM 3003 O O . GLU A 1 369 ? -127.534 32.212 116.084 1.00 85.56 369 GLU A O 1
ATOM 3008 N N . GLN A 1 370 ? -126.949 30.150 116.712 1.00 86.25 370 GLN A N 1
ATOM 3009 C CA . GLN A 1 370 ? -127.993 30.034 117.740 1.00 86.25 370 GLN A CA 1
ATOM 3010 C C . GLN A 1 370 ? -127.808 31.048 118.869 1.00 86.25 370 GLN A C 1
ATOM 3012 O O . GLN A 1 370 ? -128.782 31.654 119.307 1.00 86.25 370 GLN A O 1
ATOM 3017 N N . ILE A 1 371 ? -126.579 31.252 119.349 1.00 85.44 371 ILE A N 1
ATOM 3018 C CA . ILE A 1 371 ? -126.269 32.262 120.366 1.00 85.44 371 ILE A CA 1
ATOM 3019 C C . ILE A 1 371 ? -126.562 33.654 119.813 1.00 85.44 371 ILE A C 1
ATOM 3021 O O . ILE A 1 371 ? -127.119 34.473 120.540 1.00 85.44 371 ILE A O 1
ATOM 3025 N N . LEU A 1 372 ? -126.214 33.927 118.553 1.00 88.62 372 LEU A N 1
ATOM 3026 C CA . LEU A 1 372 ? -126.525 35.192 117.892 1.00 88.62 372 LEU A CA 1
ATOM 3027 C C . LEU A 1 372 ? -128.042 35.413 117.810 1.00 88.62 372 LEU A C 1
ATOM 3029 O O . LEU A 1 372 ? -128.507 36.483 118.184 1.00 88.62 372 LEU A O 1
ATOM 3033 N N . LEU A 1 373 ? -128.809 34.394 117.414 1.00 85.31 373 LEU A N 1
ATOM 3034 C CA . LEU A 1 373 ? -130.272 34.443 117.340 1.00 85.31 373 LEU A CA 1
ATOM 3035 C C . LEU A 1 373 ? -130.924 34.581 118.721 1.00 85.31 373 LEU A C 1
ATOM 3037 O O . LEU A 1 373 ? -131.858 35.356 118.873 1.00 85.31 373 LEU A O 1
ATOM 3041 N N . ILE A 1 374 ? -130.437 33.877 119.749 1.00 85.38 374 ILE A N 1
ATOM 3042 C CA . ILE A 1 374 ? -130.929 34.010 121.132 1.00 85.38 374 ILE A CA 1
ATOM 3043 C C . ILE A 1 374 ? -130.585 35.389 121.696 1.00 85.38 374 ILE A C 1
ATOM 3045 O O . ILE A 1 374 ? -131.405 35.963 122.407 1.00 85.38 374 ILE A O 1
ATOM 3049 N N . LYS A 1 375 ? -129.392 35.922 121.398 1.00 84.62 375 LYS A N 1
ATOM 3050 C CA . LYS A 1 375 ? -129.006 37.289 121.767 1.00 84.62 375 LYS A CA 1
ATOM 3051 C C . LYS A 1 375 ? -129.896 38.305 121.070 1.00 84.62 375 LYS A C 1
ATOM 3053 O O . LYS A 1 375 ? -130.492 39.096 121.774 1.00 84.62 375 LYS A O 1
ATOM 3058 N N . GLN A 1 376 ? -130.076 38.218 119.751 1.00 82.94 376 GLN A N 1
ATOM 3059 C CA . GLN A 1 376 ? -131.003 39.079 119.011 1.00 82.94 376 GLN A CA 1
ATOM 3060 C C . GLN A 1 376 ? -132.422 38.976 119.560 1.00 82.94 376 GLN A C 1
ATOM 3062 O O . GLN A 1 376 ? -133.020 40.000 119.843 1.00 82.94 376 GLN A O 1
ATOM 3067 N N . LYS A 1 377 ? -132.931 37.766 119.817 1.00 81.25 377 LYS A N 1
ATOM 3068 C CA . LYS A 1 377 ? -134.264 37.573 120.393 1.00 81.25 377 LYS A CA 1
ATOM 3069 C C . LYS A 1 377 ? -134.371 38.145 121.807 1.00 81.25 377 LYS A C 1
ATOM 3071 O O . LYS A 1 377 ? -135.383 38.742 122.137 1.00 81.25 377 LYS A O 1
ATOM 3076 N N . ARG A 1 378 ? -133.340 38.001 122.648 1.00 80.12 378 ARG A N 1
ATOM 3077 C CA . ARG A 1 378 ? -133.286 38.653 123.966 1.00 80.12 378 ARG A CA 1
ATOM 3078 C C . ARG A 1 378 ? -133.183 40.164 123.855 1.00 80.12 378 ARG A C 1
ATOM 3080 O O . ARG A 1 378 ? -133.823 40.839 124.640 1.00 80.12 378 ARG A O 1
ATOM 3087 N N . ASP A 1 379 ? -132.381 40.685 122.938 1.00 81.12 379 ASP A N 1
ATOM 3088 C CA . ASP A 1 379 ? -132.218 42.119 122.717 1.00 81.12 379 ASP A CA 1
ATOM 3089 C C . ASP A 1 379 ? -133.535 42.713 122.186 1.00 81.12 379 ASP A C 1
ATOM 3091 O O . ASP A 1 379 ? -133.965 43.760 122.660 1.00 81.12 379 ASP A O 1
ATOM 3095 N N . GLU A 1 380 ? -134.242 41.999 121.303 1.00 77.94 380 GLU A N 1
ATOM 3096 C CA . GLU A 1 380 ? -135.612 42.290 120.861 1.00 77.94 380 GLU A CA 1
ATOM 3097 C C . GLU A 1 380 ? -136.620 42.205 122.024 1.00 77.94 380 GLU A C 1
ATOM 3099 O O . GLU A 1 380 ? -137.411 43.126 122.205 1.00 77.94 380 GLU A O 1
ATOM 3104 N N . GLU A 1 381 ? -136.577 41.157 122.857 1.00 74.81 381 GLU A N 1
ATOM 3105 C CA . GLU A 1 381 ? -137.440 40.997 124.041 1.00 74.81 381 GLU A CA 1
ATOM 3106 C C . GLU A 1 381 ? -137.149 42.081 125.109 1.00 74.81 381 GLU A C 1
ATOM 3108 O O . GLU A 1 381 ? -138.074 42.604 125.726 1.00 74.81 381 GLU A O 1
ATOM 3113 N N . VAL A 1 382 ? -135.890 42.490 125.302 1.00 77.00 382 VAL A N 1
ATOM 3114 C CA . VAL A 1 382 ? -135.481 43.586 126.205 1.00 77.00 382 VAL A CA 1
ATOM 3115 C C . VAL A 1 382 ? -135.919 44.945 125.661 1.00 77.00 382 VAL A C 1
ATOM 3117 O O . VAL A 1 382 ? -136.328 45.800 126.447 1.00 77.00 382 VAL A O 1
ATOM 3120 N N . LEU A 1 383 ? -135.872 45.150 124.341 1.00 70.38 383 LEU A N 1
ATOM 3121 C CA . LEU A 1 383 ? -136.411 46.348 123.692 1.00 70.38 383 LEU A CA 1
ATOM 3122 C C . LEU A 1 383 ? -137.948 46.399 123.720 1.00 70.38 383 LEU A C 1
ATOM 3124 O O . LEU A 1 383 ? -138.493 47.487 123.595 1.00 70.38 383 LEU A O 1
ATOM 3128 N N . GLN A 1 384 ? -138.642 45.265 123.890 1.00 58.41 384 GLN A N 1
ATOM 3129 C CA . GLN A 1 384 ? -140.110 45.204 123.984 1.00 58.41 384 GLN A CA 1
ATOM 3130 C C . GLN A 1 384 ? -140.672 45.338 125.414 1.00 58.41 384 GLN A C 1
ATOM 3132 O O . GLN A 1 384 ? -141.867 45.584 125.562 1.00 58.41 384 GLN A O 1
ATOM 3137 N N . TYR A 1 385 ? -139.850 45.199 126.463 1.00 63.31 385 TYR A N 1
ATOM 3138 C CA . TYR A 1 385 ? -140.257 45.385 127.871 1.00 63.31 385 TYR A CA 1
ATOM 3139 C C . TYR A 1 385 ? -139.609 46.612 128.549 1.00 63.31 385 TYR A C 1
ATOM 3141 O O . TYR A 1 385 ? -139.510 46.690 129.778 1.00 63.31 385 TYR A O 1
ATOM 3149 N N . LYS A 1 386 ? -139.224 47.601 127.739 1.00 42.59 386 LYS A N 1
ATOM 3150 C CA . LYS A 1 386 ? -139.174 49.029 128.086 1.00 42.59 386 LYS A CA 1
ATOM 3151 C C . LYS A 1 386 ? -140.020 49.796 127.081 1.00 42.59 386 LYS A C 1
ATOM 3153 O O . LYS A 1 386 ? -140.444 50.913 127.447 1.00 42.59 386 LYS A O 1
#